Protein AF-0000000085037190 (afdb_homodimer)

pLDDT: mean 96.86, std 3.11, range [71.88, 98.94]

Solvent-accessible surface area (backbone atoms only — not comparable to full-atom values): 21646 Å² total; per-residue (Å²): 131,52,39,31,39,36,39,36,27,23,25,25,38,22,51,41,60,76,67,46,28,34,69,26,68,44,37,36,54,58,35,75,67,8,53,49,23,12,39,54,38,12,56,28,47,25,80,58,78,49,66,33,36,35,16,12,66,45,63,39,15,42,52,23,44,53,48,15,38,68,51,20,88,61,37,91,74,41,52,76,46,70,38,66,36,43,41,33,61,37,48,36,76,47,42,26,31,46,43,65,59,47,24,35,58,37,21,51,80,74,77,34,59,36,58,68,55,39,40,70,72,57,29,68,57,52,44,34,36,39,42,21,66,61,21,87,83,64,60,18,39,35,43,66,57,48,48,55,38,37,52,49,36,53,50,51,50,57,72,73,52,56,72,70,33,31,31,40,35,19,28,27,45,68,40,53,49,48,53,35,52,73,57,37,46,88,72,63,83,82,66,78,58,46,57,16,12,39,25,36,33,41,36,41,88,86,50,62,43,67,76,48,72,59,34,80,80,57,76,108,131,51,38,31,40,38,40,34,25,24,25,25,40,22,51,42,58,75,67,46,27,36,69,26,68,40,36,34,53,58,35,74,67,8,52,48,24,13,37,55,38,12,57,31,47,26,81,60,78,48,66,31,34,35,16,10,65,46,63,38,15,42,52,23,44,51,48,14,38,67,50,19,89,62,40,91,73,40,54,76,46,68,38,66,36,42,40,33,61,39,48,36,76,44,43,28,31,46,45,67,57,47,25,36,60,35,21,51,80,74,77,35,58,37,59,67,55,41,39,70,73,58,28,68,58,51,45,34,37,39,43,20,68,62,21,85,83,64,61,19,38,35,42,66,57,46,47,56,38,36,51,50,36,53,51,51,50,57,72,75,51,53,72,70,34,32,32,40,33,18,27,29,43,67,40,52,49,49,52,36,52,74,57,36,47,88,72,64,82,82,66,77,58,46,58,16,12,38,26,36,33,41,38,41,86,87,49,61,42,66,76,50,71,60,35,80,79,59,79,110

Foldseek 3Di:
DFKEKEKEAEFFAFPCNVVQADAFPDAGHHDPRRLVLLLLLLLQCQAPPAQEEEEAPHPRQVSSRVSSLVSHPCSVNHYYYHQVLQTGFFLAPRGGPRPQVLQCQLCVVVPDRGPLVCCVVPNLQVSQQSSCVSRPVNPTDHSVRSVVSNVVVLVVVVVPDGGPGYYYYYHHFSSLVVVCCVAPVVQCPPDTQHHSFIWMWIDDPVHIDTPHGRHSPRHD/DFKEKEKEAEFFAFPCNVVQADAFPDAGHHDPRRLVLLLLLLLQCQAPPAQEEEEAPHPRQVSSRVSSLVSHPCSVNHYYYHQVLQTGFFLAPRGGPRQQVLQCQLCVVVPDRGPLVCCVVPNLQVSQQSSCVSRPVNPTDHSVRSVVSNVVVLVVVVVPDGGPGYYYYYHHFSSLLVVCCVAPVVQCPPDTQHHSFIWMWIDDPVHIDTPHGRHSPRHD

Nearest PDB structures (foldseek):
  3r7a-assembly1_A  TM=9.333E-01  e=1.074E-23  Bacillus anthracis str. Sterne
  3e9d-assembly2_B  TM=7.509E-01  e=6.180E-16  Danio rerio
  3e9e-assembly2_B  TM=7.395E-01  e=4.428E-16  Danio rerio
  6e4b-assembly2_D  TM=7.863E-01  e=1.241E-14  Escherichia coli K-12
  3dcy-assembly1_A  TM=6.906E-01  e=1.919E-15  Homo sapiens

Sequence (440 aa):
MKKITAYFVRHGQTMLNHYNKVQGWIDSPLTEKGRADAKRAGEQLKNIPFAAAYSSDSGRAIETAHIALQQNPENMNIVSYQYPEFREQCHGYFEGNDLNQMWQFVGAQVQLTSESAVLGTYGLEKARDLIHQADLYGEAESNEMFWQRLDRGFDKLRANSKDGDQVLVVSHGMTIRSIIDRYAPELDEGVATINGSITRLEITDDNIHVDFFNKIDFQSMKKITAYFVRHGQTMLNHYNKVQGWIDSPLTEKGRADAKRAGEQLKNIPFAAAYSSDSGRAIETAHIALQQNPENMNIVSYQYPEFREQCHGYFEGNDLNQMWQFVGAQVQLTSESAVLGTYGLEKARDLIHQADLYGEAESNEMFWQRLDRGFDKLRANSKDGDQVLVVSHGMTIRSIIDRYAPELDEGVATINGSITRLEITDDNIHVDFFNKIDFQS

Secondary structure (DSSP, 8-state):
--EEEEEEEEPPPBHHHHTTB--SS-B-PBPHHHHHHHHHHHHHTTTS--SEEEE-SSHHHHHHHHHHHHTSTTGGG--EEE-GGGPPPP-GGGTTSBHHHHHHHHHGGGT--SHHHHHHHHHHHHHHHHHHHH-TTS-SPPHHHHHHHHHHHHHHHHHT--TT-EEEEEE-HHHHHHHHHHH-GGG--SPPPPTT-EEEEEEESS-EEEEEEEESS---/--EEEEEEEEPPPBHHHHTTB--SS-B-PBPHHHHHHHHHHHHHTTTS--SEEEE-SSHHHHHHHHHHHHTSTTGGG--EEE-GGGPPPP-GGGTTSBHHHHHHHHHGGGT--SHHHHHHHHHHHHHHHHHHHH-TTS-SPPHHHHHHHHHHHHHHHHHT--TT-EEEEEE-HHHHHHHHHHH-GGG--SPPPPTT-EEEEEEESS-EEEEEEEESS---

Radius of gyration: 23.1 Å; Cα contacts (8 Å, |Δi|>4): 973; chains: 2; bounding box: 53×68×52 Å

InterPro domains:
  IPR013078 Histidine phosphatase superfamily, clade-1 [PF00300] (7-214)
  IPR013078 Histidine phosphatase superfamily, clade-1 [SM00855] (5-179)
  IPR013078 Histidine phosphatase superfamily, clade-1 [cd07067] (7-214)
  IPR029033 Histidine phosphatase superfamily [G3DSA:3.40.50.1240] (1-220)
  IPR029033 Histidine phosphatase superfamily [SSF53254] (1-217)
  IPR050275 Phosphoglycerate Mutase/Phosphatase [PTHR48100] (4-206)

Structure (mmCIF, N/CA/C/O backbone):
data_AF-0000000085037190-model_v1
#
loop_
_entity.id
_entity.type
_entity.pdbx_description
1 polymer 'Phosphoglycerate mutase family protein'
#
loop_
_atom_site.group_PDB
_atom_site.id
_atom_site.type_symbol
_atom_site.label_atom_id
_atom_site.label_alt_id
_atom_site.label_comp_id
_atom_site.label_asym_id
_atom_site.label_entity_id
_atom_site.label_seq_id
_atom_site.pdbx_PDB_ins_code
_atom_site.Cartn_x
_atom_site.Cartn_y
_atom_site.Cartn_z
_atom_site.occupancy
_atom_site.B_iso_or_equiv
_atom_site.auth_seq_id
_atom_site.auth_comp_id
_atom_site.auth_asym_id
_atom_site.auth_atom_id
_atom_site.pdbx_PDB_model_num
ATOM 1 N N . MET A 1 1 ? -15.195 -37.062 -6.402 1 81.88 1 MET A N 1
ATOM 2 C CA . MET A 1 1 ? -14.102 -36.219 -5.988 1 81.88 1 MET A CA 1
ATOM 3 C C . MET A 1 1 ? -14.344 -34.781 -6.441 1 81.88 1 MET A C 1
ATOM 5 O O . MET A 1 1 ? -14.727 -34.531 -7.59 1 81.88 1 MET A O 1
ATOM 9 N N . LYS A 1 2 ? -14.32 -33.812 -5.359 1 91.94 2 LYS A N 1
ATOM 10 C CA . LYS A 1 2 ? -14.602 -32.438 -5.684 1 91.94 2 LYS A CA 1
ATOM 11 C C . LYS A 1 2 ? -13.508 -31.844 -6.574 1 91.94 2 LYS A C 1
ATOM 13 O O . LYS A 1 2 ? -12.32 -32.062 -6.336 1 91.94 2 LYS A O 1
ATOM 18 N N . LYS A 1 3 ? -13.953 -31.234 -7.738 1 97.56 3 LYS A N 1
ATOM 19 C CA . LYS A 1 3 ? -13.031 -30.578 -8.656 1 97.56 3 LYS A CA 1
ATOM 20 C C . LYS A 1 3 ? -13.422 -29.125 -8.875 1 97.56 3 LYS A C 1
ATOM 22 O O . LYS A 1 3 ? -14.562 -28.828 -9.242 1 97.56 3 LYS A O 1
ATOM 27 N N . ILE A 1 4 ? -12.516 -28.234 -8.586 1 98.12 4 ILE A N 1
ATOM 28 C CA . ILE A 1 4 ? -12.688 -26.812 -8.773 1 98.12 4 ILE A CA 1
ATOM 29 C C . ILE A 1 4 ? -11.711 -26.297 -9.828 1 98.12 4 ILE A C 1
ATOM 31 O O . ILE A 1 4 ? -10.539 -26.688 -9.844 1 98.12 4 ILE A O 1
ATOM 35 N N . THR A 1 5 ? -12.164 -25.531 -10.742 1 98.69 5 THR A N 1
ATOM 36 C CA . THR A 1 5 ? -11.273 -24.859 -11.68 1 98.69 5 THR A CA 1
ATOM 37 C C . THR A 1 5 ? -11.016 -23.422 -11.227 1 98.69 5 THR A C 1
ATOM 39 O O . THR A 1 5 ? -11.945 -22.625 -11.102 1 98.69 5 THR A O 1
ATOM 42 N N . ALA A 1 6 ? -9.766 -23.141 -10.969 1 98.81 6 ALA A N 1
ATOM 43 C CA . ALA A 1 6 ? -9.406 -21.797 -10.516 1 98.81 6 ALA A CA 1
ATOM 44 C C . ALA A 1 6 ? -8.539 -21.078 -11.547 1 98.81 6 ALA A C 1
ATOM 46 O O . ALA A 1 6 ? -7.512 -21.609 -11.977 1 98.81 6 ALA A O 1
ATOM 47 N N . TYR A 1 7 ? -8.969 -19.922 -11.945 1 98.81 7 TYR A N 1
ATOM 48 C CA . TYR A 1 7 ? -8.18 -19.031 -12.797 1 98.81 7 TYR A CA 1
ATOM 49 C C . TYR A 1 7 ? -7.426 -18 -11.977 1 98.81 7 TYR A C 1
ATOM 51 O O . TYR A 1 7 ? -8.016 -17.031 -11.492 1 98.81 7 TYR A O 1
ATOM 59 N N . PHE A 1 8 ? -6.133 -18.234 -11.852 1 98.88 8 PHE A N 1
ATOM 60 C CA . PHE A 1 8 ? -5.27 -17.297 -11.148 1 98.88 8 PHE A CA 1
ATOM 61 C C . PHE A 1 8 ? -4.801 -16.188 -12.086 1 98.88 8 PHE A C 1
ATOM 63 O O . PHE A 1 8 ? -4.332 -16.453 -13.195 1 98.88 8 PHE A O 1
ATOM 70 N N . VAL A 1 9 ? -4.949 -14.977 -11.633 1 98.94 9 VAL A N 1
ATOM 71 C CA . VAL A 1 9 ? -4.492 -13.805 -12.375 1 98.94 9 VAL A CA 1
ATOM 72 C C . VAL A 1 9 ? -3.52 -13 -11.523 1 98.94 9 VAL A C 1
ATOM 74 O O . VAL A 1 9 ? -3.814 -12.688 -10.367 1 98.94 9 VAL A O 1
ATOM 77 N N . ARG A 1 10 ? -2.32 -12.703 -12.039 1 98.94 10 ARG A N 1
ATOM 78 C CA . ARG A 1 10 ? -1.478 -11.734 -11.352 1 98.94 10 ARG A CA 1
ATOM 79 C C . ARG A 1 10 ? -2.062 -10.328 -11.461 1 98.94 10 ARG A C 1
ATOM 81 O O . ARG A 1 10 ? -2.562 -9.938 -12.523 1 98.94 10 ARG A O 1
ATOM 88 N N . HIS A 1 11 ? -1.981 -9.602 -10.445 1 98.94 11 HIS A N 1
ATOM 89 C CA . HIS A 1 11 ? -2.48 -8.234 -10.484 1 98.94 11 HIS A CA 1
ATOM 90 C C . HIS A 1 11 ? -1.839 -7.441 -11.617 1 98.94 11 HIS A C 1
ATOM 92 O O . HIS A 1 11 ? -0.804 -7.844 -12.148 1 98.94 11 HIS A O 1
ATOM 98 N N . GLY A 1 12 ? -2.512 -6.336 -12.023 1 98.88 12 GLY A N 1
ATOM 99 C CA . GLY A 1 12 ? -1.954 -5.441 -13.023 1 98.88 12 GLY A CA 1
ATOM 100 C C . GLY A 1 12 ? -0.72 -4.703 -12.547 1 98.88 12 GLY A C 1
ATOM 101 O O . GLY A 1 12 ? -0.411 -4.707 -11.352 1 98.88 12 GLY A O 1
ATOM 102 N N . GLN A 1 13 ? -0.067 -4.059 -13.469 1 98.81 13 GLN A N 1
ATOM 103 C CA . GLN A 1 13 ? 1.147 -3.316 -13.148 1 98.81 13 GLN A CA 1
ATOM 104 C C . GLN A 1 13 ? 0.867 -2.221 -12.125 1 98.81 13 GLN A C 1
ATOM 106 O O . GLN A 1 13 ? -0.134 -1.508 -12.227 1 98.81 13 GLN A O 1
ATOM 111 N N . THR A 1 14 ? 1.713 -2.152 -11.141 1 98.56 14 THR A N 1
ATOM 112 C CA . THR A 1 14 ? 1.604 -1.139 -10.102 1 98.56 14 THR A CA 1
ATOM 113 C C . THR A 1 14 ? 2.705 -0.091 -10.25 1 98.56 14 THR A C 1
ATOM 115 O O . THR A 1 14 ? 3.635 -0.267 -11.039 1 98.56 14 THR A O 1
ATOM 118 N N . MET A 1 15 ? 2.586 0.963 -9.477 1 97.94 15 MET A N 1
ATOM 119 C CA . MET A 1 15 ? 3.621 1.988 -9.383 1 97.94 15 MET A CA 1
ATOM 120 C C . MET A 1 15 ? 4.965 1.373 -9 1 97.94 15 MET A C 1
ATOM 122 O O . MET A 1 15 ? 5.992 1.696 -9.594 1 97.94 15 MET A O 1
ATOM 126 N N . LEU A 1 16 ? 4.984 0.467 -8.062 1 98.12 16 LEU A N 1
ATOM 127 C CA . LEU A 1 16 ? 6.234 -0.118 -7.582 1 98.12 16 LEU A CA 1
ATOM 128 C C . LEU A 1 16 ? 6.797 -1.105 -8.602 1 98.12 16 LEU A C 1
ATOM 130 O O . LEU A 1 16 ? 8.016 -1.251 -8.719 1 98.12 16 LEU A O 1
ATOM 134 N N . ASN A 1 17 ? 5.879 -1.847 -9.344 1 97.88 17 ASN A N 1
ATOM 135 C CA . ASN A 1 17 ? 6.379 -2.605 -10.484 1 97.88 17 ASN A CA 1
ATOM 136 C C . ASN A 1 17 ? 7.125 -1.708 -11.469 1 97.88 17 ASN A C 1
ATOM 138 O O . ASN A 1 17 ? 8.203 -2.064 -11.945 1 97.88 17 ASN A O 1
ATOM 142 N N . HIS A 1 18 ? 6.492 -0.583 -11.773 1 97.69 18 HIS A N 1
ATOM 143 C CA . HIS A 1 18 ? 7.02 0.396 -12.719 1 97.69 18 HIS A CA 1
ATOM 144 C C . HIS A 1 18 ? 8.391 0.895 -12.281 1 97.69 18 HIS A C 1
ATOM 146 O O . HIS A 1 18 ? 9.266 1.136 -13.117 1 97.69 18 HIS A O 1
ATOM 152 N N . TYR A 1 19 ? 8.68 1.004 -10.984 1 97.12 19 TYR A N 1
ATOM 153 C CA . TYR A 1 19 ? 9.938 1.499 -10.438 1 97.12 19 TYR A CA 1
ATOM 154 C C . TYR A 1 19 ? 10.898 0.352 -10.164 1 97.12 19 TYR A C 1
ATOM 156 O O . TYR A 1 19 ? 12.008 0.569 -9.672 1 97.12 19 TYR A O 1
ATOM 164 N N . ASN A 1 20 ? 10.508 -0.904 -10.414 1 97 20 ASN A N 1
ATOM 165 C CA . ASN A 1 20 ? 11.312 -2.096 -10.164 1 97 20 ASN A CA 1
ATOM 166 C C . ASN A 1 20 ? 11.609 -2.262 -8.672 1 97 20 ASN A C 1
ATOM 168 O O . ASN A 1 20 ? 12.758 -2.518 -8.289 1 97 20 ASN A O 1
ATOM 172 N N . LYS A 1 21 ? 10.57 -2.113 -7.879 1 97.81 21 LYS A N 1
ATOM 173 C CA . LYS A 1 21 ? 10.734 -2.201 -6.434 1 97.81 21 LYS A CA 1
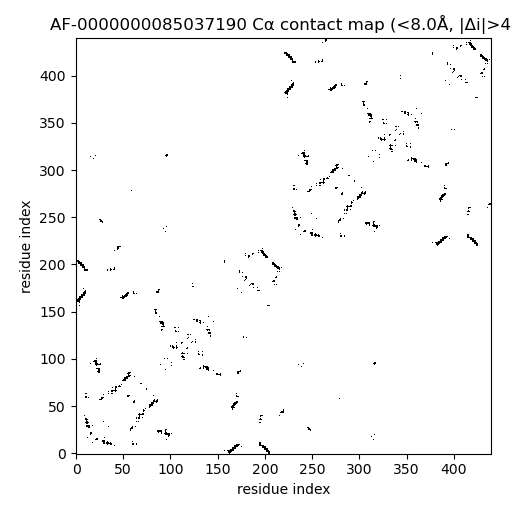ATOM 174 C C . LYS A 1 21 ? 10.008 -3.422 -5.871 1 97.81 21 LYS A C 1
ATOM 176 O O . LYS A 1 21 ? 8.984 -3.844 -6.406 1 97.81 21 LYS A O 1
ATOM 181 N N . VAL A 1 22 ? 10.547 -3.939 -4.777 1 97.94 22 VAL A N 1
ATOM 182 C CA . VAL A 1 22 ? 10 -5.105 -4.094 1 97.94 22 VAL A CA 1
ATOM 183 C C . VAL A 1 22 ? 8.633 -4.766 -3.5 1 97.94 22 VAL A C 1
ATOM 185 O O . VAL A 1 22 ? 8.492 -3.779 -2.771 1 97.94 22 VAL A O 1
ATOM 188 N N . GLN A 1 23 ? 7.68 -5.574 -3.871 1 97.81 23 GLN A N 1
ATOM 189 C CA . GLN A 1 23 ? 6.312 -5.387 -3.396 1 97.81 23 GLN A CA 1
ATOM 190 C C . GLN A 1 23 ? 5.695 -6.707 -2.955 1 97.81 23 GLN A C 1
ATOM 192 O O . GLN A 1 23 ? 5.191 -7.473 -3.781 1 97.81 23 GLN A O 1
ATOM 197 N N . GLY A 1 24 ? 5.734 -6.965 -1.653 1 98.19 24 GLY A N 1
ATOM 198 C CA . GLY A 1 24 ? 5.074 -8.109 -1.041 1 98.19 24 GLY A CA 1
ATOM 199 C C . GLY A 1 24 ? 3.785 -7.738 -0.329 1 98.19 24 GLY A C 1
ATOM 200 O O . GLY A 1 24 ? 2.73 -7.633 -0.958 1 98.19 24 GLY A O 1
ATOM 201 N N . TRP A 1 25 ? 3.971 -7.367 0.954 1 97.94 25 TRP A N 1
ATOM 202 C CA . TRP A 1 25 ? 2.795 -7.02 1.746 1 97.94 25 TRP A CA 1
ATOM 203 C C . TRP A 1 25 ? 2.482 -5.531 1.633 1 97.94 25 TRP A C 1
ATOM 205 O O . TRP A 1 25 ? 1.393 -5.09 2.004 1 97.94 25 TRP A O 1
ATOM 215 N N . ILE A 1 26 ? 3.443 -4.746 1.096 1 98.12 26 ILE A N 1
ATOM 216 C CA . ILE A 1 26 ? 3.119 -3.348 0.838 1 98.12 26 ILE A CA 1
ATOM 217 C C . ILE A 1 26 ? 2.363 -3.229 -0.483 1 98.12 26 ILE A C 1
ATOM 219 O O . ILE A 1 26 ? 2.371 -4.156 -1.296 1 98.12 26 ILE A O 1
ATOM 223 N N . ASP A 1 27 ? 1.702 -2.133 -0.625 1 97.88 27 ASP A N 1
ATOM 224 C CA . ASP A 1 27 ? 0.828 -1.966 -1.782 1 97.88 27 ASP A CA 1
ATOM 225 C C . ASP A 1 27 ? 1.099 -0.64 -2.488 1 97.88 27 ASP A C 1
ATOM 227 O O . ASP A 1 27 ? 1.649 0.287 -1.892 1 97.88 27 ASP A O 1
ATOM 231 N N . SER A 1 28 ? 0.81 -0.597 -3.717 1 97.75 28 SER A N 1
ATOM 232 C CA . SER A 1 28 ? 0.86 0.632 -4.5 1 97.75 28 SER A CA 1
ATOM 233 C C . SER A 1 28 ? -0.226 0.65 -5.57 1 97.75 28 SER A C 1
ATOM 235 O O . SER A 1 28 ? -0.74 -0.402 -5.957 1 97.75 28 SER A O 1
ATOM 237 N N . PRO A 1 29 ? -0.646 1.804 -6.012 1 96.81 29 PRO A N 1
ATOM 238 C CA . PRO A 1 29 ? -1.716 1.889 -7.012 1 96.81 29 PRO A CA 1
ATOM 239 C C . PRO A 1 29 ? -1.338 1.232 -8.336 1 96.81 29 PRO A C 1
ATOM 241 O O . PRO A 1 29 ? -0.163 1.223 -8.711 1 96.81 29 PRO A O 1
ATOM 244 N N . LEU A 1 30 ? -2.406 0.743 -9.047 1 98.19 30 LEU A N 1
ATOM 245 C CA . LEU A 1 30 ? -2.203 0.323 -10.43 1 98.19 30 LEU A CA 1
ATOM 246 C C . LEU A 1 30 ? -1.852 1.516 -11.312 1 98.19 30 LEU A C 1
ATOM 248 O O . LEU A 1 30 ? -2.404 2.605 -11.141 1 98.19 30 LEU A O 1
ATOM 252 N N . THR A 1 31 ? -0.92 1.315 -12.25 1 97.88 31 THR A N 1
ATOM 253 C CA . THR A 1 31 ? -0.697 2.289 -13.312 1 97.88 31 THR A CA 1
ATOM 254 C C . THR A 1 31 ? -1.8 2.203 -14.359 1 97.88 31 THR A C 1
ATOM 256 O O . THR A 1 31 ? -2.672 1.336 -14.281 1 97.88 31 THR A O 1
ATOM 259 N N . GLU A 1 32 ? -1.773 3.143 -15.297 1 98.06 32 GLU A N 1
ATOM 260 C CA . GLU A 1 32 ? -2.686 3.021 -16.422 1 98.06 32 GLU A CA 1
ATOM 261 C C . GLU A 1 32 ? -2.475 1.703 -17.172 1 98.06 32 GLU A C 1
ATOM 263 O O . GLU A 1 32 ? -3.439 1.041 -17.547 1 98.06 32 GLU A O 1
ATOM 268 N N . LYS A 1 33 ? -1.221 1.39 -17.391 1 98.5 33 LYS A N 1
ATOM 269 C CA . LYS A 1 33 ? -0.921 0.086 -17.969 1 98.5 33 LYS A CA 1
ATOM 270 C C . LYS A 1 33 ? -1.481 -1.044 -17.109 1 98.5 33 LYS A C 1
ATOM 272 O O . LYS A 1 33 ? -1.953 -2.055 -17.641 1 98.5 33 LYS A O 1
ATOM 277 N N . GLY A 1 34 ? -1.381 -0.908 -15.797 1 98.81 34 GLY A N 1
ATOM 278 C CA . GLY A 1 34 ? -1.902 -1.901 -14.875 1 98.81 34 GLY A CA 1
ATOM 279 C C . GLY A 1 34 ? -3.4 -2.109 -15 1 98.81 34 GLY A C 1
ATOM 280 O O . GLY A 1 34 ? -3.881 -3.242 -14.953 1 98.81 34 GLY A O 1
ATOM 281 N N . ARG A 1 35 ? -4.137 -1.033 -15.125 1 98.81 35 ARG A N 1
ATOM 282 C CA . ARG A 1 35 ? -5.578 -1.132 -15.336 1 98.81 35 ARG A CA 1
ATOM 283 C C . ARG A 1 35 ? -5.895 -1.791 -16.672 1 98.81 35 ARG A C 1
ATOM 285 O O . ARG A 1 35 ? -6.848 -2.566 -16.781 1 98.81 35 ARG A O 1
ATOM 292 N N . ALA A 1 36 ? -5.043 -1.486 -17.656 1 98.75 36 ALA A N 1
ATOM 293 C CA . ALA A 1 36 ? -5.191 -2.139 -18.969 1 98.75 36 ALA A CA 1
ATOM 294 C C . ALA A 1 36 ? -4.898 -3.633 -18.859 1 98.75 36 ALA A C 1
ATOM 296 O O . ALA A 1 36 ? -5.555 -4.445 -19.516 1 98.75 36 ALA A O 1
ATOM 297 N N . ASP A 1 37 ? -3.861 -4.008 -18.062 1 98.75 37 ASP A N 1
ATOM 298 C CA . ASP A 1 37 ? -3.561 -5.414 -17.812 1 98.75 37 ASP A CA 1
ATOM 299 C C . ASP A 1 37 ? -4.773 -6.141 -17.25 1 98.75 37 ASP A C 1
ATOM 301 O O . ASP A 1 37 ? -5.117 -7.234 -17.703 1 98.75 37 ASP A O 1
ATOM 305 N N . ALA A 1 38 ? -5.41 -5.531 -16.25 1 98.81 38 ALA A N 1
ATOM 306 C CA . ALA A 1 38 ? -6.57 -6.105 -15.586 1 98.81 38 ALA A CA 1
ATOM 307 C C . ALA A 1 38 ? -7.734 -6.285 -16.547 1 98.81 38 ALA A C 1
ATOM 309 O O . ALA A 1 38 ? -8.398 -7.324 -16.562 1 98.81 38 ALA A O 1
ATOM 310 N N . LYS A 1 39 ? -7.965 -5.25 -17.328 1 98.75 39 LYS A N 1
ATOM 311 C CA . LYS A 1 39 ? -9.039 -5.305 -18.312 1 98.75 39 LYS A CA 1
ATOM 312 C C . LYS A 1 39 ? -8.797 -6.414 -19.328 1 98.75 39 LYS A C 1
ATOM 314 O O . LYS A 1 39 ? -9.719 -7.152 -19.688 1 98.75 39 LYS A O 1
ATOM 319 N N . ARG A 1 40 ? -7.566 -6.496 -19.844 1 98.5 40 ARG A N 1
ATOM 320 C CA . ARG A 1 40 ? -7.203 -7.535 -20.797 1 98.5 40 ARG A CA 1
ATOM 321 C C . ARG A 1 40 ? -7.484 -8.922 -20.219 1 98.5 40 ARG A C 1
ATOM 323 O O . ARG A 1 40 ? -8.062 -9.773 -20.906 1 98.5 40 ARG A O 1
ATOM 330 N N . ALA A 1 41 ? -7.086 -9.188 -19.016 1 98.62 41 ALA A N 1
ATOM 331 C CA . ALA A 1 41 ? -7.355 -10.469 -18.375 1 98.62 41 ALA A CA 1
ATOM 332 C C . ALA A 1 41 ? -8.859 -10.727 -18.266 1 98.62 41 ALA A C 1
ATOM 334 O O . ALA A 1 41 ? -9.328 -11.828 -18.547 1 98.62 41 ALA A O 1
ATOM 335 N N . GLY A 1 42 ? -9.586 -9.711 -17.828 1 98.5 42 GLY A N 1
ATOM 336 C CA . GLY A 1 42 ? -11.031 -9.82 -17.719 1 98.5 42 GLY A CA 1
ATOM 337 C C . GLY A 1 42 ? -11.711 -10.164 -19.031 1 98.5 42 GLY A C 1
ATOM 338 O O . GLY A 1 42 ? -12.625 -10.992 -19.062 1 98.5 42 GLY A O 1
ATOM 339 N N . GLU A 1 43 ? -11.305 -9.508 -20.062 1 98.25 43 GLU A N 1
ATOM 340 C CA . GLU A 1 43 ? -11.875 -9.758 -21.375 1 98.25 43 GLU A CA 1
ATOM 341 C C . GLU A 1 43 ? -11.664 -11.203 -21.812 1 98.25 43 GLU A C 1
ATOM 343 O O . GLU A 1 43 ? -12.547 -11.812 -22.422 1 98.25 43 GLU A O 1
ATOM 348 N N . GLN A 1 44 ? -10.547 -11.703 -21.531 1 98.25 44 GLN A N 1
ATOM 349 C CA . GLN A 1 44 ? -10.227 -13.078 -21.891 1 98.25 44 GLN A CA 1
ATOM 350 C C . GLN A 1 44 ? -11.047 -14.07 -21.062 1 98.25 44 GLN A C 1
ATOM 352 O O . GLN A 1 44 ? -11.328 -15.18 -21.516 1 98.25 44 GLN A O 1
ATOM 357 N N . LEU A 1 45 ? -11.469 -13.656 -19.891 1 98.25 45 LEU A N 1
ATOM 358 C CA . LEU A 1 45 ? -12.18 -14.555 -18.984 1 98.25 45 LEU A CA 1
ATOM 359 C C . LEU A 1 45 ? -13.664 -14.219 -18.938 1 98.25 45 LEU A C 1
ATOM 361 O O . LEU A 1 45 ? -14.398 -14.75 -18.109 1 98.25 45 LEU A O 1
ATOM 365 N N . LYS A 1 46 ? -14.156 -13.359 -19.781 1 97 46 LYS A N 1
ATOM 366 C CA . LYS A 1 46 ? -15.461 -12.719 -19.656 1 97 46 LYS A CA 1
ATOM 367 C C . LYS A 1 46 ? -16.594 -13.742 -19.766 1 97 46 LYS A C 1
ATOM 369 O O . LYS A 1 46 ? -17.672 -13.539 -19.203 1 97 46 LYS A O 1
ATOM 374 N N . ASN A 1 47 ? -16.391 -14.867 -20.406 1 96.62 47 ASN A N 1
ATOM 375 C CA . ASN A 1 47 ? -17.469 -15.828 -20.656 1 96.62 47 ASN A CA 1
ATOM 376 C C . ASN A 1 47 ? -17.438 -16.969 -19.641 1 96.62 47 ASN A C 1
ATOM 378 O O . ASN A 1 47 ? -18.266 -17.875 -19.688 1 96.62 47 ASN A O 1
ATOM 382 N N . ILE A 1 48 ? -16.484 -16.984 -18.766 1 97.75 48 ILE A N 1
ATOM 383 C CA . ILE A 1 48 ? -16.422 -18 -17.719 1 97.75 48 ILE A CA 1
ATOM 384 C C . ILE A 1 48 ? -17.484 -17.719 -16.656 1 97.75 48 ILE A C 1
ATOM 386 O O . ILE A 1 48 ? -17.531 -16.609 -16.094 1 97.75 48 ILE A O 1
ATOM 390 N N . PRO A 1 49 ? -18.391 -18.672 -16.422 1 97.31 49 PRO A N 1
ATOM 391 C CA . PRO A 1 49 ? -19.406 -18.484 -15.398 1 97.31 49 PRO A CA 1
ATOM 392 C C . PRO A 1 49 ? -18.859 -18.656 -13.984 1 97.31 49 PRO A C 1
ATOM 394 O O . PRO A 1 49 ? -19.094 -19.688 -13.344 1 97.31 49 PRO A O 1
ATOM 397 N N . PHE A 1 50 ? -18.172 -17.672 -13.484 1 98.31 50 PHE A N 1
ATOM 398 C CA . PHE A 1 50 ? -17.547 -17.734 -12.164 1 98.31 50 PHE A CA 1
ATOM 399 C C . PHE A 1 50 ? -18.609 -17.906 -11.078 1 98.31 50 PHE A C 1
ATOM 401 O O . PHE A 1 50 ? -19.547 -17.109 -10.984 1 98.31 50 PHE A O 1
ATOM 408 N N . ALA A 1 51 ? -18.422 -18.922 -10.25 1 98.19 51 ALA A N 1
ATOM 409 C CA . ALA A 1 51 ? -19.266 -19.109 -9.07 1 98.19 51 ALA A CA 1
ATOM 410 C C . ALA A 1 51 ? -18.922 -18.078 -7.992 1 98.19 51 ALA A C 1
ATOM 412 O O . ALA A 1 51 ? -19.781 -17.703 -7.191 1 98.19 51 ALA A O 1
ATOM 413 N N . ALA A 1 52 ? -17.641 -17.688 -7.93 1 98.38 52 ALA A N 1
ATOM 414 C CA . ALA A 1 52 ? -17.125 -16.688 -6.988 1 98.38 52 ALA A CA 1
ATOM 415 C C . ALA A 1 52 ? -15.797 -16.125 -7.473 1 98.38 52 ALA A C 1
ATOM 417 O O . ALA A 1 52 ? -15.164 -16.672 -8.375 1 98.38 52 ALA A O 1
ATOM 418 N N . ALA A 1 53 ? -15.453 -15.016 -6.953 1 98.69 53 ALA A N 1
ATOM 419 C CA . ALA A 1 53 ? -14.148 -14.398 -7.195 1 98.69 53 ALA A CA 1
ATOM 420 C C . ALA A 1 53 ? -13.398 -14.172 -5.887 1 98.69 53 ALA A C 1
ATOM 422 O O . ALA A 1 53 ? -14 -13.812 -4.871 1 98.69 53 ALA A O 1
ATOM 423 N N . TYR A 1 54 ? -12.117 -14.406 -5.965 1 98.69 54 TYR A N 1
ATOM 424 C CA . TYR A 1 54 ? -11.234 -14.195 -4.82 1 98.69 54 TYR A CA 1
ATOM 425 C C . TYR A 1 54 ? -10.062 -13.297 -5.191 1 98.69 54 TYR A C 1
ATOM 427 O O . TYR A 1 54 ? -9.633 -13.266 -6.348 1 98.69 54 TYR A O 1
ATOM 435 N N . SER A 1 55 ? -9.57 -12.602 -4.293 1 98.75 55 SER A N 1
ATOM 436 C CA . SER A 1 55 ? -8.305 -11.883 -4.398 1 98.75 55 SER A CA 1
ATOM 437 C C . SER A 1 55 ? -7.555 -11.883 -3.066 1 98.75 55 SER A C 1
ATOM 439 O O . SER A 1 55 ? -8.148 -12.148 -2.018 1 98.75 55 SER A O 1
ATOM 441 N N . SER A 1 56 ? -6.234 -11.727 -3.166 1 98.5 56 SER A N 1
ATOM 442 C CA . SER A 1 56 ? -5.609 -11.266 -1.931 1 98.5 56 SER A CA 1
ATOM 443 C C . SER A 1 56 ? -6.25 -9.969 -1.434 1 98.5 56 SER A C 1
ATOM 445 O O . SER A 1 56 ? -7.07 -9.375 -2.131 1 98.5 56 SER A O 1
ATOM 447 N N . ASP A 1 57 ? -5.895 -9.562 -0.247 1 96.88 57 ASP A N 1
ATOM 448 C CA . ASP A 1 57 ? -6.527 -8.359 0.293 1 96.88 57 ASP A CA 1
ATOM 449 C C . ASP A 1 57 ? -5.68 -7.121 0.014 1 96.88 57 ASP A C 1
ATOM 451 O O . ASP A 1 57 ? -5.902 -6.062 0.61 1 96.88 57 ASP A O 1
ATOM 455 N N . SER A 1 58 ? -4.656 -7.254 -0.801 1 97 58 SER A N 1
ATOM 456 C CA . SER A 1 58 ? -3.922 -6.074 -1.249 1 97 58 SER A CA 1
ATOM 457 C C . SER A 1 58 ? -4.75 -5.242 -2.223 1 97 58 SER A C 1
ATOM 459 O O . SER A 1 58 ? -5.453 -5.793 -3.072 1 97 58 SER A O 1
ATOM 461 N N . GLY A 1 59 ? -4.66 -3.938 -2.119 1 96.69 59 GLY A N 1
ATOM 462 C CA . GLY A 1 59 ? -5.422 -3.047 -2.98 1 96.69 59 GLY A CA 1
ATOM 463 C C . GLY A 1 59 ? -5.211 -3.322 -4.457 1 96.69 59 GLY A C 1
ATOM 464 O O . GLY A 1 59 ? -6.164 -3.299 -5.238 1 96.69 59 GLY A O 1
ATOM 465 N N . ARG A 1 60 ? -3.959 -3.588 -4.836 1 98.25 60 ARG A N 1
ATOM 466 C CA . ARG A 1 60 ? -3.645 -3.854 -6.234 1 98.25 60 ARG A CA 1
ATOM 467 C C . ARG A 1 60 ? -4.387 -5.086 -6.742 1 98.25 60 ARG A C 1
ATOM 469 O O . ARG A 1 60 ? -4.836 -5.117 -7.887 1 98.25 60 ARG A O 1
ATOM 476 N N . ALA A 1 61 ? -4.543 -6.109 -5.949 1 98.69 61 ALA A N 1
ATOM 477 C CA . ALA A 1 61 ? -5.25 -7.328 -6.332 1 98.69 61 ALA A CA 1
ATOM 478 C C . ALA A 1 61 ? -6.762 -7.102 -6.355 1 98.69 61 ALA A C 1
ATOM 480 O O . ALA A 1 61 ? -7.449 -7.562 -7.27 1 98.69 61 ALA A O 1
ATOM 481 N N . ILE A 1 62 ? -7.262 -6.387 -5.379 1 98.12 62 ILE A N 1
ATOM 482 C CA . ILE A 1 62 ? -8.688 -6.09 -5.297 1 98.12 62 ILE A CA 1
ATOM 483 C C . ILE A 1 62 ? -9.117 -5.285 -6.52 1 98.12 62 ILE A C 1
ATOM 485 O O . ILE A 1 62 ? -10.117 -5.609 -7.164 1 98.12 62 ILE A O 1
ATOM 489 N N . GLU A 1 63 ? -8.367 -4.238 -6.777 1 98.12 63 GLU A N 1
ATOM 490 C CA . GLU A 1 63 ? -8.703 -3.402 -7.926 1 98.12 63 GLU A CA 1
ATOM 491 C C . GLU A 1 63 ? -8.633 -4.199 -9.227 1 98.12 63 GLU A C 1
ATOM 493 O O . GLU A 1 63 ? -9.492 -4.055 -10.094 1 98.12 63 GLU A O 1
ATOM 498 N N . THR A 1 64 ? -7.621 -5.004 -9.383 1 98.88 64 THR A N 1
ATOM 499 C CA . THR A 1 64 ? -7.492 -5.852 -10.562 1 98.88 64 THR A CA 1
ATOM 500 C C . THR A 1 64 ? -8.703 -6.766 -10.711 1 98.88 64 THR A C 1
ATOM 502 O O . THR A 1 64 ? -9.258 -6.898 -11.805 1 98.88 64 THR A O 1
ATOM 505 N N . ALA A 1 65 ? -9.125 -7.391 -9.617 1 98.81 65 ALA A N 1
ATOM 506 C CA . ALA A 1 65 ? -10.289 -8.266 -9.648 1 98.81 65 ALA A CA 1
ATOM 507 C C . ALA A 1 65 ? -11.539 -7.496 -10.07 1 98.81 65 ALA A C 1
ATOM 509 O O . ALA A 1 65 ? -12.32 -7.977 -10.898 1 98.81 65 ALA A O 1
ATOM 510 N N . HIS A 1 66 ? -11.68 -6.32 -9.508 1 98.44 66 HIS A N 1
ATOM 511 C CA . HIS A 1 66 ? -12.836 -5.496 -9.82 1 98.44 66 HIS A CA 1
ATOM 512 C C . HIS A 1 66 ? -12.898 -5.164 -11.312 1 98.44 66 HIS A C 1
ATOM 514 O O . HIS A 1 66 ? -13.938 -5.344 -11.953 1 98.44 66 HIS A O 1
ATOM 520 N N . ILE A 1 67 ? -11.805 -4.672 -11.844 1 98.69 67 ILE A N 1
ATOM 521 C CA . ILE A 1 67 ? -11.742 -4.289 -13.25 1 98.69 67 ILE A CA 1
ATOM 522 C C . ILE A 1 67 ? -11.984 -5.512 -14.125 1 98.69 67 ILE A C 1
ATOM 524 O O . ILE A 1 67 ? -12.734 -5.441 -15.109 1 98.69 67 ILE A O 1
ATOM 528 N N . ALA A 1 68 ? -11.359 -6.617 -13.797 1 98.69 68 ALA A N 1
ATOM 529 C CA . ALA A 1 68 ? -11.523 -7.844 -14.578 1 98.69 68 ALA A CA 1
ATOM 530 C C . ALA A 1 68 ? -12.977 -8.305 -14.578 1 98.69 68 ALA A C 1
ATOM 532 O O . ALA A 1 68 ? -13.531 -8.633 -15.625 1 98.69 68 ALA A O 1
ATOM 533 N N . LEU A 1 69 ? -13.617 -8.328 -13.398 1 98.5 69 LEU A N 1
ATOM 534 C CA . LEU A 1 69 ? -14.977 -8.828 -13.258 1 98.5 69 LEU A CA 1
ATOM 535 C C . LEU A 1 69 ? -15.969 -7.934 -14 1 98.5 69 LEU A C 1
ATOM 537 O O . LEU A 1 69 ? -17.016 -8.398 -14.445 1 98.5 69 LEU A O 1
ATOM 541 N N . GLN A 1 70 ? -15.648 -6.652 -14.094 1 98.31 70 GLN A N 1
ATOM 542 C CA . GLN A 1 70 ? -16.516 -5.723 -14.805 1 98.31 70 GLN A CA 1
ATOM 543 C C . GLN A 1 70 ? -16.719 -6.152 -16.25 1 98.31 70 GLN A C 1
ATOM 545 O O . GLN A 1 70 ? -17.703 -5.766 -16.891 1 98.31 70 GLN A O 1
ATOM 550 N N . GLN A 1 71 ? -15.758 -6.93 -16.766 1 97.88 71 GLN A N 1
ATOM 551 C CA . GLN A 1 71 ? -15.859 -7.379 -18.156 1 97.88 71 GLN A CA 1
ATOM 552 C C . GLN A 1 71 ? -16.812 -8.562 -18.281 1 97.88 71 GLN A C 1
ATOM 554 O O . GLN A 1 71 ? -17.203 -8.938 -19.391 1 97.88 71 GLN A O 1
ATOM 559 N N . ASN A 1 72 ? -17.141 -9.227 -17.188 1 96.88 72 ASN A N 1
ATOM 560 C CA . ASN A 1 72 ? -18.062 -10.359 -17.172 1 96.88 72 ASN A CA 1
ATOM 561 C C . ASN A 1 72 ? -19.516 -9.906 -17.188 1 96.88 72 ASN A C 1
ATOM 563 O O . ASN A 1 72 ? -19.938 -9.141 -16.312 1 96.88 72 ASN A O 1
ATOM 567 N N . PRO A 1 73 ? -20.297 -10.375 -18.094 1 95.81 73 PRO A N 1
ATOM 568 C CA . PRO A 1 73 ? -21.688 -9.93 -18.172 1 95.81 73 PRO A CA 1
ATOM 569 C C . PRO A 1 73 ? -22.5 -10.258 -16.922 1 95.81 73 PRO A C 1
ATOM 571 O O . PRO A 1 73 ? -23.5 -9.594 -16.625 1 95.81 73 PRO A O 1
ATOM 574 N N . GLU A 1 74 ? -22.125 -11.18 -16.141 1 94.06 74 GLU A N 1
ATOM 575 C CA . GLU A 1 74 ? -22.844 -11.602 -14.953 1 94.06 74 GLU A CA 1
ATOM 576 C C . GLU A 1 74 ? -22.188 -11.078 -13.68 1 94.06 74 GLU A C 1
ATOM 578 O O . GLU A 1 74 ? -22.344 -11.656 -12.602 1 94.06 74 GLU A O 1
ATOM 583 N N . ASN A 1 75 ? -21.344 -10.086 -13.828 1 92.94 75 ASN A N 1
ATOM 584 C CA . ASN A 1 75 ? -20.5 -9.602 -12.742 1 92.94 75 ASN A CA 1
ATOM 585 C C . ASN A 1 75 ? -21.328 -9.25 -11.508 1 92.94 75 ASN A C 1
ATOM 587 O O . ASN A 1 75 ? -20.891 -9.453 -10.375 1 92.94 75 ASN A O 1
ATOM 591 N N . MET A 1 76 ? -22.531 -8.797 -11.641 1 91.69 76 MET A N 1
ATOM 592 C CA . MET A 1 76 ? -23.359 -8.344 -10.523 1 91.69 76 MET A CA 1
ATOM 593 C C . MET A 1 76 ? -23.734 -9.508 -9.625 1 91.69 76 MET A C 1
ATOM 595 O O . MET A 1 76 ? -24.125 -9.312 -8.469 1 91.69 76 MET A O 1
ATOM 599 N N . ASN A 1 77 ? -23.641 -10.688 -10.102 1 93.31 77 ASN A N 1
ATOM 600 C CA . ASN A 1 77 ? -24.047 -11.875 -9.359 1 93.31 77 ASN A CA 1
ATOM 601 C C . ASN A 1 77 ? -22.859 -12.578 -8.727 1 93.31 77 ASN A C 1
ATOM 603 O O . ASN A 1 77 ? -23.016 -13.555 -7.988 1 93.31 77 ASN A O 1
ATOM 607 N N . ILE A 1 78 ? -21.734 -12.133 -9.039 1 95.94 78 ILE A N 1
ATOM 608 C CA . ILE A 1 78 ? -20.531 -12.797 -8.555 1 95.94 78 ILE A CA 1
ATOM 609 C C . ILE A 1 78 ? -20.109 -12.195 -7.219 1 95.94 78 ILE A C 1
ATOM 611 O O . ILE A 1 78 ? -19.844 -11 -7.129 1 95.94 78 ILE A O 1
ATOM 615 N N . VAL A 1 79 ? -20.078 -13.023 -6.18 1 96.69 79 VAL A N 1
ATOM 616 C CA . VAL A 1 79 ? -19.625 -12.586 -4.863 1 96.69 79 VAL A CA 1
ATOM 617 C C . VAL A 1 79 ? -18.094 -12.586 -4.816 1 96.69 79 VAL A C 1
ATOM 619 O O . VAL A 1 79 ? -17.453 -13.547 -5.25 1 96.69 79 VAL A O 1
ATOM 622 N N . SER A 1 80 ? -17.516 -11.508 -4.312 1 97.44 80 SER A N 1
ATOM 623 C CA . SER A 1 80 ? -16.062 -11.375 -4.215 1 97.44 80 SER A CA 1
ATOM 624 C C . SER A 1 80 ? -15.594 -11.477 -2.77 1 97.44 80 SER A C 1
ATOM 626 O O . SER A 1 80 ? -16.203 -10.906 -1.867 1 97.44 80 SER A O 1
ATOM 628 N N . TYR A 1 81 ? -14.547 -12.289 -2.564 1 97.81 81 TYR A N 1
ATOM 629 C CA . TYR A 1 81 ? -13.93 -12.477 -1.254 1 97.81 81 TYR A CA 1
ATOM 630 C C . TYR A 1 81 ? -12.469 -12.055 -1.273 1 97.81 81 TYR A C 1
ATOM 632 O O . TYR A 1 81 ? -11.781 -12.219 -2.285 1 97.81 81 TYR A O 1
ATOM 640 N N . GLN A 1 82 ? -12.055 -11.484 -0.16 1 97.81 82 GLN A N 1
ATOM 641 C CA . GLN A 1 82 ? -10.633 -11.203 0.027 1 97.81 82 GLN A CA 1
ATOM 642 C C . GLN A 1 82 ? -9.992 -12.227 0.96 1 97.81 82 GLN A C 1
ATOM 644 O O . GLN A 1 82 ? -10.445 -12.406 2.094 1 97.81 82 GLN A O 1
ATOM 649 N N . TYR A 1 83 ? -8.945 -12.914 0.491 1 98.25 83 TYR A N 1
ATOM 650 C CA . TYR A 1 83 ? -8.188 -13.898 1.258 1 98.25 83 TYR A CA 1
ATOM 651 C C . TYR A 1 83 ? -6.746 -13.453 1.453 1 98.25 83 TYR A C 1
ATOM 653 O O . TYR A 1 83 ? -5.91 -13.633 0.565 1 98.25 83 TYR A O 1
ATOM 661 N N . PRO A 1 84 ? -6.434 -12.93 2.672 1 97.88 84 PRO A N 1
ATOM 662 C CA . PRO A 1 84 ? -5.035 -12.562 2.914 1 97.88 84 PRO A CA 1
ATOM 663 C C . PRO A 1 84 ? -4.066 -13.719 2.656 1 97.88 84 PRO A C 1
ATOM 665 O O . PRO A 1 84 ? -2.879 -13.492 2.42 1 97.88 84 PRO A O 1
ATOM 668 N N . GLU A 1 85 ? -4.562 -14.969 2.693 1 98.69 85 GLU A N 1
ATOM 669 C CA . GLU A 1 85 ? -3.748 -16.156 2.455 1 98.69 85 GLU A CA 1
ATOM 670 C C . GLU A 1 85 ? -3.141 -16.141 1.057 1 98.69 85 GLU A C 1
ATOM 672 O O . GLU A 1 85 ? -2.123 -16.781 0.808 1 98.69 85 GLU A O 1
ATOM 677 N N . PHE A 1 86 ? -3.709 -15.367 0.093 1 98.75 86 PHE A N 1
ATOM 678 C CA . PHE A 1 86 ? -3.227 -15.359 -1.283 1 98.75 86 PHE A CA 1
ATOM 679 C C . PHE A 1 86 ? -2.344 -14.141 -1.536 1 98.75 86 PHE A C 1
ATOM 681 O O . PHE A 1 86 ? -2.027 -13.828 -2.686 1 98.75 86 PHE A O 1
ATOM 688 N N . ARG A 1 87 ? -1.884 -13.438 -0.498 1 98.5 87 ARG A N 1
ATOM 689 C CA . ARG A 1 87 ? -0.927 -12.344 -0.621 1 98.5 87 ARG A CA 1
ATOM 690 C C . ARG A 1 87 ? 0.378 -12.82 -1.247 1 98.5 87 ARG A C 1
ATOM 692 O O . ARG A 1 87 ? 0.673 -14.016 -1.237 1 98.5 87 ARG A O 1
ATOM 699 N N . GLU A 1 88 ? 1.065 -11.859 -1.723 1 98.62 88 GLU A N 1
ATOM 700 C CA . GLU A 1 88 ? 2.461 -12.086 -2.09 1 98.62 88 GLU A CA 1
ATOM 701 C C . GLU A 1 88 ? 3.309 -12.414 -0.863 1 98.62 88 GLU A C 1
ATOM 703 O O . GLU A 1 88 ? 2.898 -12.148 0.27 1 98.62 88 GLU A O 1
ATOM 708 N N . GLN A 1 89 ? 4.449 -13.016 -1.163 1 97.88 89 GLN A N 1
ATOM 709 C CA . GLN A 1 89 ? 5.41 -13.25 -0.089 1 97.88 89 GLN A CA 1
ATOM 710 C C . GLN A 1 89 ? 5.758 -11.945 0.628 1 97.88 89 GLN A C 1
ATOM 712 O O . GLN A 1 89 ? 5.918 -10.906 -0.009 1 97.88 89 GLN A O 1
ATOM 717 N N . CYS A 1 90 ? 5.797 -12.016 1.966 1 98.38 90 CYS A N 1
ATOM 718 C CA . CYS A 1 90 ? 6.281 -10.875 2.73 1 98.38 90 CYS A CA 1
ATOM 719 C C . CYS A 1 90 ? 7.801 -10.797 2.691 1 98.38 90 CYS A C 1
ATOM 721 O O . CYS A 1 90 ? 8.484 -11.734 3.115 1 98.38 90 CYS A O 1
ATOM 723 N N . HIS A 1 91 ? 8.359 -9.734 2.289 1 98.25 91 HIS A N 1
ATOM 724 C CA . HIS A 1 91 ? 9.805 -9.609 2.143 1 98.25 91 HIS A CA 1
ATOM 725 C C . HIS A 1 91 ? 10.414 -8.875 3.334 1 98.25 91 HIS A C 1
ATOM 727 O O . HIS A 1 91 ? 11.625 -8.633 3.365 1 98.25 91 HIS A O 1
ATOM 733 N N . GLY A 1 92 ? 9.547 -8.477 4.336 1 97.56 92 GLY A N 1
ATOM 734 C CA . GLY A 1 92 ? 10.039 -7.789 5.52 1 97.56 92 GLY A CA 1
ATOM 735 C C . GLY A 1 92 ? 10.711 -6.465 5.203 1 97.56 92 GLY A C 1
ATOM 736 O O . GLY A 1 92 ? 10.156 -5.637 4.48 1 97.56 92 GLY A O 1
ATOM 737 N N . TYR A 1 93 ? 11.891 -6.289 5.688 1 96.94 93 TYR A N 1
ATOM 738 C CA . TYR A 1 93 ? 12.633 -5.039 5.547 1 96.94 93 TYR A CA 1
ATOM 739 C C . TYR A 1 93 ? 12.844 -4.695 4.078 1 96.94 93 TYR A C 1
ATOM 741 O O . TYR A 1 93 ? 13.055 -3.531 3.732 1 96.94 93 TYR A O 1
ATOM 749 N N . PHE A 1 94 ? 12.797 -5.625 3.211 1 97.81 94 PHE A N 1
ATOM 750 C CA . PHE A 1 94 ? 13.156 -5.406 1.813 1 97.81 94 PHE A CA 1
ATOM 751 C C . PHE A 1 94 ? 11.977 -4.812 1.044 1 97.81 94 PHE A C 1
ATOM 753 O O . PHE A 1 94 ? 12.133 -4.387 -0.102 1 97.81 94 PHE A O 1
ATOM 760 N N . GLU A 1 95 ? 10.812 -4.836 1.678 1 98.19 95 GLU A N 1
ATOM 761 C CA . GLU A 1 95 ? 9.68 -4.168 1.052 1 98.19 95 GLU A CA 1
ATOM 762 C C . GLU A 1 95 ? 10.031 -2.742 0.639 1 98.19 95 GLU A C 1
ATOM 764 O O . GLU A 1 95 ? 10.523 -1.959 1.453 1 98.19 95 GLU A O 1
ATOM 769 N N . GLY A 1 96 ? 9.789 -2.457 -0.652 1 97.81 96 GLY A N 1
ATOM 770 C CA . GLY A 1 96 ? 10.031 -1.109 -1.143 1 97.81 96 GLY A CA 1
ATOM 771 C C . GLY A 1 96 ? 11.438 -0.914 -1.683 1 97.81 96 GLY A C 1
ATOM 772 O O . GLY A 1 96 ? 11.703 0.062 -2.387 1 97.81 96 GLY A O 1
ATOM 773 N N . ASN A 1 97 ? 12.367 -1.818 -1.365 1 96.75 97 ASN A N 1
ATOM 774 C CA . ASN A 1 97 ? 13.719 -1.726 -1.913 1 96.75 97 ASN A CA 1
ATOM 775 C C . ASN A 1 97 ? 13.727 -1.959 -3.422 1 96.75 97 ASN A C 1
ATOM 777 O O . ASN A 1 97 ? 12.828 -2.609 -3.959 1 96.75 97 ASN A O 1
ATOM 781 N N . ASP A 1 98 ? 14.734 -1.436 -4.047 1 96.06 98 ASP A N 1
ATOM 782 C CA . ASP A 1 98 ? 15.008 -1.851 -5.422 1 96.06 98 ASP A CA 1
ATOM 783 C C . ASP A 1 98 ? 15.258 -3.355 -5.5 1 96.06 98 ASP A C 1
ATOM 785 O O . ASP A 1 98 ? 15.984 -3.912 -4.672 1 96.06 98 ASP A O 1
ATOM 789 N N . LEU A 1 99 ? 14.672 -3.947 -6.516 1 96.25 99 LEU A N 1
ATOM 790 C CA . LEU A 1 99 ? 14.734 -5.398 -6.652 1 96.25 99 LEU A CA 1
ATOM 791 C C . LEU A 1 99 ? 16.188 -5.871 -6.773 1 96.25 99 LEU A C 1
ATOM 793 O O . LEU A 1 99 ? 16.594 -6.82 -6.098 1 96.25 99 LEU A O 1
ATOM 797 N N . ASN A 1 100 ? 16.969 -5.238 -7.621 1 95.62 100 ASN A N 1
ATOM 798 C CA . ASN A 1 100 ? 18.359 -5.641 -7.816 1 95.62 100 ASN A CA 1
ATOM 799 C C . ASN A 1 100 ? 19.172 -5.473 -6.539 1 95.62 100 ASN A C 1
ATOM 801 O O . ASN A 1 100 ? 20.016 -6.312 -6.219 1 95.62 100 ASN A O 1
ATOM 805 N N . GLN A 1 101 ? 18.906 -4.406 -5.836 1 93.94 101 GLN A N 1
ATOM 806 C CA . GLN A 1 101 ? 19.594 -4.172 -4.574 1 93.94 101 GLN A CA 1
ATOM 807 C C . GLN A 1 101 ? 19.266 -5.254 -3.553 1 93.94 101 GLN A C 1
ATOM 809 O O . GLN A 1 101 ? 20.141 -5.719 -2.824 1 93.94 101 GLN A O 1
ATOM 814 N N . MET A 1 102 ? 18.016 -5.609 -3.445 1 96.12 102 MET A N 1
ATOM 815 C CA . MET A 1 102 ? 17.641 -6.68 -2.523 1 96.12 102 MET A CA 1
ATOM 816 C C . MET A 1 102 ? 18.438 -7.953 -2.816 1 96.12 102 MET A C 1
ATOM 818 O O . MET A 1 102 ? 18.984 -8.562 -1.905 1 96.12 102 MET A O 1
ATOM 822 N N . TRP A 1 103 ? 18.5 -8.305 -4.07 1 96 103 TRP A N 1
ATOM 823 C CA . TRP A 1 103 ? 19.109 -9.578 -4.422 1 96 103 TRP A CA 1
ATOM 824 C C . TRP A 1 103 ? 20.625 -9.523 -4.207 1 96 103 TRP A C 1
ATOM 826 O O . TRP A 1 103 ? 21.266 -10.547 -3.945 1 96 103 TRP A O 1
ATOM 836 N N . GLN A 1 104 ? 21.203 -8.297 -4.316 1 95 104 GLN A N 1
ATOM 837 C CA . GLN A 1 104 ? 22.609 -8.156 -3.941 1 95 104 GLN A CA 1
ATOM 838 C C . GLN A 1 104 ? 22.828 -8.484 -2.467 1 95 104 GLN A C 1
ATOM 840 O O . GLN A 1 104 ? 23.781 -9.172 -2.107 1 95 104 GLN A O 1
ATOM 845 N N . PHE A 1 105 ? 21.938 -8.008 -1.693 1 94.62 105 PHE A N 1
ATOM 846 C CA . PHE A 1 105 ? 22.031 -8.227 -0.257 1 94.62 105 PHE A CA 1
ATOM 847 C C . PHE A 1 105 ? 21.75 -9.688 0.085 1 94.62 105 PHE A C 1
ATOM 849 O O . PHE A 1 105 ? 22.484 -10.312 0.841 1 94.62 105 PHE A O 1
ATOM 856 N N . VAL A 1 106 ? 20.688 -10.234 -0.416 1 95.88 106 VAL A N 1
ATOM 857 C CA . VAL A 1 106 ? 20.25 -11.602 -0.138 1 95.88 106 VAL A CA 1
ATOM 858 C C . VAL A 1 106 ? 21.281 -12.594 -0.683 1 95.88 106 VAL A C 1
ATOM 860 O O . VAL A 1 106 ? 21.656 -13.547 0 1 95.88 106 VAL A O 1
ATOM 863 N N . GLY A 1 107 ? 21.719 -12.344 -1.905 1 96.06 107 GLY A N 1
ATOM 864 C CA . GLY A 1 107 ? 22.656 -13.242 -2.572 1 96.06 107 GLY A CA 1
ATOM 865 C C . GLY A 1 107 ? 24.031 -13.266 -1.932 1 96.06 107 GLY A C 1
ATOM 866 O O . GLY A 1 107 ? 24.766 -14.242 -2.078 1 96.06 107 GLY A O 1
ATOM 867 N N . ALA A 1 108 ? 24.375 -12.195 -1.201 1 95.69 108 ALA A N 1
ATOM 868 C CA . ALA A 1 108 ? 25.672 -12.125 -0.542 1 95.69 108 ALA A CA 1
ATOM 869 C C . ALA A 1 108 ? 25.891 -13.312 0.386 1 95.69 108 ALA A C 1
ATOM 871 O O . ALA A 1 108 ? 27.016 -13.789 0.545 1 95.69 108 ALA A O 1
ATOM 872 N N . GLN A 1 109 ? 24.828 -13.828 0.942 1 96.25 109 GLN A N 1
ATOM 873 C CA . GLN A 1 109 ? 24.875 -14.969 1.849 1 96.25 109 GLN A CA 1
ATOM 874 C C . GLN A 1 109 ? 25.484 -16.188 1.165 1 96.25 109 GLN A C 1
ATOM 876 O O . GLN A 1 109 ? 26.016 -17.078 1.831 1 96.25 109 GLN A O 1
ATOM 881 N N . VAL A 1 110 ? 25.406 -16.25 -0.12 1 97.12 110 VAL A N 1
ATOM 882 C CA . VAL A 1 110 ? 25.828 -17.438 -0.861 1 97.12 110 VAL A CA 1
ATOM 883 C C . VAL A 1 110 ? 26.75 -17.016 -2.002 1 97.12 110 VAL A C 1
ATOM 885 O O . VAL A 1 110 ? 26.906 -17.75 -2.982 1 97.12 110 VAL A O 1
ATOM 888 N N . GLN A 1 111 ? 27.219 -15.859 -1.959 1 97.06 111 GLN A N 1
ATOM 889 C CA . GLN A 1 111 ? 28.203 -15.312 -2.889 1 97.06 111 GLN A CA 1
ATOM 890 C C . GLN A 1 111 ? 27.625 -15.219 -4.301 1 97.06 111 GLN A C 1
ATOM 892 O O . GLN A 1 111 ? 28.281 -15.617 -5.27 1 97.06 111 GLN A O 1
ATOM 897 N N . LEU A 1 112 ? 26.406 -14.844 -4.473 1 96.38 112 LEU A N 1
ATOM 898 C CA . LEU A 1 112 ? 25.719 -14.523 -5.723 1 96.38 112 LEU A CA 1
ATOM 899 C C . LEU A 1 112 ? 25.141 -13.117 -5.676 1 96.38 112 LEU A C 1
ATOM 901 O O . LEU A 1 112 ? 24.938 -12.555 -4.598 1 96.38 112 LEU A O 1
ATOM 905 N N . THR A 1 113 ? 24.906 -12.547 -6.875 1 93.31 113 THR A N 1
ATOM 906 C CA . THR A 1 113 ? 24.609 -11.117 -6.836 1 93.31 113 THR A CA 1
ATOM 907 C C . THR A 1 113 ? 23.281 -10.828 -7.551 1 93.31 113 THR A C 1
ATOM 909 O O . THR A 1 113 ? 22.828 -9.688 -7.586 1 93.31 113 THR A O 1
ATOM 912 N N . SER A 1 114 ? 22.719 -11.898 -8.172 1 94.25 114 SER A N 1
ATOM 913 C CA . SER A 1 114 ? 21.516 -11.625 -8.961 1 94.25 114 SER A CA 1
ATOM 914 C C . SER A 1 114 ? 20.406 -12.617 -8.633 1 94.25 114 SER A C 1
ATOM 916 O O . SER A 1 114 ? 20.672 -13.719 -8.164 1 94.25 114 SER A O 1
ATOM 918 N N . GLU A 1 115 ? 19.203 -12.109 -8.914 1 92.75 115 GLU A N 1
ATOM 919 C CA . GLU A 1 115 ? 18.031 -12.961 -8.75 1 92.75 115 GLU A CA 1
ATOM 920 C C . GLU A 1 115 ? 18.156 -14.242 -9.562 1 92.75 115 GLU A C 1
ATOM 922 O O . GLU A 1 115 ? 17.984 -15.344 -9.031 1 92.75 115 GLU A O 1
ATOM 927 N N . SER A 1 116 ? 18.422 -14.078 -10.812 1 92.06 116 SER A N 1
ATOM 928 C CA . SER A 1 116 ? 18.531 -15.219 -11.719 1 92.06 116 SER A CA 1
ATOM 929 C C . SER A 1 116 ? 19.562 -16.219 -11.219 1 92.06 116 SER A C 1
ATOM 931 O O . SER A 1 116 ? 19.344 -17.438 -11.281 1 92.06 116 SER A O 1
ATOM 933 N N . ALA A 1 117 ? 20.641 -15.719 -10.711 1 94.94 117 ALA A N 1
ATOM 934 C CA . ALA A 1 117 ? 21.688 -16.609 -10.203 1 94.94 117 ALA A CA 1
ATOM 935 C C . ALA A 1 117 ? 21.219 -17.359 -8.953 1 94.94 117 ALA A C 1
ATOM 937 O O . ALA A 1 117 ? 21.422 -18.562 -8.828 1 94.94 117 ALA A O 1
ATOM 938 N N . VAL A 1 118 ? 20.609 -16.672 -8.055 1 94.94 118 VAL A N 1
ATOM 939 C CA . VAL A 1 118 ? 20.141 -17.281 -6.809 1 94.94 118 VAL A CA 1
ATOM 940 C C . VAL A 1 118 ? 19.047 -18.297 -7.102 1 94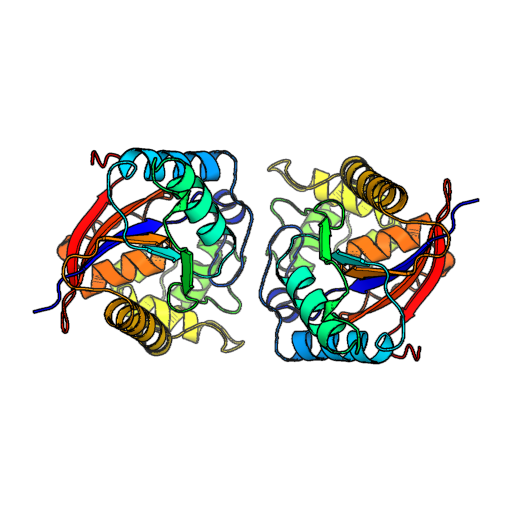.94 118 VAL A C 1
ATOM 942 O O . VAL A 1 118 ? 19.094 -19.438 -6.633 1 94.94 118 VAL A O 1
ATOM 945 N N . LEU A 1 119 ? 18.094 -17.891 -7.891 1 92.56 119 LEU A N 1
ATOM 946 C CA . LEU A 1 119 ? 16.984 -18.781 -8.219 1 92.56 119 LEU A CA 1
ATOM 947 C C . LEU A 1 119 ? 17.469 -19.984 -9.031 1 92.56 119 LEU A C 1
ATOM 949 O O . LEU A 1 119 ? 16.984 -21.109 -8.836 1 92.56 119 LEU A O 1
ATOM 953 N N . GLY A 1 120 ? 18.375 -19.719 -9.969 1 92.31 120 GLY A N 1
ATOM 954 C CA . GLY A 1 120 ? 18.922 -20.797 -10.781 1 92.31 120 GLY A CA 1
ATOM 955 C C . GLY A 1 120 ? 19.703 -21.812 -9.977 1 92.31 120 GLY A C 1
ATOM 956 O O . GLY A 1 120 ? 19.656 -23.016 -10.266 1 92.31 120 GLY A O 1
ATOM 957 N N . THR A 1 121 ? 20.328 -21.375 -8.969 1 95.06 121 THR A N 1
ATOM 958 C CA . THR A 1 121 ? 21.219 -22.25 -8.195 1 95.06 121 THR A CA 1
ATOM 959 C C . THR A 1 121 ? 20.453 -22.922 -7.07 1 95.06 121 THR A C 1
ATOM 961 O O . THR A 1 121 ? 20.656 -24.109 -6.801 1 95.06 121 THR A O 1
ATOM 964 N N . TYR A 1 122 ? 19.5 -22.234 -6.41 1 95.06 122 TYR A N 1
ATOM 965 C CA . TYR A 1 122 ? 18.969 -22.734 -5.148 1 95.06 122 TYR A CA 1
ATOM 966 C C . TYR A 1 122 ? 17.469 -22.969 -5.246 1 95.06 122 TYR A C 1
ATOM 968 O O . TYR A 1 122 ? 16.875 -23.641 -4.395 1 95.06 122 TYR A O 1
ATOM 976 N N . GLY A 1 123 ? 16.875 -22.344 -6.262 1 93.81 123 GLY A N 1
ATOM 977 C CA . GLY A 1 123 ? 15.445 -22.484 -6.426 1 93.81 123 GLY A CA 1
ATOM 978 C C . GLY A 1 123 ? 14.648 -21.5 -5.598 1 93.81 123 GLY A C 1
ATOM 979 O O . GLY A 1 123 ? 15.211 -20.797 -4.758 1 93.81 123 GLY A O 1
ATOM 980 N N . LEU A 1 124 ? 13.352 -21.5 -5.777 1 95.31 124 LEU A N 1
ATOM 981 C CA . LEU A 1 124 ? 12.453 -20.5 -5.199 1 95.31 124 LEU A CA 1
ATOM 982 C C . LEU A 1 124 ? 12.344 -20.672 -3.688 1 95.31 124 LEU A C 1
ATOM 984 O O . LEU A 1 124 ? 12.352 -19.703 -2.939 1 95.31 124 LEU A O 1
ATOM 988 N N . GLU A 1 125 ? 12.227 -21.922 -3.189 1 96.56 125 GLU A N 1
ATOM 989 C CA . GLU A 1 125 ? 12.016 -22.188 -1.771 1 96.56 125 GLU A CA 1
ATOM 990 C C . GLU A 1 125 ? 13.211 -21.734 -0.938 1 96.56 125 GLU A C 1
ATOM 992 O O . GLU A 1 125 ? 13.039 -20.984 0.025 1 96.56 125 GLU A O 1
ATOM 997 N N . LYS A 1 126 ? 14.422 -22.125 -1.381 1 96.94 126 LYS A N 1
ATOM 998 C CA . LYS A 1 126 ? 15.617 -21.719 -0.649 1 96.94 126 LYS A CA 1
ATOM 999 C C . LYS A 1 126 ? 15.844 -20.203 -0.765 1 96.94 126 LYS A C 1
ATOM 1001 O O . LYS A 1 126 ? 16.344 -19.578 0.174 1 96.94 126 LYS A O 1
ATOM 1006 N N . ALA A 1 127 ? 15.555 -19.672 -1.94 1 96.62 127 ALA A N 1
ATOM 1007 C CA . ALA A 1 127 ? 15.656 -18.234 -2.119 1 96.62 127 ALA A CA 1
ATOM 1008 C C . ALA A 1 127 ? 14.805 -17.484 -1.092 1 96.62 127 ALA A C 1
ATOM 1010 O O . ALA A 1 127 ? 15.25 -16.484 -0.52 1 96.62 127 ALA A O 1
ATOM 1011 N N . ARG A 1 128 ? 13.594 -17.953 -0.812 1 98 128 ARG A N 1
ATOM 1012 C CA . ARG A 1 128 ? 12.711 -17.344 0.18 1 98 128 ARG A CA 1
ATOM 1013 C C . ARG A 1 128 ? 13.312 -17.438 1.579 1 98 128 ARG A C 1
ATOM 1015 O O . ARG A 1 128 ? 13.211 -16.5 2.369 1 98 128 ARG A O 1
ATOM 1022 N N . ASP A 1 129 ? 13.883 -18.547 1.861 1 98.5 129 ASP A N 1
ATOM 1023 C CA . ASP A 1 129 ? 14.531 -18.719 3.158 1 98.5 129 ASP A CA 1
ATOM 1024 C C . ASP A 1 129 ? 15.734 -17.781 3.293 1 98.5 129 ASP A C 1
ATOM 1026 O O . ASP A 1 129 ? 16.031 -17.281 4.387 1 98.5 129 ASP A O 1
ATOM 1030 N N . LEU A 1 130 ? 16.453 -17.609 2.191 1 98.31 130 LEU A N 1
ATOM 1031 C CA . LEU A 1 130 ? 17.594 -16.688 2.207 1 98.31 130 LEU A CA 1
ATOM 1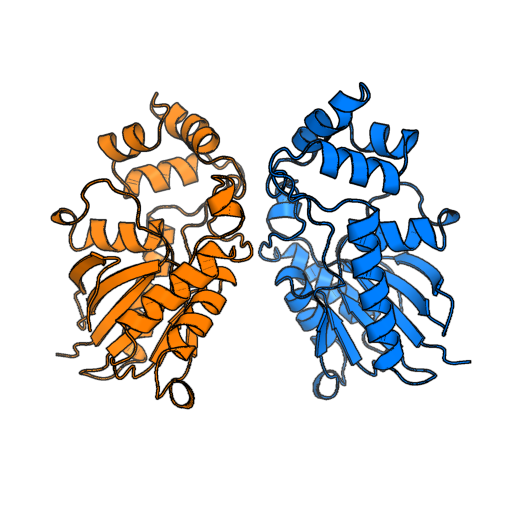032 C C . LEU A 1 130 ? 17.125 -15.25 2.459 1 98.31 130 LEU A C 1
ATOM 1034 O O . LEU A 1 130 ? 17.781 -14.492 3.16 1 98.31 130 LEU A O 1
ATOM 1038 N N . ILE A 1 131 ? 15.992 -14.844 1.857 1 98.25 131 ILE A N 1
ATOM 1039 C CA . ILE A 1 131 ? 15.414 -13.531 2.105 1 98.25 131 ILE A CA 1
ATOM 1040 C C . ILE A 1 131 ? 15.055 -13.398 3.582 1 98.25 131 ILE A C 1
ATOM 1042 O O . ILE A 1 131 ? 15.375 -12.391 4.223 1 98.25 131 ILE A O 1
ATOM 1046 N N . HIS A 1 132 ? 14.367 -14.43 4.113 1 98.44 132 HIS A N 1
ATOM 1047 C CA . HIS A 1 132 ? 13.992 -14.469 5.523 1 98.44 132 HIS A CA 1
ATOM 1048 C C . HIS A 1 132 ? 15.211 -14.297 6.422 1 98.44 132 HIS A C 1
ATOM 1050 O O . HIS A 1 132 ? 15.172 -13.531 7.391 1 98.44 132 HIS A O 1
ATOM 1056 N N . GLN A 1 133 ? 16.266 -14.93 6.078 1 98 133 GLN A N 1
ATOM 1057 C CA . GLN A 1 133 ? 17.484 -14.898 6.883 1 98 133 GLN A CA 1
ATOM 1058 C C . GLN A 1 133 ? 18.172 -13.539 6.793 1 98 133 GLN A C 1
ATOM 1060 O O . GLN A 1 133 ? 18.75 -13.07 7.77 1 98 133 GLN A O 1
ATOM 1065 N N . ALA A 1 134 ? 18.078 -12.938 5.676 1 97.12 134 ALA A N 1
ATOM 1066 C CA . ALA A 1 134 ? 18.781 -11.672 5.438 1 97.12 134 ALA A CA 1
ATOM 1067 C C . ALA A 1 134 ? 18.047 -10.508 6.109 1 97.12 134 ALA A C 1
ATOM 1069 O O . ALA A 1 134 ? 18.609 -9.438 6.301 1 97.12 134 ALA A O 1
ATOM 1070 N N . ASP A 1 135 ? 16.766 -10.68 6.387 1 96.94 135 ASP A N 1
ATOM 1071 C CA . ASP A 1 135 ? 15.977 -9.641 7.047 1 96.94 135 ASP A CA 1
ATOM 1072 C C . ASP A 1 135 ? 16.281 -9.602 8.547 1 96.94 135 ASP A C 1
ATOM 1074 O O . ASP A 1 135 ? 15.742 -10.406 9.312 1 96.94 135 ASP A O 1
ATOM 1078 N N . LEU A 1 136 ? 16.922 -8.586 8.984 1 93.25 136 LEU A N 1
ATOM 1079 C CA . LEU A 1 136 ? 17.359 -8.5 10.375 1 93.25 136 LEU A CA 1
ATOM 1080 C C . LEU A 1 136 ? 16.219 -8.086 11.289 1 93.25 136 LEU A C 1
ATOM 1082 O O . LEU A 1 136 ? 16.312 -8.211 12.508 1 93.25 136 LEU A O 1
ATOM 1086 N N . TYR A 1 137 ? 15.109 -7.609 10.742 1 95.38 137 TYR A N 1
ATOM 1087 C CA . TYR A 1 137 ? 13.922 -7.332 11.539 1 95.38 137 TYR A CA 1
ATOM 1088 C C . TYR A 1 137 ? 13.172 -8.617 11.867 1 95.38 137 TYR A C 1
ATOM 1090 O O . TYR A 1 137 ? 12.305 -8.633 12.742 1 95.38 137 TYR A O 1
ATOM 1098 N N . GLY A 1 138 ? 13.5 -9.648 11.109 1 96.12 138 GLY A N 1
ATOM 1099 C CA . GLY A 1 138 ? 12.875 -10.938 11.359 1 96.12 138 GLY A CA 1
ATOM 1100 C C . GLY A 1 138 ? 11.414 -10.984 10.945 1 96.12 138 GLY A C 1
ATOM 1101 O O . GLY A 1 138 ? 10.633 -11.758 11.5 1 96.12 138 GLY A O 1
ATOM 1102 N N . GLU A 1 139 ? 11.031 -10.188 9.945 1 97.31 139 GLU A N 1
ATOM 1103 C CA . GLU A 1 139 ? 9.617 -10.047 9.625 1 97.31 139 GLU A CA 1
ATOM 1104 C C . GLU A 1 139 ? 9.305 -10.586 8.227 1 97.31 139 GLU A C 1
ATOM 1106 O O . GLU A 1 139 ? 8.148 -10.656 7.828 1 97.31 139 GLU A O 1
ATOM 1111 N N . ALA A 1 140 ? 10.359 -10.953 7.465 1 98.25 140 ALA A N 1
ATOM 1112 C CA . ALA A 1 140 ? 10.148 -11.617 6.18 1 98.25 140 ALA A CA 1
ATOM 1113 C C . ALA A 1 140 ? 9.664 -13.055 6.375 1 98.25 140 ALA A C 1
ATOM 1115 O O . ALA A 1 140 ? 10.133 -13.75 7.285 1 98.25 140 ALA A O 1
ATOM 1116 N N . GLU A 1 141 ? 8.812 -13.523 5.555 1 98.56 141 GLU A N 1
ATOM 1117 C CA . GLU A 1 141 ? 8.328 -14.898 5.625 1 98.56 141 GLU A CA 1
ATOM 1118 C C . GLU A 1 141 ? 9.406 -15.883 5.203 1 98.56 141 GLU A C 1
ATOM 1120 O O . GLU A 1 141 ? 10.164 -15.625 4.262 1 98.56 141 GLU A O 1
ATOM 1125 N N . SER A 1 142 ? 9.484 -16.953 5.949 1 98.56 142 SER A N 1
ATOM 1126 C CA . SER A 1 142 ? 10.227 -18.125 5.465 1 98.56 142 SER A CA 1
ATOM 1127 C C . SER A 1 142 ? 9.383 -18.938 4.484 1 98.56 142 SER A C 1
ATOM 1129 O O . SER A 1 142 ? 8.188 -18.703 4.34 1 98.56 142 SER A O 1
ATOM 1131 N N . ASN A 1 143 ? 10.117 -19.875 3.848 1 98.62 143 ASN A N 1
ATOM 1132 C CA . ASN A 1 143 ? 9.398 -20.781 2.945 1 98.62 143 ASN A CA 1
ATOM 1133 C C . ASN A 1 143 ? 8.281 -21.516 3.668 1 98.62 143 ASN A C 1
ATOM 1135 O O . ASN A 1 143 ? 7.172 -21.641 3.141 1 98.62 143 ASN A O 1
ATOM 1139 N N . GLU A 1 144 ? 8.508 -21.984 4.816 1 98.69 144 GLU A N 1
ATOM 1140 C CA . GLU A 1 144 ? 7.52 -22.719 5.598 1 98.69 144 GLU A CA 1
ATOM 1141 C C . GLU A 1 144 ? 6.324 -21.844 5.945 1 98.69 144 GLU A C 1
ATOM 1143 O O . GLU A 1 144 ? 5.172 -22.266 5.793 1 98.69 144 GLU A O 1
ATOM 1148 N N . MET A 1 145 ? 6.539 -20.641 6.422 1 98.62 145 MET A N 1
ATOM 1149 C CA . MET A 1 145 ? 5.48 -19.688 6.766 1 98.62 145 MET A CA 1
ATOM 1150 C C . MET A 1 145 ? 4.617 -19.375 5.547 1 98.62 145 MET A C 1
ATOM 1152 O O . MET A 1 145 ? 3.391 -19.328 5.645 1 98.62 145 MET A O 1
ATOM 1156 N N . PHE A 1 146 ? 5.355 -19.172 4.465 1 98.75 146 PHE A N 1
ATOM 1157 C CA . PHE A 1 146 ? 4.703 -18.844 3.203 1 98.75 146 PHE A CA 1
ATOM 1158 C C . PHE A 1 146 ? 3.738 -19.953 2.785 1 98.75 146 PHE A C 1
ATOM 1160 O O . PHE A 1 146 ? 2.57 -19.688 2.49 1 98.75 146 PHE A O 1
ATOM 1167 N N . TRP A 1 147 ? 4.129 -21.156 2.836 1 98.62 147 TRP A N 1
ATOM 1168 C CA . TRP A 1 147 ? 3.303 -22.266 2.359 1 98.62 147 TRP A CA 1
ATOM 1169 C C . TRP A 1 147 ? 2.229 -22.625 3.383 1 98.62 147 TRP A C 1
ATOM 1171 O O . TRP A 1 147 ? 1.122 -23.031 3.016 1 98.62 147 TRP A O 1
ATOM 1181 N N . GLN A 1 148 ? 2.545 -22.453 4.656 1 98.69 148 GLN A N 1
ATOM 1182 C CA . GLN A 1 148 ? 1.493 -22.625 5.652 1 98.69 148 GLN A CA 1
ATOM 1183 C C . GLN A 1 148 ? 0.318 -21.703 5.379 1 98.69 148 GLN A C 1
ATOM 1185 O O . GLN A 1 148 ? -0.84 -22.109 5.449 1 98.69 148 GLN A O 1
ATOM 1190 N N . ARG A 1 149 ? 0.629 -20.516 5.094 1 98.44 149 ARG A N 1
ATOM 1191 C CA . ARG A 1 149 ? -0.395 -19.531 4.785 1 98.44 149 ARG A CA 1
ATOM 1192 C C . ARG A 1 149 ? -1.112 -19.875 3.482 1 98.44 149 ARG A C 1
ATOM 1194 O O . ARG A 1 149 ? -2.344 -19.875 3.43 1 98.44 149 ARG A O 1
ATOM 1201 N N . LEU A 1 150 ? -0.334 -20.172 2.428 1 98.5 150 LEU A N 1
ATOM 1202 C CA . LEU A 1 150 ? -0.91 -20.422 1.113 1 98.5 150 LEU A CA 1
ATOM 1203 C C . LEU A 1 150 ? -1.771 -21.688 1.135 1 98.5 150 LEU A C 1
ATOM 1205 O O . LEU A 1 150 ? -2.848 -21.719 0.537 1 98.5 150 LEU A O 1
ATOM 1209 N N . ASP A 1 151 ? -1.341 -22.688 1.854 1 98.5 151 ASP A N 1
ATOM 1210 C CA . ASP A 1 151 ? -2.113 -23.922 1.966 1 98.5 151 ASP A CA 1
ATOM 1211 C C . ASP A 1 151 ? -3.445 -23.672 2.67 1 98.5 151 ASP A C 1
ATOM 1213 O O . ASP A 1 151 ? -4.465 -24.266 2.301 1 98.5 151 ASP A O 1
ATOM 1217 N N . ARG A 1 152 ? -3.402 -22.844 3.658 1 98.56 152 ARG A N 1
ATOM 1218 C CA . ARG A 1 152 ? -4.652 -22.469 4.305 1 98.56 152 ARG A CA 1
ATOM 1219 C C . ARG A 1 152 ? -5.598 -21.781 3.318 1 98.56 152 ARG A C 1
ATOM 1221 O O . ARG A 1 152 ? -6.816 -21.969 3.395 1 98.56 152 ARG A O 1
ATOM 1228 N N . GLY A 1 153 ? -5.039 -20.969 2.438 1 98.5 153 GLY A N 1
ATOM 1229 C CA . GLY A 1 153 ? -5.84 -20.359 1.392 1 98.5 153 GLY A CA 1
ATOM 1230 C C . GLY A 1 153 ? -6.52 -21.359 0.485 1 98.5 153 GLY A C 1
ATOM 1231 O O . GLY A 1 153 ? -7.707 -21.219 0.177 1 98.5 153 GLY A O 1
ATOM 1232 N N . PHE A 1 154 ? -5.805 -22.375 0.057 1 98.44 154 PHE A N 1
ATOM 1233 C CA . PHE A 1 154 ? -6.383 -23.422 -0.771 1 98.44 154 PHE A CA 1
ATOM 1234 C C . PHE A 1 154 ? -7.453 -24.188 -0.003 1 98.44 154 PHE A C 1
ATOM 1236 O O . PHE A 1 154 ? -8.469 -24.578 -0.574 1 98.44 154 PHE A O 1
ATOM 1243 N N . ASP A 1 155 ? -7.211 -24.406 1.312 1 98.19 155 ASP A N 1
ATOM 1244 C CA . ASP A 1 155 ? -8.219 -25.062 2.139 1 98.19 155 ASP A CA 1
ATOM 1245 C C . ASP A 1 155 ? -9.508 -24.25 2.178 1 98.19 155 ASP A C 1
ATOM 1247 O O . ASP A 1 155 ? -10.609 -24.797 2.076 1 98.19 155 ASP A O 1
ATOM 1251 N N . LYS A 1 156 ? -9.367 -22.953 2.352 1 97.88 156 LYS A N 1
ATOM 1252 C CA . LYS A 1 156 ? -10.531 -22.078 2.361 1 97.88 156 LYS A CA 1
ATOM 1253 C C . LYS A 1 156 ? -11.266 -22.125 1.021 1 97.88 156 LYS A C 1
ATOM 1255 O O . LYS A 1 156 ? -12.492 -22.125 0.981 1 97.88 156 LYS A O 1
ATOM 1260 N N . LEU A 1 157 ? -10.477 -22.141 -0.028 1 97.5 157 LEU A N 1
ATOM 1261 C CA . LEU A 1 157 ? -11.062 -22.219 -1.36 1 97.5 157 LEU A CA 1
ATOM 1262 C C . LEU A 1 157 ? -11.867 -23.5 -1.531 1 97.5 157 LEU A C 1
ATOM 1264 O O . LEU A 1 157 ? -13 -23.469 -2.02 1 97.5 157 LEU A O 1
ATOM 1268 N N . ARG A 1 158 ? -11.328 -24.609 -1.15 1 97.69 158 ARG A N 1
ATOM 1269 C CA . ARG A 1 158 ? -12.016 -25.891 -1.206 1 97.69 158 ARG A CA 1
ATOM 1270 C C . ARG A 1 158 ? -13.297 -25.859 -0.381 1 97.69 158 ARG A C 1
ATOM 1272 O O . ARG A 1 158 ? -14.344 -26.328 -0.837 1 97.69 158 ARG A O 1
ATOM 1279 N N . ALA A 1 159 ? -13.219 -25.312 0.773 1 97.25 159 ALA A N 1
ATOM 1280 C CA . ALA A 1 159 ? -14.344 -25.312 1.701 1 97.25 159 ALA A CA 1
ATOM 1281 C C . ALA A 1 159 ? -15.484 -24.438 1.181 1 97.25 159 ALA A C 1
ATOM 1283 O O . ALA A 1 159 ? -16.656 -24.734 1.411 1 97.25 159 ALA A O 1
ATOM 1284 N N . ASN A 1 160 ? -15.117 -23.453 0.416 1 96.75 160 ASN A N 1
ATOM 1285 C CA . ASN A 1 160 ? -16.109 -22.469 0.004 1 96.75 160 ASN A CA 1
ATOM 1286 C C . ASN A 1 160 ? -16.562 -22.688 -1.437 1 96.75 160 ASN A C 1
ATOM 1288 O O . ASN A 1 160 ? -17.141 -21.797 -2.055 1 96.75 160 ASN A O 1
ATOM 1292 N N . SER A 1 161 ? -16.234 -23.812 -2.012 1 97 161 SER A N 1
ATOM 1293 C CA . SER A 1 161 ? -16.594 -24.094 -3.396 1 97 161 SER A CA 1
ATOM 1294 C C . SER A 1 161 ? -17.328 -25.422 -3.514 1 97 161 SER A C 1
ATOM 1296 O O . SER A 1 161 ? -17.219 -26.281 -2.635 1 97 161 SER A O 1
ATOM 1298 N N . LYS A 1 162 ? -18.141 -25.594 -4.535 1 97.5 162 LYS A N 1
ATOM 1299 C CA . LYS A 1 162 ? -18.812 -26.844 -4.879 1 97.5 162 LYS A CA 1
ATOM 1300 C C . LYS A 1 162 ? -18.125 -27.531 -6.055 1 97.5 162 LYS A C 1
ATOM 1302 O O . LYS A 1 162 ? -17.328 -26.922 -6.762 1 97.5 162 LYS A O 1
ATOM 1307 N N . ASP A 1 163 ? -18.484 -28.875 -6.156 1 97.94 163 ASP A N 1
ATOM 1308 C CA . ASP A 1 163 ? -17.953 -29.625 -7.285 1 97.94 163 ASP A CA 1
ATOM 1309 C C . ASP A 1 163 ? -18.344 -28.969 -8.609 1 97.94 163 ASP A C 1
ATOM 1311 O O . ASP A 1 163 ? -19.516 -28.656 -8.836 1 97.94 163 ASP A O 1
ATOM 1315 N N . GLY A 1 164 ? -17.312 -28.703 -9.414 1 98.12 164 GLY A N 1
ATOM 1316 C CA . GLY A 1 164 ? -17.562 -28.156 -10.742 1 98.12 164 GLY A CA 1
ATOM 1317 C C . GLY A 1 164 ? -17.453 -26.641 -10.805 1 98.12 164 GLY A C 1
ATOM 1318 O O . GLY A 1 164 ? -17.484 -26.062 -11.891 1 98.12 164 GLY A O 1
ATOM 1319 N N . ASP A 1 165 ? -17.266 -26 -9.656 1 98.31 165 ASP A N 1
ATOM 1320 C CA . ASP A 1 165 ? -17.203 -24.531 -9.617 1 98.31 165 ASP A CA 1
ATOM 1321 C C . ASP A 1 165 ? -15.977 -24.031 -10.383 1 98.31 165 ASP A C 1
ATOM 1323 O O . ASP A 1 165 ? -14.922 -24.656 -10.367 1 98.31 165 ASP A O 1
ATOM 1327 N N . GLN A 1 166 ? -16.188 -22.938 -11.07 1 98.44 166 GLN A N 1
ATOM 1328 C CA . GLN A 1 166 ? -15.094 -22.141 -11.625 1 98.44 166 GLN A CA 1
ATOM 1329 C C . GLN A 1 166 ? -14.953 -20.812 -10.883 1 98.44 166 GLN A C 1
ATOM 1331 O O . GLN A 1 166 ? -15.945 -20.125 -10.625 1 98.44 166 GLN A O 1
ATOM 1336 N N . VAL A 1 167 ? -13.688 -20.516 -10.477 1 98.69 167 VAL A N 1
ATOM 1337 C CA . VAL A 1 167 ? -13.523 -19.328 -9.656 1 98.69 167 VAL A CA 1
ATOM 1338 C C . VAL A 1 167 ? -12.359 -18.5 -10.195 1 98.69 167 VAL A C 1
ATOM 1340 O O . VAL A 1 167 ? -11.445 -19.031 -10.828 1 98.69 167 VAL A O 1
ATOM 1343 N N . LEU A 1 168 ? -12.438 -17.188 -10.031 1 98.81 168 LEU A N 1
ATOM 1344 C CA . LEU A 1 168 ? -11.344 -16.266 -10.273 1 98.81 168 LEU A CA 1
ATOM 1345 C C . LEU A 1 168 ? -10.531 -16.031 -9 1 98.81 168 LEU A C 1
ATOM 1347 O O . LEU A 1 168 ? -11.094 -15.867 -7.918 1 98.81 168 LEU A O 1
ATOM 1351 N N . VAL A 1 169 ? -9.227 -16.094 -9.086 1 98.94 169 VAL A N 1
ATOM 1352 C CA . VAL A 1 169 ? -8.344 -15.766 -7.969 1 98.94 169 VAL A CA 1
ATOM 1353 C C . VAL A 1 169 ? -7.277 -14.773 -8.43 1 98.94 169 VAL A C 1
ATOM 1355 O O . VAL A 1 169 ? -6.406 -15.117 -9.234 1 98.94 169 VAL A O 1
ATOM 1358 N N . VAL A 1 170 ? -7.344 -13.539 -7.949 1 98.94 170 VAL A N 1
ATOM 1359 C CA . VAL A 1 170 ? -6.316 -12.555 -8.273 1 98.94 170 VAL A CA 1
ATOM 1360 C C . VAL A 1 170 ? -5.258 -12.531 -7.176 1 98.94 170 VAL A C 1
ATOM 1362 O O . VAL A 1 170 ? -5.574 -12.328 -6.004 1 98.94 170 VAL A O 1
ATOM 1365 N N . SER A 1 171 ? -4.055 -12.734 -7.555 1 98.88 171 SER A N 1
ATOM 1366 C CA . SER A 1 171 ? -2.93 -12.828 -6.633 1 98.88 171 SER A CA 1
ATOM 1367 C C . SER A 1 171 ? -1.68 -12.18 -7.215 1 98.88 171 SER A C 1
ATOM 1369 O O . SER A 1 171 ? -1.76 -11.125 -7.852 1 98.88 171 SER A O 1
ATOM 1371 N N . HIS A 1 172 ? -0.537 -12.734 -6.926 1 98.81 172 HIS A N 1
ATOM 1372 C CA . HIS A 1 172 ? 0.708 -12.016 -7.176 1 98.81 172 HIS A CA 1
ATOM 1373 C C . HIS A 1 172 ? 1.726 -12.906 -7.879 1 98.81 172 HIS A C 1
ATOM 1375 O O . HIS A 1 172 ? 1.529 -14.117 -7.984 1 98.81 172 HIS A O 1
ATOM 1381 N N . GLY A 1 173 ? 2.756 -12.234 -8.391 1 98.12 173 GLY A N 1
ATOM 1382 C CA . GLY A 1 173 ? 3.701 -12.883 -9.281 1 98.12 173 GLY A CA 1
ATOM 1383 C C . GLY A 1 173 ? 4.445 -14.031 -8.633 1 98.12 173 GLY A C 1
ATOM 1384 O O . GLY A 1 173 ? 4.371 -15.172 -9.109 1 98.12 173 GLY A O 1
ATOM 1385 N N . MET A 1 174 ? 5.137 -13.789 -7.535 1 96.62 174 MET A N 1
ATOM 1386 C CA . MET A 1 174 ? 5.949 -14.82 -6.898 1 96.62 174 MET A CA 1
ATOM 1387 C C . MET A 1 174 ? 5.066 -15.898 -6.273 1 96.62 174 MET A C 1
ATOM 1389 O O . MET A 1 174 ? 5.434 -17.078 -6.258 1 96.62 174 MET A O 1
ATOM 1393 N N . THR A 1 175 ? 3.918 -15.531 -5.766 1 98.56 175 THR A N 1
ATOM 1394 C CA . THR A 1 175 ? 2.99 -16.5 -5.203 1 98.56 175 THR A CA 1
ATOM 1395 C C . THR A 1 175 ? 2.521 -17.484 -6.27 1 98.56 175 THR A C 1
ATOM 1397 O O . THR A 1 175 ? 2.604 -18.703 -6.078 1 98.56 175 THR A O 1
ATOM 1400 N N . ILE A 1 176 ? 2.105 -16.984 -7.414 1 98.69 176 ILE A N 1
ATOM 1401 C CA . ILE A 1 176 ? 1.65 -17.844 -8.492 1 98.69 176 ILE A CA 1
ATOM 1402 C C . ILE A 1 176 ? 2.812 -18.703 -8.992 1 98.69 176 ILE A C 1
ATOM 1404 O O . ILE A 1 176 ? 2.654 -19.906 -9.203 1 98.69 176 ILE A O 1
ATOM 1408 N N . ARG A 1 177 ? 3.967 -18.094 -9.117 1 97.62 177 ARG A N 1
ATOM 1409 C CA . ARG A 1 177 ? 5.133 -18.859 -9.57 1 97.62 177 ARG A CA 1
ATOM 1410 C C . ARG A 1 177 ? 5.477 -19.969 -8.594 1 97.62 177 ARG A C 1
ATOM 1412 O O . ARG A 1 177 ? 5.906 -21.047 -9 1 97.62 177 ARG A O 1
ATOM 1419 N N . SER A 1 178 ? 5.352 -19.688 -7.332 1 97.81 178 SER A N 1
ATOM 1420 C CA . SER A 1 178 ? 5.609 -20.703 -6.312 1 97.81 178 SER A CA 1
ATOM 1421 C C . SER A 1 178 ? 4.637 -21.859 -6.438 1 97.81 178 SER A C 1
ATOM 1423 O O . SER A 1 178 ? 5.02 -23.016 -6.238 1 97.81 178 SER A O 1
ATOM 1425 N N . ILE A 1 179 ? 3.379 -21.578 -6.699 1 98.44 179 ILE A N 1
ATOM 1426 C CA . ILE A 1 179 ? 2.393 -22.625 -6.93 1 98.44 179 ILE A CA 1
ATOM 1427 C C . ILE A 1 179 ? 2.834 -23.5 -8.102 1 98.44 179 ILE A C 1
ATOM 1429 O O . ILE A 1 179 ? 2.797 -24.734 -8.008 1 98.44 179 ILE A O 1
ATOM 1433 N N . ILE A 1 180 ? 3.307 -22.906 -9.148 1 98.12 180 ILE A N 1
ATOM 1434 C CA . ILE A 1 180 ? 3.77 -23.625 -10.336 1 98.12 180 ILE A CA 1
ATOM 1435 C C . ILE A 1 180 ? 4.992 -24.469 -9.984 1 98.12 180 ILE A C 1
ATOM 1437 O O . ILE A 1 180 ? 5.074 -25.641 -10.359 1 98.12 180 ILE A O 1
ATOM 1441 N N . ASP A 1 181 ? 5.871 -23.875 -9.281 1 96.56 181 ASP A N 1
ATOM 1442 C CA . ASP A 1 181 ? 7.09 -24.578 -8.875 1 96.56 181 ASP A CA 1
ATOM 1443 C C . ASP A 1 181 ? 6.762 -25.844 -8.094 1 96.56 181 ASP A C 1
ATOM 1445 O O . ASP A 1 181 ? 7.438 -26.859 -8.242 1 96.56 181 ASP A O 1
ATOM 1449 N N . ARG A 1 182 ? 5.793 -25.859 -7.293 1 96.69 182 ARG A N 1
ATOM 1450 C CA . ARG A 1 182 ? 5.449 -26.984 -6.434 1 96.69 182 ARG A CA 1
ATOM 1451 C C . ARG A 1 182 ? 4.684 -28.047 -7.207 1 96.69 182 ARG A C 1
ATOM 1453 O O . ARG A 1 182 ? 4.91 -29.25 -7.012 1 96.69 182 ARG A O 1
ATOM 1460 N N . TYR A 1 183 ? 3.797 -27.578 -8.07 1 97.88 183 TYR A N 1
ATOM 1461 C CA . TYR A 1 183 ? 2.82 -28.531 -8.586 1 97.88 183 TYR A CA 1
ATOM 1462 C C . TYR A 1 183 ? 3.094 -28.844 -10.055 1 97.88 183 TYR A C 1
ATOM 1464 O O . TYR A 1 183 ? 2.605 -29.844 -10.578 1 97.88 183 TYR A O 1
ATOM 1472 N N . ALA A 1 184 ? 3.812 -28 -10.727 1 97.69 184 ALA A N 1
ATOM 1473 C CA . ALA A 1 184 ? 4.137 -28.203 -12.141 1 97.69 184 ALA A CA 1
ATOM 1474 C C . ALA A 1 184 ? 5.445 -27.5 -12.5 1 97.69 184 ALA A C 1
ATOM 1476 O O . ALA A 1 184 ? 5.484 -26.672 -13.422 1 97.69 184 ALA A O 1
ATOM 1477 N N . PRO A 1 185 ? 6.559 -27.891 -11.82 1 95.19 185 PRO A N 1
ATOM 1478 C CA . PRO A 1 185 ? 7.828 -27.188 -12.008 1 95.19 185 PRO A CA 1
ATOM 1479 C C . PRO A 1 185 ? 8.281 -27.172 -13.469 1 95.19 185 PRO A C 1
ATOM 1481 O O . PRO A 1 185 ? 9.008 -26.266 -13.883 1 95.19 185 PRO A O 1
ATOM 1484 N N . GLU A 1 186 ? 7.809 -28.094 -14.273 1 95 186 GLU A N 1
ATOM 1485 C CA . GLU A 1 186 ? 8.211 -28.188 -15.672 1 95 186 GLU A CA 1
ATOM 1486 C C . GLU A 1 186 ? 7.633 -27.031 -16.484 1 95 186 GLU A C 1
ATOM 1488 O O . GLU A 1 186 ? 8.109 -26.734 -17.578 1 95 186 GLU A O 1
ATOM 1493 N N . LEU A 1 187 ? 6.668 -26.359 -15.977 1 95.5 187 LEU A N 1
ATOM 1494 C CA . LEU A 1 187 ? 6.027 -25.25 -16.703 1 95.5 187 LEU A CA 1
ATOM 1495 C C . LEU A 1 187 ? 6.75 -23.938 -16.438 1 95.5 187 LEU A C 1
ATOM 1497 O O . LEU A 1 187 ? 6.504 -22.938 -17.109 1 95.5 187 LEU A O 1
ATOM 1501 N N . ASP A 1 188 ? 7.621 -23.891 -15.43 1 91.62 188 ASP A N 1
ATOM 1502 C CA . ASP A 1 188 ? 8.391 -22.688 -15.148 1 91.62 188 ASP A CA 1
ATOM 1503 C C . ASP A 1 188 ? 9.57 -22.547 -16.109 1 91.62 188 ASP A C 1
ATOM 1505 O O . ASP A 1 188 ? 10.602 -23.203 -15.938 1 91.62 188 ASP A O 1
ATOM 1509 N N . GLU A 1 189 ? 9.484 -21.688 -17.047 1 87.31 189 GLU A N 1
ATOM 1510 C CA . GLU A 1 189 ? 10.5 -21.516 -18.078 1 87.31 189 GLU A CA 1
ATOM 1511 C C . GLU A 1 189 ? 11.492 -20.406 -17.703 1 87.31 189 GLU A C 1
ATOM 1513 O O . GLU A 1 189 ? 12.258 -19.938 -18.547 1 87.31 189 GLU A O 1
ATOM 1518 N N . GLY A 1 190 ? 11.398 -19.938 -16.516 1 86 190 GLY A N 1
ATOM 1519 C CA . GLY A 1 190 ? 12.344 -18.938 -16.047 1 86 190 GLY A CA 1
ATOM 1520 C C . GLY A 1 190 ? 11.898 -17.516 -16.344 1 86 190 GLY A C 1
ATOM 1521 O O . GLY A 1 190 ? 12.664 -16.562 -16.156 1 86 190 GLY A O 1
ATOM 1522 N N . VAL A 1 191 ? 10.695 -17.391 -16.828 1 87.62 191 VAL A N 1
ATOM 1523 C CA . VAL A 1 191 ? 10.148 -16.062 -17.109 1 87.62 191 VAL A CA 1
ATOM 1524 C C . VAL A 1 191 ? 9.273 -15.609 -15.945 1 87.62 191 VAL A C 1
ATOM 1526 O O . VAL A 1 191 ? 8.523 -16.406 -15.375 1 87.62 191 VAL A O 1
ATOM 1529 N N . ALA A 1 192 ? 9.453 -14.359 -15.656 1 91.12 192 ALA A N 1
ATOM 1530 C CA . ALA A 1 192 ? 8.648 -13.797 -14.578 1 91.12 192 ALA A CA 1
ATOM 1531 C C . ALA A 1 192 ? 7.16 -13.867 -14.906 1 91.12 192 ALA A C 1
ATOM 1533 O O . ALA A 1 192 ? 6.773 -13.773 -16.062 1 91.12 192 ALA A O 1
ATOM 1534 N N . THR A 1 193 ? 6.301 -14.094 -13.922 1 97 193 THR A N 1
ATOM 1535 C CA . THR A 1 193 ? 4.855 -14.031 -14.102 1 97 193 THR A CA 1
ATOM 1536 C C . THR A 1 193 ? 4.43 -12.648 -14.586 1 97 193 THR A C 1
ATOM 1538 O O . THR A 1 193 ? 4.738 -11.641 -13.945 1 97 193 THR A O 1
ATOM 1541 N N . ILE A 1 194 ? 3.758 -12.602 -15.688 1 97.81 194 ILE A N 1
ATOM 1542 C CA . ILE A 1 194 ? 3.424 -11.336 -16.328 1 97.81 194 ILE A CA 1
ATOM 1543 C C . ILE A 1 194 ? 2.211 -10.711 -15.656 1 97.81 194 ILE A C 1
ATOM 1545 O O . ILE A 1 194 ? 1.247 -11.406 -15.328 1 97.81 194 ILE A O 1
ATOM 1549 N N . ASN A 1 195 ? 2.252 -9.422 -15.422 1 98.69 195 ASN A N 1
ATOM 1550 C CA . ASN A 1 195 ? 1.073 -8.75 -14.891 1 98.69 195 ASN A CA 1
ATOM 1551 C C . ASN A 1 195 ? -0.148 -8.969 -15.781 1 98.69 195 ASN A C 1
ATOM 1553 O O . ASN A 1 195 ? -0.079 -8.781 -17 1 98.69 195 ASN A O 1
ATOM 1557 N N . GLY A 1 196 ? -1.218 -9.352 -15.141 1 98.56 196 GLY A N 1
ATOM 1558 C CA . GLY A 1 196 ? -2.449 -9.602 -15.875 1 98.56 196 GLY A CA 1
ATOM 1559 C C . GLY A 1 196 ? -2.475 -10.961 -16.547 1 98.56 196 GLY A C 1
ATOM 1560 O O . GLY A 1 196 ? -3.438 -11.297 -17.25 1 98.56 196 GLY A O 1
ATOM 1561 N N . SER A 1 197 ? -1.462 -11.758 -16.406 1 98.62 197 SER A N 1
ATOM 1562 C CA . SER A 1 197 ? -1.457 -13.086 -17.016 1 98.62 197 SER A CA 1
ATOM 1563 C C . SER A 1 197 ? -2.4 -14.031 -16.297 1 98.62 197 SER A C 1
ATOM 1565 O O . SER A 1 197 ? -2.76 -13.789 -15.133 1 98.62 197 SER A O 1
ATOM 1567 N N . ILE A 1 198 ? -2.777 -15.078 -16.984 1 98.75 198 ILE A N 1
ATOM 1568 C CA . ILE A 1 198 ? -3.76 -16.031 -16.484 1 98.75 198 ILE A CA 1
ATOM 1569 C C . ILE A 1 198 ? -3.109 -17.406 -16.328 1 98.75 198 ILE A C 1
ATOM 1571 O O . ILE A 1 198 ? -2.361 -17.844 -17.203 1 98.75 198 ILE A O 1
ATOM 1575 N N . THR A 1 199 ? -3.264 -18.031 -15.227 1 98.75 199 THR A N 1
ATOM 1576 C CA . THR A 1 199 ? -2.877 -19.406 -14.906 1 98.75 199 THR A CA 1
ATOM 1577 C C . THR A 1 199 ? -4.09 -20.219 -14.469 1 98.75 199 THR A C 1
ATOM 1579 O O . THR A 1 199 ? -4.891 -19.766 -13.656 1 98.75 199 THR A O 1
ATOM 1582 N N . ARG A 1 200 ? -4.27 -21.391 -15.016 1 98.69 200 ARG A N 1
ATOM 1583 C CA . ARG A 1 200 ? -5.434 -22.203 -14.68 1 98.69 200 ARG A CA 1
ATOM 1584 C C . ARG A 1 200 ? -5.023 -23.438 -13.875 1 98.69 200 ARG A C 1
ATOM 1586 O O . ARG A 1 200 ? -4.117 -24.156 -14.281 1 98.69 200 ARG A O 1
ATOM 1593 N N . LEU A 1 201 ? -5.676 -23.594 -12.789 1 98.75 201 LEU A N 1
ATOM 1594 C CA . LEU A 1 201 ? -5.473 -24.75 -11.906 1 98.75 201 LEU A CA 1
ATOM 1595 C C . LEU A 1 201 ? -6.734 -25.594 -11.828 1 98.75 201 LEU A C 1
ATOM 1597 O O . LEU A 1 201 ? -7.848 -25.062 -11.805 1 98.75 201 LEU A O 1
ATOM 1601 N N . GLU A 1 202 ? -6.621 -26.844 -11.773 1 98.62 202 GLU A N 1
ATOM 1602 C CA . GLU A 1 202 ? -7.637 -27.781 -11.289 1 98.62 202 GLU A CA 1
ATOM 1603 C C . GLU A 1 202 ? -7.344 -28.234 -9.867 1 98.62 202 GLU A C 1
ATOM 1605 O O . GLU A 1 202 ? -6.309 -28.859 -9.609 1 98.62 202 GLU A O 1
ATOM 1610 N N . ILE A 1 203 ? -8.203 -27.891 -9.023 1 98.5 203 ILE A N 1
ATOM 1611 C CA . ILE A 1 203 ? -8.008 -28.141 -7.598 1 98.5 203 ILE A CA 1
ATOM 1612 C C . ILE A 1 203 ? -8.961 -29.25 -7.141 1 98.5 203 ILE A C 1
ATOM 1614 O O . ILE A 1 203 ? -10.18 -29.125 -7.285 1 98.5 203 ILE A O 1
ATOM 1618 N N . THR A 1 204 ? -8.438 -30.359 -6.637 1 97.56 204 THR A N 1
ATOM 1619 C CA . THR A 1 204 ? -9.219 -31.453 -6.062 1 97.56 204 THR A CA 1
ATOM 1620 C C . THR A 1 204 ? -9.055 -31.5 -4.547 1 97.56 204 THR A C 1
ATOM 1622 O O . THR A 1 204 ? -8.453 -30.609 -3.955 1 97.56 204 THR A O 1
ATOM 1625 N N . ASP A 1 205 ? -9.641 -32.469 -3.875 1 94.19 205 ASP A N 1
ATOM 1626 C CA . ASP A 1 205 ? -9.609 -32.562 -2.418 1 94.19 205 ASP A CA 1
ATOM 1627 C C . ASP A 1 205 ? -8.172 -32.688 -1.908 1 94.19 205 ASP A C 1
ATOM 1629 O O . ASP A 1 205 ? -7.84 -32.188 -0.834 1 94.19 205 ASP A O 1
ATOM 1633 N N . ASP A 1 206 ? -7.387 -33.281 -2.699 1 90.75 206 ASP A N 1
ATOM 1634 C CA . ASP A 1 206 ? -6.086 -33.594 -2.119 1 90.75 206 ASP A CA 1
ATOM 1635 C C . ASP A 1 206 ? -4.949 -33.188 -3.055 1 90.75 206 ASP A C 1
ATOM 1637 O O . ASP A 1 206 ? -3.787 -33.5 -2.801 1 90.75 206 ASP A O 1
ATOM 1641 N N . ASN A 1 207 ? -5.336 -32.594 -4.258 1 95.25 207 ASN A N 1
ATOM 1642 C CA . ASN A 1 207 ? -4.27 -32.281 -5.199 1 95.25 207 ASN A CA 1
ATOM 1643 C C . ASN A 1 207 ? -4.59 -31.016 -5.996 1 95.25 207 ASN A C 1
ATOM 1645 O O . ASN A 1 207 ? -5.734 -30.562 -6.016 1 95.25 207 ASN A O 1
ATOM 1649 N N . ILE A 1 208 ? -3.549 -30.375 -6.605 1 98.06 208 ILE A N 1
ATOM 1650 C CA . ILE A 1 208 ? -3.646 -29.25 -7.523 1 98.06 208 ILE A CA 1
ATOM 1651 C C . ILE A 1 208 ? -2.93 -29.578 -8.828 1 98.06 208 ILE A C 1
ATOM 1653 O O . ILE A 1 208 ? -1.758 -29.969 -8.82 1 98.06 208 ILE A O 1
ATOM 1657 N N . HIS A 1 209 ? -3.678 -29.594 -9.867 1 98.19 209 HIS A N 1
ATOM 1658 C CA . HIS A 1 209 ? -3.121 -29.75 -11.203 1 98.19 209 HIS A CA 1
ATOM 1659 C C . HIS A 1 209 ? -3.098 -28.422 -11.953 1 98.19 209 HIS A C 1
ATOM 1661 O O . HIS A 1 209 ? -4.078 -27.672 -11.93 1 98.19 209 HIS A O 1
ATOM 1667 N N . VAL A 1 210 ? -1.928 -28.141 -12.578 1 98.38 210 VAL A N 1
ATOM 1668 C CA . VAL A 1 210 ? -1.81 -26.906 -13.344 1 98.38 210 VAL A CA 1
ATOM 1669 C C . VAL A 1 210 ? -2.068 -27.188 -14.82 1 98.38 210 VAL A C 1
ATOM 1671 O O . VAL A 1 210 ? -1.385 -28.016 -15.43 1 98.38 210 VAL A O 1
ATOM 1674 N N . ASP A 1 211 ? -3.029 -26.531 -15.391 1 97.69 211 ASP A N 1
ATOM 1675 C CA . ASP A 1 211 ? -3.354 -26.719 -16.797 1 97.69 211 ASP A CA 1
ATOM 1676 C C . ASP A 1 211 ? -2.449 -25.875 -17.688 1 97.69 211 ASP A C 1
ATOM 1678 O O . ASP A 1 211 ? -1.944 -26.344 -18.719 1 97.69 211 ASP A O 1
ATOM 1682 N N . PHE A 1 212 ? -2.303 -24.656 -17.422 1 97.31 212 PHE A N 1
ATOM 1683 C CA . PHE A 1 212 ? -1.363 -23.766 -18.094 1 97.31 212 PHE A CA 1
ATOM 1684 C C . PHE A 1 212 ? -0.91 -22.656 -17.156 1 97.31 212 PHE A C 1
ATOM 1686 O O . PHE A 1 212 ? -1.508 -22.438 -16.109 1 97.31 212 PHE A O 1
ATOM 1693 N N . PHE A 1 213 ? 0.157 -22.016 -17.547 1 97.62 213 PHE A N 1
ATOM 1694 C CA . PHE A 1 213 ? 0.823 -21.031 -16.719 1 97.62 213 PHE A CA 1
ATOM 1695 C C . PHE A 1 213 ? 1.149 -19.781 -17.516 1 97.62 213 PHE A C 1
ATOM 1697 O O . PHE A 1 213 ? 1.666 -19.859 -18.625 1 97.62 213 PHE A O 1
ATOM 1704 N N . ASN A 1 214 ? 0.754 -18.609 -16.984 1 98.12 214 ASN A N 1
ATOM 1705 C CA . ASN A 1 214 ? 1.33 -17.328 -17.391 1 98.12 214 ASN A CA 1
ATOM 1706 C C . ASN A 1 214 ? 0.921 -16.953 -18.797 1 98.12 214 ASN A C 1
ATOM 1708 O O . ASN A 1 214 ? 1.741 -16.453 -19.578 1 98.12 214 ASN A O 1
ATOM 1712 N N . LYS A 1 215 ? -0.372 -17.125 -19.109 1 97.25 215 LYS A N 1
ATOM 1713 C CA . LYS A 1 215 ? -0.841 -16.828 -20.453 1 97.25 215 LYS A CA 1
ATOM 1714 C C . LYS A 1 215 ? -1.424 -15.414 -20.531 1 97.25 215 LYS A C 1
ATOM 1716 O O . LYS A 1 215 ? -2.195 -15.008 -19.656 1 97.25 215 LYS A O 1
ATOM 1721 N N . ILE A 1 216 ? -1.078 -14.688 -21.562 1 95.94 216 ILE A N 1
ATOM 1722 C CA . ILE A 1 216 ? -1.657 -13.367 -21.781 1 95.94 216 ILE A CA 1
ATOM 1723 C C . ILE A 1 216 ? -2.541 -13.398 -23.031 1 95.94 216 ILE A C 1
ATOM 1725 O O . ILE A 1 216 ? -3.188 -12.406 -23.359 1 95.94 216 ILE A O 1
ATOM 1729 N N . ASP A 1 217 ? -2.639 -14.445 -23.719 1 93.62 217 ASP A N 1
ATOM 1730 C CA . ASP A 1 217 ? -3.457 -14.633 -24.906 1 93.62 217 ASP A CA 1
ATOM 1731 C C . ASP A 1 217 ? -4.43 -15.797 -24.734 1 93.62 217 ASP A C 1
ATOM 1733 O O . ASP A 1 217 ? -4.637 -16.594 -25.656 1 93.62 217 ASP A O 1
ATOM 1737 N N . PHE A 1 218 ? -4.969 -15.797 -23.531 1 88.94 218 PHE A N 1
ATOM 1738 C CA . PHE A 1 218 ? -5.98 -16.797 -23.219 1 88.94 218 PHE A CA 1
ATOM 1739 C C . PHE A 1 218 ? -7.324 -16.422 -23.828 1 88.94 218 PHE A C 1
ATOM 1741 O O . PHE A 1 218 ? -7.695 -15.242 -23.844 1 88.94 218 PHE A O 1
ATOM 1748 N N . GLN A 1 219 ? -7.898 -17.219 -24.75 1 82.31 219 GLN A N 1
ATOM 1749 C CA . GLN A 1 219 ? -9.258 -17 -25.234 1 82.31 219 GLN A CA 1
ATOM 1750 C C . GLN A 1 219 ? -10.227 -18.016 -24.656 1 82.31 219 GLN A C 1
ATOM 1752 O O . GLN A 1 219 ? -10.055 -19.219 -24.844 1 82.31 219 GLN A O 1
ATOM 1757 N N . SER A 1 220 ? -11.195 -17.484 -23.781 1 73.06 220 SER A N 1
ATOM 1758 C CA . SER A 1 220 ? -12.172 -18.375 -23.141 1 73.06 220 SER A CA 1
ATOM 1759 C C . SER A 1 220 ? -13.18 -18.906 -24.156 1 73.06 220 SER A C 1
ATOM 1761 O O . SER A 1 220 ? -13.422 -18.266 -25.188 1 73.06 220 SER A O 1
ATOM 1763 N N . MET B 1 1 ? -21.875 32.469 8.734 1 81.62 1 MET B N 1
ATOM 1764 C CA . MET B 1 1 ? -20.672 31.844 8.18 1 81.62 1 MET B CA 1
ATOM 1765 C C . MET B 1 1 ? -20.547 30.391 8.648 1 81.62 1 MET B C 1
ATOM 1767 O O . MET B 1 1 ? -20.719 30.109 9.828 1 81.62 1 MET B O 1
ATOM 1771 N N . LYS B 1 2 ? -20.453 29.469 7.555 1 92 2 LYS B N 1
ATOM 1772 C CA . LYS B 1 2 ? -20.375 28.047 7.895 1 92 2 LYS B CA 1
ATOM 1773 C C . LYS B 1 2 ? -19.078 27.734 8.609 1 92 2 LYS B C 1
ATOM 1775 O O . LYS B 1 2 ? -18 28.203 8.211 1 92 2 LYS B O 1
ATOM 1780 N N . LYS B 1 3 ? -19.219 27.062 9.805 1 97.62 3 LYS B N 1
ATOM 1781 C CA . LYS B 1 3 ? -18.047 26.641 10.57 1 97.62 3 LYS B CA 1
ATOM 1782 C C . LYS B 1 3 ? -18.078 25.125 10.82 1 97.62 3 LYS B C 1
ATOM 1784 O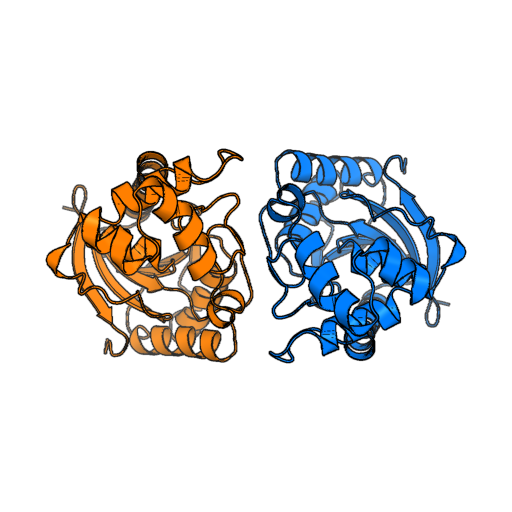 O . LYS B 1 3 ? -19.062 24.594 11.328 1 97.62 3 LYS B O 1
ATOM 1789 N N . ILE B 1 4 ? -17.047 24.469 10.398 1 98.12 4 ILE B N 1
ATOM 1790 C CA . ILE B 1 4 ? -16.875 23.031 10.586 1 98.12 4 ILE B CA 1
ATOM 1791 C C . ILE B 1 4 ? -15.672 22.781 11.492 1 98.12 4 ILE B C 1
ATOM 1793 O O . ILE B 1 4 ? -14.625 23.422 11.344 1 98.12 4 ILE B O 1
ATOM 1797 N N . THR B 1 5 ? -15.828 21.938 12.445 1 98.69 5 THR B N 1
ATOM 1798 C CA . THR B 1 5 ? -14.68 21.5 13.234 1 98.69 5 THR B CA 1
ATOM 1799 C C . THR B 1 5 ? -14.18 20.141 12.734 1 98.69 5 THR B C 1
ATOM 1801 O O . THR B 1 5 ? -14.914 19.156 12.727 1 98.69 5 THR B O 1
ATOM 1804 N N . ALA B 1 6 ? -12.938 20.141 12.297 1 98.81 6 ALA B N 1
ATOM 1805 C CA . ALA B 1 6 ? -12.359 18.906 11.773 1 98.81 6 ALA B CA 1
ATOM 1806 C C . ALA B 1 6 ? -11.219 18.406 12.664 1 98.81 6 ALA B C 1
ATOM 1808 O O . ALA B 1 6 ? -10.289 19.156 12.961 1 98.81 6 ALA B O 1
ATOM 1809 N N . TYR B 1 7 ? -11.328 17.188 13.102 1 98.81 7 TYR B N 1
ATOM 1810 C CA . TYR B 1 7 ? -10.258 16.516 13.828 1 98.81 7 TYR B CA 1
ATOM 1811 C C . TYR B 1 7 ? -9.414 15.664 12.883 1 98.81 7 TYR B C 1
ATOM 1813 O O . TYR B 1 7 ? -9.836 14.578 12.477 1 98.81 7 TYR B O 1
ATOM 1821 N N . PHE B 1 8 ? -8.227 16.172 12.594 1 98.88 8 PHE B N 1
ATOM 1822 C CA . PHE B 1 8 ? -7.285 15.43 11.766 1 98.88 8 PHE B CA 1
ATOM 1823 C C . PHE B 1 8 ? -6.465 14.461 12.609 1 98.88 8 PHE B C 1
ATOM 1825 O O . PHE B 1 8 ? -5.914 14.844 13.641 1 98.88 8 PHE B O 1
ATOM 1832 N N . VAL B 1 9 ? -6.402 13.25 12.156 1 98.94 9 VAL B N 1
ATOM 1833 C CA . VAL B 1 9 ? -5.602 12.219 12.805 1 98.94 9 VAL B CA 1
ATOM 1834 C C . VAL B 1 9 ? -4.605 11.633 11.812 1 98.94 9 VAL B C 1
ATOM 1836 O O . VAL B 1 9 ? -4.98 11.242 10.703 1 98.94 9 VAL B O 1
ATOM 1839 N N . ARG B 1 10 ? -3.311 11.617 12.164 1 98.94 10 ARG B N 1
ATOM 1840 C CA . ARG B 1 10 ? -2.379 10.836 11.352 1 98.94 10 ARG B CA 1
ATOM 1841 C C . ARG B 1 10 ? -2.621 9.344 11.516 1 98.94 10 ARG B C 1
ATOM 1843 O O . ARG B 1 10 ? -2.869 8.867 12.625 1 98.94 10 ARG B O 1
ATOM 1850 N N . HIS B 1 11 ? -2.535 8.648 10.5 1 98.94 11 HIS B N 1
ATOM 1851 C CA . HIS B 1 11 ? -2.713 7.199 10.578 1 98.94 11 HIS B CA 1
ATOM 1852 C C . HIS B 1 11 ? -1.761 6.582 11.602 1 98.94 11 HIS B C 1
ATOM 1854 O O . HIS B 1 11 ? -0.774 7.211 11.992 1 98.94 11 HIS B O 1
ATOM 1860 N N . GLY B 1 12 ? -2.109 5.371 12.078 1 98.88 12 GLY B N 1
ATOM 1861 C CA . GLY B 1 12 ? -1.237 4.633 12.977 1 98.88 12 GLY B CA 1
ATOM 1862 C C . GLY B 1 12 ? 0.051 4.176 12.32 1 98.88 12 GLY B C 1
ATOM 1863 O O . GLY B 1 12 ? 0.181 4.23 11.094 1 98.88 12 GLY B O 1
ATOM 1864 N N . GLN B 1 13 ? 0.951 3.693 13.133 1 98.81 13 GLN B N 1
ATOM 1865 C CA . GLN B 1 13 ? 2.24 3.234 12.633 1 98.81 13 GLN B CA 1
ATOM 1866 C C . GLN B 1 13 ? 2.068 2.086 11.641 1 98.81 13 GLN B C 1
ATOM 1868 O O . GLN B 1 13 ? 1.274 1.172 11.875 1 98.81 13 GLN B O 1
ATOM 1873 N N . THR B 1 14 ? 2.766 2.195 10.547 1 98.56 14 THR B N 1
ATOM 1874 C CA . THR B 1 14 ? 2.738 1.166 9.508 1 98.56 14 THR B CA 1
ATOM 1875 C C . THR B 1 14 ? 4.051 0.385 9.492 1 98.56 14 THR B C 1
ATOM 1877 O O . THR B 1 14 ? 5.02 0.771 10.148 1 98.56 14 THR B O 1
ATOM 1880 N N . MET B 1 15 ? 4.059 -0.68 8.719 1 97.94 15 MET B N 1
ATOM 1881 C CA . MET B 1 15 ? 5.27 -1.454 8.469 1 97.94 15 MET B CA 1
ATOM 1882 C C . MET B 1 15 ? 6.379 -0.565 7.914 1 97.94 15 MET B C 1
ATOM 1884 O O . MET B 1 15 ? 7.523 -0.648 8.359 1 97.94 15 MET B O 1
ATOM 1888 N N . LEU B 1 16 ? 6.07 0.302 7 1 98.12 16 LEU B N 1
ATOM 1889 C CA . LEU B 1 16 ? 7.078 1.14 6.359 1 98.12 16 LEU B CA 1
ATOM 1890 C C . LEU B 1 16 ? 7.551 2.242 7.305 1 98.12 16 LEU B C 1
ATOM 1892 O O . LEU B 1 16 ? 8.711 2.65 7.258 1 98.12 16 LEU B O 1
ATOM 1896 N N . ASN B 1 17 ? 6.598 2.783 8.188 1 97.81 17 ASN B N 1
ATOM 1897 C CA . ASN B 1 17 ? 7.078 3.65 9.258 1 97.81 17 ASN B CA 1
ATOM 1898 C C . ASN B 1 17 ? 8.133 2.955 10.109 1 97.81 17 ASN B C 1
ATOM 1900 O O . ASN B 1 17 ? 9.164 3.545 10.438 1 97.81 17 ASN B O 1
ATOM 1904 N N . HIS B 1 18 ? 7.809 1.723 10.484 1 97.69 18 HIS B N 1
ATOM 1905 C CA . HIS B 1 18 ? 8.664 0.896 11.328 1 97.69 18 HIS B CA 1
ATOM 1906 C C . HIS B 1 18 ? 10.039 0.704 10.695 1 97.69 18 HIS B C 1
ATOM 1908 O O . HIS B 1 18 ? 11.047 0.672 11.398 1 97.69 18 HIS B O 1
ATOM 1914 N N . TYR B 1 19 ? 10.156 0.644 9.367 1 97.12 19 TYR B N 1
ATOM 1915 C CA . TYR B 1 19 ? 11.406 0.429 8.641 1 97.12 19 TYR B CA 1
ATOM 1916 C C . TYR B 1 19 ? 12.047 1.757 8.258 1 97.12 19 TYR B C 1
ATOM 1918 O O . TYR B 1 19 ? 13.102 1.781 7.613 1 97.12 19 TYR B O 1
ATOM 1926 N N . ASN B 1 20 ? 11.438 2.904 8.578 1 96.88 20 ASN B N 1
ATOM 1927 C CA . ASN B 1 20 ? 11.914 4.238 8.234 1 96.88 20 ASN B CA 1
ATOM 1928 C C . ASN B 1 20 ? 11.953 4.441 6.719 1 96.88 20 ASN B C 1
ATOM 1930 O O . ASN B 1 20 ? 12.953 4.941 6.184 1 96.88 20 ASN B O 1
ATOM 1934 N N . LYS B 1 21 ? 10.875 4.047 6.082 1 97.75 21 LYS B N 1
ATOM 1935 C CA . LYS B 1 21 ? 10.812 4.145 4.625 1 97.75 21 LYS B CA 1
ATOM 1936 C C . LYS B 1 21 ? 9.773 5.172 4.188 1 97.75 21 LYS B C 1
ATOM 1938 O O . LYS B 1 21 ? 8.766 5.371 4.871 1 97.75 21 LYS B O 1
ATOM 1943 N N . VAL B 1 22 ? 10.016 5.785 3.041 1 97.88 22 VAL B N 1
ATOM 1944 C CA . VAL B 1 22 ? 9.141 6.793 2.455 1 97.88 22 VAL B CA 1
ATOM 1945 C C . VAL B 1 22 ? 7.812 6.152 2.057 1 97.88 22 VAL B C 1
ATOM 1947 O O . VAL B 1 22 ? 7.793 5.148 1.337 1 97.88 22 VAL B O 1
ATOM 1950 N N . GLN B 1 23 ? 6.773 6.738 2.574 1 97.81 23 GLN B N 1
ATOM 1951 C CA . GLN B 1 23 ? 5.43 6.242 2.297 1 97.81 23 GLN B CA 1
ATOM 1952 C C . GLN B 1 23 ? 4.48 7.391 1.96 1 97.81 23 GLN B C 1
ATOM 1954 O O . GLN B 1 23 ? 3.943 8.039 2.859 1 97.81 23 GLN B O 1
ATOM 1959 N N . GLY B 1 24 ? 4.281 7.633 0.67 1 98.19 24 GLY B N 1
ATOM 1960 C CA . GLY B 1 24 ? 3.303 8.586 0.17 1 98.19 24 GLY B CA 1
ATOM 1961 C C . GLY B 1 24 ? 2.039 7.93 -0.352 1 98.19 24 GLY B C 1
ATOM 1962 O O . GLY B 1 24 ? 1.139 7.602 0.423 1 98.19 24 GLY B O 1
ATOM 1963 N N . TRP B 1 25 ? 2.119 7.582 -1.659 1 97.88 25 TRP B N 1
ATOM 1964 C CA . TRP B 1 25 ? 0.948 6.969 -2.279 1 97.88 25 TRP B CA 1
ATOM 1965 C C . TRP B 1 25 ? 0.991 5.453 -2.145 1 97.88 25 TRP B C 1
ATOM 1967 O O . TRP B 1 25 ? -0.016 4.773 -2.359 1 97.88 25 TRP B O 1
ATOM 1977 N N . ILE B 1 26 ? 2.174 4.91 -1.773 1 98.12 26 ILE B N 1
ATOM 1978 C CA . ILE B 1 26 ? 2.205 3.479 -1.494 1 98.12 26 ILE B CA 1
A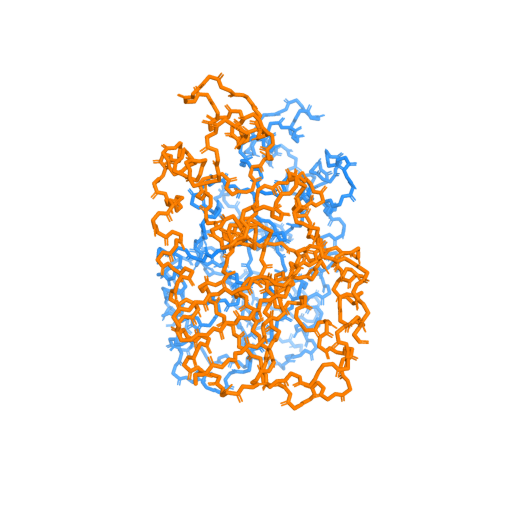TOM 1979 C C . ILE B 1 26 ? 1.687 3.217 -0.082 1 98.12 26 ILE B C 1
ATOM 1981 O O . ILE B 1 26 ? 1.618 4.133 0.741 1 98.12 26 ILE B O 1
ATOM 1985 N N . ASP B 1 27 ? 1.303 2.008 0.132 1 97.88 27 ASP B N 1
ATOM 1986 C CA . ASP B 1 27 ? 0.658 1.674 1.397 1 97.88 27 ASP B CA 1
ATOM 1987 C C . ASP B 1 27 ? 1.308 0.45 2.039 1 97.88 27 ASP B C 1
ATOM 1989 O O . ASP B 1 27 ? 1.966 -0.339 1.357 1 97.88 27 ASP B O 1
ATOM 1993 N N . SER B 1 28 ? 1.201 0.362 3.295 1 97.75 28 SER B N 1
ATOM 1994 C CA . SER B 1 28 ? 1.627 -0.814 4.047 1 97.75 28 SER B CA 1
ATOM 1995 C C . SER B 1 28 ? 0.729 -1.053 5.254 1 97.75 28 SER B C 1
ATOM 1997 O O . SER B 1 28 ? 0.056 -0.134 5.727 1 97.75 28 SER B O 1
ATOM 1999 N N . PRO B 1 29 ? 0.637 -2.27 5.734 1 96.81 29 PRO B N 1
ATOM 2000 C CA . PRO B 1 29 ? -0.236 -2.57 6.871 1 96.81 29 PRO B CA 1
ATOM 2001 C C . PRO B 1 29 ? 0.171 -1.829 8.141 1 96.81 29 PRO B C 1
ATOM 2003 O O . PRO B 1 29 ? 1.355 -1.556 8.352 1 96.81 29 PRO B O 1
ATOM 2006 N N . LEU B 1 30 ? -0.869 -1.577 9 1 98.19 30 LEU B N 1
ATOM 2007 C CA . LEU B 1 30 ? -0.569 -1.1 10.352 1 98.19 30 LEU B CA 1
ATOM 2008 C C . LEU B 1 30 ? 0.158 -2.17 11.156 1 98.19 30 LEU B C 1
ATOM 2010 O O . LEU B 1 30 ? -0.159 -3.357 11.047 1 98.19 30 LEU B O 1
ATOM 2014 N N . THR B 1 31 ? 1.146 -1.749 11.961 1 97.88 31 THR B N 1
ATOM 2015 C CA . THR B 1 31 ? 1.726 -2.633 12.961 1 97.88 31 THR B CA 1
ATOM 2016 C C . THR B 1 31 ? 0.789 -2.777 14.156 1 97.88 31 THR B C 1
ATOM 2018 O O . THR B 1 31 ? -0.256 -2.127 14.219 1 97.88 31 THR B O 1
ATOM 2021 N N . GLU B 1 32 ? 1.15 -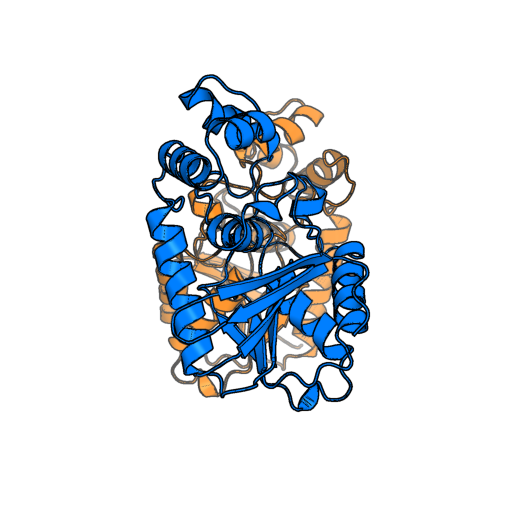3.67 15.062 1 98.06 32 GLU B N 1
ATOM 2022 C CA . GLU B 1 32 ? 0.4 -3.736 16.312 1 98.06 32 GLU B CA 1
ATOM 2023 C C . GLU B 1 32 ? 0.414 -2.395 17.031 1 98.06 32 GLU B C 1
ATOM 2025 O O . GLU B 1 32 ? -0.611 -1.957 17.562 1 98.06 32 GLU B O 1
ATOM 2030 N N . LYS B 1 33 ? 1.583 -1.812 17.094 1 98.5 33 LYS B N 1
ATOM 2031 C CA . LYS B 1 33 ? 1.665 -0.466 17.641 1 98.5 33 LYS B CA 1
ATOM 2032 C C . LYS B 1 33 ? 0.757 0.501 16.891 1 98.5 33 LYS B C 1
ATOM 2034 O O . LYS B 1 33 ? 0.154 1.392 17.5 1 98.5 33 LYS B O 1
ATOM 2039 N N . GLY B 1 34 ? 0.705 0.365 15.562 1 98.81 34 GLY B N 1
ATOM 2040 C CA . GLY B 1 34 ? -0.145 1.208 14.742 1 98.81 34 GLY B CA 1
ATOM 2041 C C . GLY B 1 34 ? -1.618 1.085 15.078 1 98.81 34 GLY B C 1
ATOM 2042 O O . GLY B 1 34 ? -2.338 2.086 15.117 1 98.81 34 GLY B O 1
ATOM 2043 N N . ARG B 1 35 ? -2.084 -0.119 15.297 1 98.81 35 ARG B N 1
ATOM 2044 C CA . ARG B 1 35 ? -3.467 -0.336 15.703 1 98.81 35 ARG B CA 1
ATOM 2045 C C . ARG B 1 35 ? -3.73 0.257 17.078 1 98.81 35 ARG B C 1
ATOM 2047 O O . ARG B 1 35 ? -4.805 0.804 17.328 1 98.81 35 ARG B O 1
ATOM 2054 N N . ALA B 1 36 ? -2.703 0.166 17.938 1 98.75 36 ALA B N 1
ATOM 2055 C CA . ALA B 1 36 ? -2.809 0.791 19.266 1 98.75 36 ALA B CA 1
ATOM 2056 C C . ALA B 1 36 ? -2.867 2.311 19.141 1 98.75 36 ALA B C 1
ATOM 2058 O O . ALA B 1 36 ? -3.586 2.971 19.891 1 98.75 36 ALA B O 1
ATOM 2059 N N . ASP B 1 37 ? -2.061 2.889 18.219 1 98.75 37 ASP B N 1
ATOM 2060 C CA . ASP B 1 37 ? -2.115 4.32 17.953 1 98.75 37 ASP B CA 1
ATOM 2061 C C . ASP B 1 37 ? -3.525 4.754 17.562 1 98.75 37 ASP B C 1
ATOM 2063 O O . ASP B 1 37 ? -4.039 5.754 18.078 1 98.75 37 ASP B O 1
ATOM 2067 N N . ALA B 1 38 ? -4.137 4.008 16.656 1 98.81 38 ALA B N 1
ATOM 2068 C CA . ALA B 1 38 ? -5.48 4.305 16.156 1 98.81 38 ALA B CA 1
ATOM 2069 C C . ALA B 1 38 ? -6.508 4.234 17.281 1 98.81 38 ALA B C 1
ATOM 2071 O O . ALA B 1 38 ? -7.379 5.102 17.391 1 98.81 38 ALA B O 1
ATOM 2072 N N . LYS B 1 39 ? -6.395 3.188 18.062 1 98.75 39 LYS B N 1
ATOM 2073 C CA . LYS B 1 39 ? -7.305 3.021 19.203 1 98.75 39 LYS B CA 1
ATOM 2074 C C . LYS B 1 39 ? -7.176 4.176 20.188 1 98.75 39 LYS B C 1
ATOM 2076 O O . LYS B 1 39 ? -8.18 4.695 20.672 1 98.75 39 LYS B O 1
ATOM 2081 N N . ARG B 1 40 ? -5.934 4.527 20.516 1 98.44 40 ARG B N 1
ATOM 2082 C CA . ARG B 1 40 ? -5.68 5.641 21.422 1 98.44 40 ARG B CA 1
ATOM 2083 C C . ARG B 1 40 ? -6.336 6.922 20.922 1 98.44 40 ARG B C 1
ATOM 2085 O O . ARG B 1 40 ? -6.984 7.637 21.688 1 98.44 40 ARG B O 1
ATOM 2092 N N . ALA B 1 41 ? -6.176 7.246 19.672 1 98.56 41 ALA B N 1
ATOM 2093 C CA . ALA B 1 41 ? -6.809 8.422 19.094 1 98.56 41 ALA B CA 1
ATOM 2094 C C . ALA B 1 41 ? -8.328 8.344 19.203 1 98.56 41 ALA B C 1
ATOM 2096 O O . ALA B 1 41 ? -8.984 9.32 19.562 1 98.56 41 ALA B O 1
ATOM 2097 N N . GLY B 1 42 ? -8.875 7.188 18.859 1 98.44 42 GLY B N 1
ATOM 2098 C CA . GLY B 1 42 ? -10.312 6.977 18.953 1 98.44 42 GLY B CA 1
ATOM 2099 C C . GLY B 1 42 ? -10.859 7.176 20.359 1 98.44 42 GLY B C 1
ATOM 2100 O O . GLY B 1 42 ? -11.914 7.781 20.531 1 98.44 42 GLY B O 1
ATOM 2101 N N . GLU B 1 43 ? -10.172 6.645 21.312 1 98.25 43 GLU B N 1
ATOM 2102 C CA . GLU B 1 43 ? -10.594 6.781 22.703 1 98.25 43 GLU B CA 1
ATOM 2103 C C . GLU B 1 43 ? -10.641 8.25 23.125 1 98.25 43 GLU B C 1
ATOM 2105 O O . GLU B 1 43 ? -11.547 8.664 23.844 1 98.25 43 GLU B O 1
ATOM 2110 N N . GLN B 1 44 ? -9.711 8.969 22.688 1 98.19 44 GLN B N 1
ATOM 2111 C CA . GLN B 1 44 ? -9.656 10.383 23.016 1 98.19 44 GLN B CA 1
ATOM 2112 C C . GLN B 1 44 ? -10.773 11.156 22.328 1 98.19 44 GLN B C 1
ATOM 2114 O O . GLN B 1 44 ? -11.227 12.188 22.844 1 98.19 44 GLN B O 1
ATOM 2119 N N . LEU B 1 45 ? -11.266 10.656 21.234 1 98.19 45 LEU B N 1
ATOM 2120 C CA . LEU B 1 45 ? -12.273 11.359 20.438 1 98.19 45 LEU B CA 1
ATOM 2121 C C . LEU B 1 45 ? -13.641 10.711 20.609 1 98.19 45 LEU B C 1
ATOM 2123 O O . LEU B 1 45 ? -14.586 11.047 19.875 1 98.19 45 LEU B O 1
ATOM 2127 N N . LYS B 1 46 ? -13.805 9.773 21.484 1 96.94 46 LYS B N 1
ATOM 2128 C CA . LYS B 1 46 ? -14.945 8.867 21.531 1 96.94 46 LYS B CA 1
ATOM 2129 C C . LYS B 1 46 ? -16.25 9.625 21.812 1 96.94 46 LYS B C 1
ATOM 2131 O O . LYS B 1 46 ? -17.328 9.188 21.406 1 96.94 46 LYS B O 1
ATOM 2136 N N . ASN B 1 47 ? -16.203 10.766 22.438 1 96.44 47 ASN B N 1
ATOM 2137 C CA . ASN B 1 47 ? -17.406 11.477 22.844 1 96.44 47 ASN B CA 1
ATOM 2138 C C . ASN B 1 47 ? -17.781 12.578 21.859 1 96.44 47 ASN B C 1
ATOM 2140 O O . ASN B 1 47 ? -18.781 13.281 22.031 1 96.44 47 ASN B O 1
ATOM 2144 N N . ILE B 1 48 ? -17 12.789 20.859 1 97.62 48 ILE B N 1
ATOM 2145 C CA . ILE B 1 48 ? -17.312 13.773 19.828 1 97.62 48 ILE B CA 1
ATOM 2146 C C . ILE B 1 48 ? -18.422 13.242 18.922 1 97.62 48 ILE B C 1
ATOM 2148 O O . ILE B 1 48 ? -18.297 12.148 18.359 1 97.62 48 ILE B O 1
ATOM 2152 N N . PRO B 1 49 ? -19.531 13.984 18.828 1 97.25 49 PRO B N 1
ATOM 2153 C CA . PRO B 1 49 ? -20.609 13.562 17.953 1 97.25 49 PRO B CA 1
ATOM 2154 C C . PRO B 1 49 ? -20.312 13.82 16.484 1 97.25 49 PRO B C 1
ATOM 2156 O O . PRO B 1 49 ? -20.859 14.766 15.891 1 97.25 49 PRO B O 1
ATOM 2159 N N . PHE B 1 50 ? -19.516 12.992 15.883 1 98.25 50 PHE B N 1
ATOM 2160 C CA . PHE B 1 50 ? -19.109 13.18 14.492 1 98.25 50 PHE B CA 1
ATOM 2161 C C . PHE B 1 50 ? -20.312 13.094 13.562 1 98.25 50 PHE B C 1
ATOM 2163 O O . PHE B 1 50 ? -21.062 12.117 13.594 1 98.25 50 PHE B O 1
ATOM 2170 N N . ALA B 1 51 ? -20.484 14.102 12.742 1 98.19 51 ALA B N 1
ATOM 2171 C CA . ALA B 1 51 ? -21.484 14.078 11.688 1 98.19 51 ALA B CA 1
ATOM 2172 C C . ALA B 1 51 ? -21.078 13.141 10.555 1 98.19 51 ALA B C 1
ATOM 2174 O O . ALA B 1 51 ? -21.938 12.57 9.875 1 98.19 51 ALA B O 1
ATOM 2175 N N . ALA B 1 52 ? -19.781 13.039 10.32 1 98.31 52 ALA B N 1
ATOM 2176 C CA . ALA B 1 52 ? -19.188 12.172 9.297 1 98.31 52 ALA B CA 1
ATOM 2177 C C . ALA B 1 52 ? -17.719 11.914 9.586 1 98.31 52 ALA B C 1
ATOM 2179 O O . ALA B 1 52 ? -17.094 12.609 10.391 1 98.31 52 ALA B O 1
ATOM 2180 N N . ALA B 1 53 ? -17.219 10.898 8.992 1 98.69 53 ALA B N 1
ATOM 2181 C CA . ALA B 1 53 ? -15.789 10.594 9.047 1 98.69 53 ALA B CA 1
ATOM 2182 C C . ALA B 1 53 ? -15.195 10.508 7.637 1 98.69 53 ALA B C 1
ATOM 2184 O O . ALA B 1 53 ? -15.836 10.008 6.715 1 98.69 53 ALA B O 1
ATOM 2185 N N . TYR B 1 54 ? -13.992 11.031 7.547 1 98.69 54 TYR B N 1
ATOM 2186 C CA . TYR B 1 54 ? -13.258 11 6.285 1 98.69 54 TYR B CA 1
ATOM 2187 C C . TYR B 1 54 ? -11.875 10.391 6.477 1 98.69 54 TYR B C 1
ATOM 2189 O O . TYR B 1 54 ? -11.297 10.477 7.562 1 98.69 54 TYR B O 1
ATOM 2197 N N . SER B 1 55 ? -11.375 9.797 5.492 1 98.75 55 SER B N 1
ATOM 2198 C CA . SER B 1 55 ? -9.977 9.383 5.41 1 98.75 55 SER B CA 1
ATOM 2199 C C . SER B 1 55 ? -9.445 9.523 3.986 1 98.75 55 SER B C 1
ATOM 2201 O O . SER B 1 55 ? -10.227 9.633 3.035 1 98.75 55 SER B O 1
ATOM 2203 N N . SER B 1 56 ? -8.125 9.672 3.91 1 98.5 56 SER B N 1
ATOM 2204 C CA . SER B 1 56 ? -7.586 9.336 2.594 1 98.5 56 SER B CA 1
ATOM 2205 C C . SER B 1 56 ? -7.988 7.93 2.172 1 98.5 56 SER B C 1
ATOM 2207 O O . SER B 1 56 ? -8.539 7.168 2.973 1 98.5 56 SER B O 1
ATOM 2209 N N . ASP B 1 57 ? -7.715 7.594 0.933 1 96.81 57 ASP B N 1
ATOM 2210 C CA . ASP B 1 57 ? -8.141 6.277 0.467 1 96.81 57 ASP B CA 1
ATOM 2211 C C . ASP B 1 57 ? -7.012 5.254 0.605 1 96.81 57 ASP B C 1
ATOM 2213 O O . ASP B 1 57 ? -7.082 4.164 0.032 1 96.81 57 ASP B O 1
ATOM 2217 N N . SER B 1 58 ? -5.938 5.617 1.272 1 97 58 SER B N 1
ATOM 2218 C CA . SER B 1 58 ? -4.91 4.629 1.595 1 97 58 SER B CA 1
ATOM 2219 C C . SER B 1 58 ? -5.398 3.652 2.66 1 97 58 SER B C 1
ATOM 2221 O O . SER B 1 58 ? -6.078 4.051 3.609 1 97 58 SER B O 1
ATOM 2223 N N . GLY B 1 59 ? -5.039 2.396 2.527 1 96.75 59 GLY B N 1
ATOM 2224 C CA . GLY B 1 59 ? -5.461 1.374 3.471 1 96.75 59 GLY B CA 1
ATOM 2225 C C . GLY B 1 59 ? -5.113 1.709 4.91 1 96.75 59 GLY B C 1
ATOM 2226 O O . GLY B 1 59 ? -5.918 1.489 5.816 1 96.75 59 GLY B O 1
ATOM 2227 N N . ARG B 1 60 ? -3.91 2.246 5.117 1 98.25 60 ARG B N 1
ATOM 2228 C CA . ARG B 1 60 ? -3.467 2.596 6.465 1 98.25 60 ARG B CA 1
ATOM 2229 C C . ARG B 1 60 ? -4.387 3.641 7.09 1 98.25 60 ARG B C 1
ATOM 2231 O O . ARG B 1 60 ? -4.668 3.59 8.289 1 98.25 60 ARG B O 1
ATOM 2238 N N . ALA B 1 61 ? -4.871 4.598 6.34 1 98.69 61 ALA B N 1
ATOM 2239 C CA . ALA B 1 61 ? -5.766 5.641 6.84 1 98.69 61 ALA B CA 1
ATOM 2240 C C . ALA B 1 61 ? -7.172 5.09 7.07 1 98.69 61 ALA B C 1
ATOM 2242 O O . ALA B 1 61 ? -7.809 5.398 8.078 1 98.69 61 ALA B O 1
ATOM 2243 N N . ILE B 1 62 ? -7.637 4.262 6.164 1 98.12 62 ILE B N 1
ATOM 2244 C CA . ILE B 1 62 ? -8.961 3.656 6.277 1 98.12 62 ILE B CA 1
ATOM 2245 C C . ILE B 1 62 ? -9.023 2.795 7.535 1 98.12 62 ILE B C 1
ATOM 2247 O O . ILE B 1 62 ? -9.977 2.9 8.32 1 98.12 62 ILE B O 1
ATOM 2251 N N . GLU B 1 63 ? -8.023 1.945 7.668 1 98.12 63 GLU B N 1
ATOM 2252 C CA . GLU B 1 63 ? -8.016 1.075 8.844 1 98.12 63 GLU B CA 1
ATOM 2253 C C . GLU B 1 63 ? -7.934 1.888 10.133 1 98.12 63 GLU B C 1
ATOM 2255 O O . GLU B 1 63 ? -8.609 1.57 11.109 1 98.12 63 GLU B O 1
ATOM 2260 N N . THR B 1 64 ? -7.117 2.898 10.148 1 98.88 64 THR B N 1
ATOM 2261 C CA . THR B 1 64 ? -7.012 3.771 11.312 1 98.88 64 THR B CA 1
ATOM 2262 C C . THR B 1 64 ? -8.367 4.398 11.641 1 98.88 64 THR B C 1
ATOM 2264 O O . THR B 1 64 ? -8.781 4.418 12.805 1 98.88 64 THR B O 1
ATOM 2267 N N . ALA B 1 65 ? -9.055 4.91 10.633 1 98.81 65 ALA B N 1
ATOM 2268 C CA . ALA B 1 65 ? -10.375 5.504 10.844 1 98.81 65 ALA B CA 1
ATOM 2269 C C . ALA B 1 65 ? -11.352 4.484 11.422 1 98.81 65 ALA B C 1
ATOM 2271 O O . ALA B 1 65 ? -12.094 4.789 12.352 1 98.81 65 ALA B O 1
ATOM 2272 N N . HIS B 1 66 ? -11.305 3.295 10.867 1 98.44 66 HIS B N 1
ATOM 2273 C CA . HIS B 1 66 ? -12.195 2.236 11.32 1 98.44 66 HIS B CA 1
ATOM 2274 C C . HIS B 1 66 ? -11.977 1.923 12.797 1 98.44 66 HIS B C 1
ATOM 2276 O O . HIS B 1 66 ? -12.93 1.877 13.578 1 98.44 66 HIS B O 1
ATOM 2282 N N . ILE B 1 67 ? -10.734 1.696 13.164 1 98.69 67 ILE B N 1
ATOM 2283 C CA . ILE B 1 67 ? -10.398 1.357 14.539 1 98.69 67 ILE B CA 1
ATOM 2284 C C . ILE B 1 67 ? -10.773 2.51 15.469 1 98.69 67 ILE B C 1
ATOM 2286 O O . ILE B 1 67 ? -11.352 2.293 16.531 1 98.69 67 ILE B O 1
ATOM 2290 N N . ALA B 1 68 ? -10.469 3.715 15.07 1 98.62 68 ALA B N 1
ATOM 2291 C CA . ALA B 1 68 ? -10.789 4.883 15.883 1 98.62 68 ALA B CA 1
ATOM 2292 C C . ALA B 1 68 ? -12.289 5.012 16.094 1 98.62 68 ALA B C 1
ATOM 2294 O O . ALA B 1 68 ? -12.75 5.234 17.219 1 98.62 68 ALA B O 1
ATOM 2295 N N . LEU B 1 69 ? -13.078 4.875 15.023 1 98.44 69 LEU B N 1
ATOM 2296 C CA . LEU B 1 69 ? -14.523 5.066 15.078 1 98.44 69 LEU B CA 1
ATOM 2297 C C . LEU B 1 69 ? -15.172 3.986 15.938 1 98.44 69 LEU B C 1
ATOM 2299 O O . LEU B 1 69 ? -16.234 4.211 16.516 1 98.44 69 LEU B O 1
ATOM 2303 N N . GLN B 1 70 ? -14.57 2.812 15.969 1 98.25 70 GLN B N 1
ATOM 2304 C CA . GLN B 1 70 ? -15.109 1.727 16.781 1 98.25 70 GLN B CA 1
ATOM 2305 C C . GLN B 1 70 ? -15.195 2.129 18.25 1 98.25 70 GLN B C 1
ATOM 2307 O O . GLN B 1 70 ? -15.969 1.548 19.016 1 98.25 70 GLN B O 1
ATOM 2312 N N . GLN B 1 71 ? -14.367 3.1 18.641 1 97.81 71 GLN B N 1
ATOM 2313 C CA . GLN B 1 71 ? -14.375 3.537 20.031 1 97.81 71 GLN B CA 1
ATOM 2314 C C . GLN B 1 71 ? -15.531 4.488 20.312 1 97.81 71 GLN B C 1
ATOM 2316 O O . GLN B 1 71 ? -15.836 4.789 21.469 1 97.81 71 GLN B O 1
ATOM 2321 N N . ASN B 1 72 ? -16.156 5.047 19.281 1 96.69 72 ASN B N 1
ATOM 2322 C CA . ASN B 1 72 ? -17.281 5.953 19.406 1 96.69 72 ASN B CA 1
ATOM 2323 C C . ASN B 1 72 ? -18.594 5.195 19.625 1 96.69 72 ASN B C 1
ATOM 2325 O O . ASN B 1 72 ? -18.953 4.344 18.812 1 96.69 72 ASN B O 1
ATOM 2329 N N . PRO B 1 73 ? -19.312 5.488 20.625 1 95.75 73 PRO B N 1
ATOM 2330 C CA . PRO B 1 73 ? -20.547 4.746 20.906 1 95.75 73 PRO B CA 1
ATOM 2331 C C . PRO B 1 73 ? -21.578 4.875 19.781 1 95.75 73 PRO B C 1
ATOM 2333 O O . PRO B 1 73 ? -22.438 4.004 19.625 1 95.75 73 PRO B O 1
ATOM 2336 N N . GLU B 1 74 ? -21.516 5.852 18.984 1 93.94 74 GLU B N 1
ATOM 2337 C CA . GLU B 1 74 ? -22.484 6.082 17.922 1 93.94 74 GLU B CA 1
ATOM 2338 C C . GLU B 1 74 ? -21.906 5.699 16.547 1 93.94 74 GLU B C 1
ATOM 2340 O O . GLU B 1 74 ? -22.359 6.207 15.523 1 93.94 74 GLU B O 1
ATOM 2345 N N . ASN B 1 75 ? -20.875 4.895 16.562 1 92.81 75 ASN B N 1
ATOM 2346 C CA . ASN B 1 75 ? -20.109 4.594 15.352 1 92.81 75 ASN B CA 1
ATOM 2347 C C . ASN B 1 75 ? -21 4.051 14.242 1 92.81 75 ASN B C 1
ATOM 2349 O O . ASN B 1 75 ? -20.781 4.328 13.062 1 92.81 75 ASN B O 1
ATOM 2353 N N . MET B 1 76 ? -22.047 3.365 14.539 1 91.5 76 MET B N 1
ATOM 2354 C CA . MET B 1 76 ? -22.906 2.727 13.547 1 91.5 76 MET B CA 1
ATOM 2355 C C . MET B 1 76 ? -23.656 3.77 12.727 1 91.5 76 MET B C 1
ATOM 2357 O O . MET B 1 76 ? -24.156 3.471 11.641 1 91.5 76 MET B O 1
ATOM 2361 N N . ASN B 1 77 ? -23.75 4.941 13.203 1 93.06 77 ASN B N 1
ATOM 2362 C CA . ASN B 1 77 ? -24.5 6 12.539 1 93.06 77 ASN B CA 1
ATOM 2363 C C . ASN B 1 77 ? -23.594 6.934 11.75 1 93.06 77 ASN B C 1
ATOM 2365 O O . ASN B 1 77 ? -24.062 7.84 11.062 1 93.06 77 ASN B O 1
ATOM 2369 N N . ILE B 1 78 ? -22.359 6.754 11.891 1 95.69 78 ILE B N 1
ATOM 2370 C CA . ILE B 1 78 ? -21.406 7.656 11.25 1 95.69 78 ILE B CA 1
ATOM 2371 C C . ILE B 1 78 ? -21.062 7.133 9.859 1 95.69 78 ILE B C 1
ATOM 2373 O O . ILE B 1 78 ? -20.547 6.02 9.719 1 95.69 78 ILE B O 1
ATOM 2377 N N . VAL B 1 79 ? -21.344 7.914 8.844 1 96.62 79 VAL B N 1
ATOM 2378 C CA . VAL B 1 79 ? -21 7.562 7.473 1 96.62 79 VAL B CA 1
ATOM 2379 C C . VAL B 1 79 ? -19.531 7.902 7.211 1 96.62 79 VAL B C 1
ATOM 2381 O O . VAL B 1 79 ? -19.062 8.992 7.555 1 96.62 79 VAL B O 1
ATOM 2384 N N . SER B 1 80 ? -18.781 6.973 6.613 1 97.44 80 SER B N 1
ATOM 2385 C CA . SER B 1 80 ? -17.375 7.16 6.316 1 97.44 80 SER B CA 1
ATOM 2386 C C . SER B 1 80 ? -17.141 7.336 4.816 1 97.44 80 SER B C 1
ATOM 2388 O O . SER B 1 80 ? -17.734 6.625 4.004 1 97.44 80 SER B O 1
ATOM 2390 N N . TYR B 1 81 ? -16.344 8.359 4.477 1 97.81 81 TYR B N 1
ATOM 2391 C CA . TYR B 1 81 ? -15.984 8.648 3.094 1 97.81 81 TYR B CA 1
ATOM 2392 C C . TYR B 1 81 ? -14.477 8.57 2.902 1 97.81 81 TYR B C 1
ATOM 2394 O O . TYR B 1 81 ? -13.711 8.898 3.812 1 97.81 81 TYR B O 1
ATOM 2402 N N . GLN B 1 82 ? -14.109 8.094 1.733 1 97.81 82 GLN B N 1
ATOM 2403 C CA . GLN B 1 82 ? -12.703 8.133 1.35 1 97.81 82 GLN B CA 1
ATOM 2404 C C . GLN B 1 82 ? -12.438 9.258 0.353 1 97.81 82 GLN B C 1
ATOM 2406 O O . GLN B 1 82 ? -13.07 9.32 -0.705 1 97.81 82 GLN B O 1
ATOM 2411 N N . TYR B 1 83 ? -11.508 10.18 0.686 1 98.25 83 TYR B N 1
ATOM 2412 C CA . TYR B 1 83 ? -11.102 11.289 -0.162 1 98.25 83 TYR B CA 1
ATOM 2413 C C . TYR B 1 83 ? -9.641 11.172 -0.566 1 98.25 83 TYR B C 1
ATOM 2415 O O . TYR B 1 83 ? -8.75 11.539 0.197 1 98.25 83 TYR B O 1
ATOM 2423 N N . PRO B 1 84 ? -9.391 10.711 -1.82 1 97.88 84 PRO B N 1
ATOM 2424 C CA . PRO B 1 84 ? -7.996 10.648 -2.26 1 97.88 84 PRO B CA 1
ATOM 2425 C C . PRO B 1 84 ? -7.277 11.992 -2.121 1 97.88 84 PRO B C 1
ATOM 2427 O O . PRO B 1 84 ? -6.047 12.031 -2.053 1 97.88 84 PRO B O 1
ATOM 2430 N N . GLU B 1 85 ? -8.023 13.102 -2.074 1 98.69 85 GLU B N 1
ATOM 2431 C CA . GLU B 1 85 ? -7.469 14.445 -1.934 1 98.69 85 GLU B CA 1
ATOM 2432 C C . GLU B 1 85 ? -6.68 14.578 -0.635 1 98.69 85 GLU B C 1
ATOM 2434 O O . GLU B 1 85 ? -5.801 15.438 -0.524 1 98.69 85 GLU B O 1
ATOM 2439 N N . PHE B 1 86 ? -6.922 13.719 0.385 1 98.75 86 PHE B N 1
ATOM 2440 C CA . PHE B 1 86 ? -6.262 13.836 1.679 1 98.75 86 PHE B CA 1
ATOM 2441 C C . PHE B 1 86 ? -5.109 12.852 1.788 1 98.75 86 PHE B C 1
ATOM 2443 O O . PHE B 1 86 ? -4.574 12.625 2.877 1 98.75 86 PHE B O 1
ATOM 2450 N N . ARG B 1 87 ? -4.652 12.25 0.692 1 98.5 87 ARG B N 1
ATOM 2451 C CA . ARG B 1 87 ? -3.471 11.391 0.662 1 98.5 87 ARG B CA 1
ATOM 2452 C C . ARG B 1 87 ? -2.229 12.156 1.108 1 98.5 87 ARG B C 1
ATOM 2454 O O . ARG B 1 87 ? -2.209 13.391 1.08 1 98.5 87 ARG B O 1
ATOM 2461 N N . GLU B 1 88 ? -1.29 11.367 1.457 1 98.62 88 GLU B N 1
ATOM 2462 C CA . GLU B 1 88 ? 0.059 11.898 1.626 1 98.62 88 GLU B CA 1
ATOM 2463 C C . GLU B 1 88 ? 0.629 12.391 0.298 1 98.62 88 GLU B C 1
ATOM 2465 O O . GLU B 1 88 ? 0.128 12.031 -0.77 1 98.62 88 GLU B O 1
ATOM 2470 N N . GLN B 1 89 ? 1.634 13.242 0.448 1 97.81 89 GLN B N 1
ATOM 2471 C CA . GLN B 1 89 ? 2.355 13.664 -0.748 1 97.81 89 GLN B CA 1
ATOM 2472 C C . GLN B 1 89 ? 2.879 12.453 -1.526 1 97.81 89 GLN B C 1
ATOM 2474 O O . GLN B 1 89 ? 3.354 11.484 -0.933 1 97.81 89 GLN B O 1
ATOM 2479 N N . CYS B 1 90 ? 2.719 12.508 -2.857 1 98.31 90 CYS B N 1
ATOM 2480 C CA . CYS B 1 90 ? 3.332 11.492 -3.701 1 98.31 90 CYS B CA 1
ATOM 2481 C C . CYS B 1 90 ? 4.824 11.75 -3.873 1 98.31 90 CYS B C 1
ATOM 2483 O O . CYS B 1 90 ? 5.223 12.805 -4.375 1 98.31 90 CYS B O 1
ATOM 2485 N N . HIS B 1 91 ? 5.652 10.852 -3.568 1 98.25 91 HIS B N 1
ATOM 2486 C CA . HIS B 1 91 ? 7.098 11.047 -3.623 1 98.25 91 HIS B CA 1
ATOM 2487 C C . HIS B 1 91 ? 7.684 10.453 -4.898 1 98.25 91 HIS B C 1
ATOM 2489 O O . HIS B 1 91 ? 8.898 10.477 -5.098 1 98.25 91 HIS B O 1
ATOM 2495 N N . GLY B 1 92 ? 6.797 9.852 -5.773 1 97.56 92 GLY B N 1
ATOM 2496 C CA . GLY B 1 92 ? 7.262 9.273 -7.023 1 97.56 92 GLY B CA 1
ATOM 2497 C C . GLY B 1 92 ? 8.242 8.133 -6.828 1 97.56 92 GLY B C 1
ATOM 2498 O O . GLY B 1 92 ? 7.984 7.211 -6.051 1 97.56 92 GLY B O 1
ATOM 2499 N N . TYR B 1 93 ? 9.352 8.203 -7.477 1 97 93 TYR B N 1
ATOM 2500 C CA . TYR B 1 93 ? 10.359 7.148 -7.465 1 97 93 TYR B CA 1
ATOM 2501 C C . TYR B 1 93 ? 10.844 6.883 -6.043 1 97 93 TYR B C 1
ATOM 2503 O O . TYR B 1 93 ? 11.352 5.797 -5.75 1 97 93 TYR B O 1
ATOM 2511 N N . PHE B 1 94 ? 10.719 7.793 -5.16 1 97.81 94 PHE B N 1
ATOM 2512 C CA . PHE B 1 94 ? 11.305 7.68 -3.828 1 97.81 94 PHE B CA 1
ATOM 2513 C C . PHE B 1 94 ? 10.414 6.855 -2.912 1 97.81 94 PHE B C 1
ATOM 2515 O O . PHE B 1 94 ? 10.812 6.488 -1.807 1 97.81 94 PHE B O 1
ATOM 2522 N N . GLU B 1 95 ? 9.188 6.605 -3.369 1 98.19 95 GLU B N 1
ATOM 2523 C CA . GLU B 1 95 ? 8.328 5.715 -2.602 1 98.19 95 GLU B CA 1
ATOM 2524 C C . GLU B 1 95 ? 9.039 4.41 -2.262 1 98.19 95 GLU B C 1
ATOM 2526 O O . GLU B 1 95 ? 9.578 3.742 -3.148 1 98.19 95 GLU B O 1
ATOM 2531 N N . GLY B 1 96 ? 9.039 4.094 -0.955 1 97.81 96 GLY B N 1
ATOM 2532 C CA . GLY B 1 96 ? 9.641 2.842 -0.522 1 97.81 96 GLY B CA 1
ATOM 2533 C C . GLY B 1 96 ? 11.109 2.965 -0.19 1 97.81 96 GLY B C 1
ATOM 2534 O O . GLY B 1 96 ? 11.688 2.082 0.451 1 97.81 96 GLY B O 1
ATOM 2535 N N . ASN B 1 97 ? 11.773 4.055 -0.622 1 96.75 97 ASN B N 1
ATOM 2536 C CA . ASN B 1 97 ? 13.172 4.273 -0.268 1 96.75 97 ASN B CA 1
ATOM 2537 C C . ASN B 1 97 ? 13.336 4.523 1.228 1 96.75 97 ASN B C 1
ATOM 2539 O O . ASN B 1 97 ? 12.398 4.969 1.896 1 96.75 97 ASN B O 1
ATOM 2543 N N . ASP B 1 98 ? 14.516 4.246 1.707 1 96.06 98 ASP B N 1
ATOM 2544 C CA . ASP B 1 98 ? 14.875 4.73 3.035 1 96.06 98 ASP B CA 1
ATOM 2545 C C . ASP B 1 98 ? 14.797 6.258 3.1 1 96.06 98 ASP B C 1
ATOM 2547 O O . ASP B 1 98 ? 15.266 6.945 2.191 1 96.06 98 ASP B O 1
ATOM 2551 N N . LEU B 1 99 ? 14.242 6.73 4.199 1 96.19 99 LEU B N 1
ATOM 2552 C CA . LEU B 1 99 ? 14.008 8.164 4.344 1 96.19 99 LEU B CA 1
ATOM 2553 C C . LEU B 1 99 ? 15.32 8.938 4.273 1 96.19 99 LEU B C 1
ATOM 2555 O O . LEU B 1 99 ? 15.406 9.945 3.562 1 96.19 99 LEU B O 1
ATOM 2559 N N . ASN B 1 100 ? 16.328 8.516 4.992 1 95.56 100 ASN B N 1
ATOM 2560 C CA . ASN B 1 100 ? 17.609 9.211 5.004 1 95.56 100 ASN B CA 1
ATOM 2561 C C . ASN B 1 100 ? 18.25 9.203 3.623 1 95.56 100 ASN B C 1
ATOM 2563 O O . ASN B 1 100 ? 18.844 10.203 3.207 1 95.56 100 ASN B O 1
ATOM 2567 N N . GLN B 1 101 ? 18.125 8.094 2.951 1 93.94 101 GLN B N 1
ATOM 2568 C CA . GLN B 1 101 ? 18.688 8 1.604 1 93.94 101 GLN B CA 1
ATOM 2569 C C . GLN B 1 101 ? 17.984 8.961 0.654 1 93.94 101 GLN B C 1
ATOM 2571 O O . GLN B 1 101 ? 18.625 9.594 -0.184 1 93.94 101 GLN B O 1
ATOM 2576 N N . MET B 1 102 ? 16.688 9.039 0.718 1 96.06 102 MET B N 1
ATOM 2577 C CA . MET B 1 102 ? 15.961 9.984 -0.127 1 96.06 102 MET B CA 1
ATOM 2578 C C . MET B 1 102 ? 16.484 11.406 0.075 1 96.06 102 MET B C 1
ATOM 2580 O O . MET B 1 102 ? 16.766 12.109 -0.894 1 96.06 102 MET B O 1
ATOM 2584 N N . TRP B 1 103 ? 16.641 11.781 1.312 1 95.94 103 TRP B N 1
ATOM 2585 C CA . TRP B 1 103 ? 17 13.164 1.597 1 95.94 103 TRP B CA 1
ATOM 2586 C C . TRP B 1 103 ? 18.438 13.445 1.179 1 95.94 103 TRP B C 1
ATOM 2588 O O . TRP B 1 103 ? 18.797 14.578 0.842 1 95.94 103 TRP B O 1
ATOM 2598 N N . GLN B 1 104 ? 19.297 12.383 1.186 1 95 104 GLN B N 1
ATOM 2599 C CA . GLN B 1 104 ? 20.625 12.547 0.625 1 95 104 GLN B CA 1
ATOM 2600 C C . GLN B 1 104 ? 20.562 12.891 -0.861 1 95 104 GLN B C 1
ATOM 2602 O O . GLN B 1 104 ? 21.281 13.766 -1.333 1 95 104 GLN B O 1
ATOM 2607 N N . PHE B 1 105 ? 19.703 12.203 -1.512 1 94.69 105 PHE B N 1
ATOM 2608 C CA . PHE B 1 105 ? 19.562 12.422 -2.945 1 94.69 105 PHE B CA 1
ATOM 2609 C C . PHE B 1 105 ? 18.906 13.766 -3.227 1 94.69 105 PHE B C 1
ATOM 2611 O O . PHE B 1 105 ? 19.391 14.531 -4.066 1 94.69 105 PHE B O 1
ATOM 2618 N N . VAL B 1 106 ? 17.828 14.086 -2.578 1 95.81 106 VAL B N 1
ATOM 2619 C CA . VAL B 1 106 ? 17.078 15.312 -2.775 1 95.81 106 VAL B CA 1
ATOM 2620 C C . VAL B 1 106 ? 17.922 16.516 -2.359 1 95.81 106 VAL B C 1
ATOM 2622 O O . VAL B 1 106 ? 17.969 17.531 -3.072 1 95.81 106 VAL B O 1
ATOM 2625 N N . GLY B 1 107 ? 18.562 16.391 -1.209 1 96 107 GLY B N 1
ATOM 2626 C CA . GLY B 1 107 ? 19.359 17.484 -0.664 1 96 107 GLY B CA 1
ATOM 2627 C C . GLY B 1 107 ? 20.594 17.797 -1.49 1 96 107 GLY B C 1
ATOM 2628 O O . GLY B 1 107 ? 21.094 18.922 -1.442 1 96 107 GLY B O 1
ATOM 2629 N N . ALA B 1 108 ? 21.062 16.828 -2.275 1 95.56 108 ALA B N 1
ATOM 2630 C CA . ALA B 1 108 ? 22.234 17.031 -3.109 1 95.56 108 ALA B CA 1
ATOM 2631 C C . ALA B 1 108 ? 22.047 18.219 -4.043 1 95.56 108 ALA B C 1
ATOM 2633 O O . ALA B 1 108 ? 23.016 18.938 -4.348 1 95.56 108 ALA B O 1
ATOM 2634 N N . GLN B 1 109 ? 20.844 18.469 -4.438 1 96.25 109 GLN B N 1
ATOM 2635 C CA . GLN B 1 109 ? 20.516 19.578 -5.328 1 96.25 109 GLN B CA 1
ATOM 2636 C C . GLN B 1 109 ? 20.922 20.922 -4.723 1 96.25 109 GLN B C 1
ATOM 2638 O O . GLN B 1 109 ? 21.141 21.891 -5.441 1 96.25 109 GLN B O 1
ATOM 2643 N N . VAL B 1 110 ? 21 20.984 -3.428 1 97.06 110 VAL B N 1
ATOM 2644 C CA . VAL B 1 110 ? 21.266 22.234 -2.736 1 97.06 110 VAL B CA 1
ATOM 2645 C C . VAL B 1 110 ? 22.406 22.062 -1.742 1 97.06 110 VAL B C 1
ATOM 2647 O O . VAL B 1 110 ? 22.531 22.828 -0.787 1 97.06 110 VAL B O 1
ATOM 2650 N N . GLN B 1 111 ? 23.109 21.031 -1.871 1 96.94 111 GLN B N 1
ATOM 2651 C CA . GLN B 1 111 ? 24.312 20.734 -1.097 1 96.94 111 GLN B CA 1
ATOM 2652 C C . GLN B 1 111 ? 23.969 20.531 0.379 1 96.94 111 GLN B C 1
ATOM 2654 O O . GLN B 1 111 ? 24.656 21.078 1.253 1 96.94 111 GLN B O 1
ATOM 2659 N N . LEU B 1 112 ? 22.891 19.906 0.706 1 96.25 112 LEU B N 1
ATOM 2660 C CA . LEU B 1 112 ? 22.469 19.469 2.029 1 96.25 112 LEU B CA 1
ATOM 2661 C C . LEU B 1 112 ? 22.203 17.953 2.037 1 96.25 112 LEU B C 1
ATOM 2663 O O . LEU B 1 112 ? 22.016 17.359 0.981 1 96.25 112 LEU B O 1
ATOM 2667 N N . THR B 1 113 ? 22.266 17.359 3.248 1 93.25 113 THR B N 1
ATOM 2668 C CA . THR B 1 113 ? 22.266 15.906 3.221 1 93.25 113 THR B CA 1
ATOM 2669 C C . THR B 1 113 ? 21.172 15.352 4.117 1 93.25 113 THR B C 1
ATOM 2671 O O . THR B 1 113 ? 20.984 14.133 4.207 1 93.25 113 THR B O 1
ATOM 2674 N N . SER B 1 114 ? 20.453 16.266 4.824 1 94.25 114 SER B N 1
ATOM 2675 C CA . SER B 1 114 ? 19.469 15.758 5.773 1 94.25 114 SER B CA 1
ATOM 2676 C C . SER B 1 114 ? 18.141 16.469 5.621 1 94.25 114 SER B C 1
ATOM 2678 O O . SER B 1 114 ? 18.078 17.594 5.133 1 94.25 114 SER B O 1
ATOM 2680 N N . GLU B 1 115 ? 17.141 15.727 6.059 1 92.75 115 GLU B N 1
ATOM 2681 C CA . GLU B 1 115 ? 15.797 16.297 6.07 1 92.75 115 GLU B CA 1
ATOM 2682 C C . GLU B 1 115 ? 15.75 17.594 6.879 1 92.75 115 GLU B C 1
ATOM 2684 O O . GLU B 1 115 ? 15.266 18.609 6.395 1 92.75 115 GLU B O 1
ATOM 2689 N N . SER B 1 116 ? 16.219 17.5 8.078 1 92 116 SER B N 1
ATOM 2690 C CA . SER B 1 116 ? 16.203 18.656 8.977 1 92 116 SER B CA 1
ATOM 2691 C C . SER B 1 116 ? 16.922 19.859 8.352 1 92 116 SER B C 1
ATOM 2693 O O . SER B 1 116 ? 16.438 20.984 8.461 1 92 116 SER B O 1
ATOM 2695 N N . ALA B 1 117 ? 18 19.594 7.691 1 94.88 117 ALA B N 1
ATOM 2696 C CA . ALA B 1 117 ? 18.734 20.672 7.059 1 94.88 117 ALA B CA 1
ATOM 2697 C C . ALA B 1 117 ? 17.953 21.281 5.898 1 94.88 117 ALA B C 1
ATOM 2699 O O . ALA B 1 117 ? 17.875 22.5 5.766 1 94.88 117 ALA B O 1
ATOM 2700 N N . VAL B 1 118 ? 17.375 20.469 5.082 1 94.88 118 VAL B N 1
ATOM 2701 C CA . VAL B 1 118 ? 16.641 20.953 3.92 1 94.88 118 VAL B CA 1
ATOM 2702 C C . VAL B 1 118 ? 15.391 21.703 4.379 1 94.88 118 VAL B C 1
ATOM 2704 O O . VAL B 1 118 ? 15.125 22.812 3.926 1 94.88 118 VAL B O 1
ATOM 2707 N N . LEU B 1 119 ? 14.664 21.125 5.285 1 92.62 119 LEU B N 1
ATOM 2708 C CA . LEU B 1 119 ? 13.445 21.75 5.777 1 92.62 119 LEU B CA 1
ATOM 2709 C C . LEU B 1 119 ? 13.773 23.047 6.527 1 92.62 119 LEU B C 1
ATOM 2711 O O . LEU B 1 119 ? 13.031 24.016 6.43 1 92.62 119 LEU B O 1
ATOM 2715 N N . GLY B 1 120 ? 14.828 22.984 7.324 1 92.38 120 GLY B N 1
ATOM 2716 C CA . GLY B 1 120 ? 15.234 24.172 8.078 1 92.38 120 GLY B CA 1
ATOM 2717 C C . GLY B 1 120 ? 15.648 25.328 7.188 1 92.38 120 GLY B C 1
ATOM 2718 O O . GLY B 1 120 ? 15.383 26.484 7.504 1 92.38 120 GLY B O 1
ATOM 2719 N N . THR B 1 121 ? 16.234 25.016 6.094 1 95 121 THR B N 1
ATOM 2720 C CA . THR B 1 121 ? 16.781 26.047 5.227 1 95 121 THR B CA 1
ATOM 2721 C C . THR B 1 121 ? 15.742 26.531 4.227 1 95 121 THR B C 1
ATOM 2723 O O . THR B 1 121 ? 15.648 27.734 3.949 1 95 121 THR B O 1
ATOM 2726 N N . TYR B 1 122 ? 14.891 25.656 3.695 1 95.06 122 TYR B N 1
ATOM 2727 C CA . TYR B 1 122 ? 14.094 26 2.527 1 95.06 122 TYR B CA 1
ATOM 2728 C C . TYR B 1 122 ? 12.602 25.906 2.834 1 95.06 122 TYR B C 1
ATOM 2730 O O . TYR B 1 122 ? 11.773 26.422 2.082 1 95.06 122 TYR B O 1
ATOM 2738 N N . GLY B 1 123 ? 12.312 25.172 3.904 1 93.81 123 GLY B N 1
ATOM 2739 C CA . GLY B 1 123 ? 10.922 25 4.266 1 93.81 123 GLY B CA 1
ATOM 2740 C C . GLY B 1 123 ? 10.258 23.844 3.545 1 93.81 123 GLY B C 1
ATOM 2741 O O . GLY B 1 123 ? 10.836 23.266 2.623 1 93.81 123 GLY B O 1
ATOM 2742 N N . LEU B 1 124 ? 9.016 23.562 3.91 1 95.25 124 LEU B N 1
ATOM 2743 C CA . LEU B 1 124 ? 8.289 22.375 3.451 1 95.25 124 LEU B CA 1
ATOM 2744 C C . LEU B 1 124 ? 7.93 22.5 1.975 1 95.25 124 LEU B C 1
ATOM 2746 O O . LEU B 1 124 ? 8.039 21.531 1.22 1 95.25 124 LEU B O 1
ATOM 2750 N N . GLU B 1 125 ? 7.477 23.672 1.511 1 96.56 125 GLU B N 1
ATOM 2751 C CA . GLU B 1 125 ? 7.016 23.875 0.139 1 96.56 125 GLU B CA 1
ATOM 2752 C C . GLU B 1 125 ? 8.156 23.656 -0.859 1 96.56 125 GLU B C 1
ATOM 2754 O O . GLU B 1 125 ? 8.023 22.891 -1.807 1 96.56 125 GLU B O 1
ATOM 2759 N N . LYS B 1 126 ? 9.297 24.328 -0.582 1 96.88 126 LYS B N 1
ATOM 2760 C CA . LYS B 1 126 ? 10.438 24.172 -1.479 1 96.88 126 LYS B CA 1
ATOM 2761 C C . LYS B 1 126 ? 11.008 22.766 -1.42 1 96.88 126 LYS B C 1
ATOM 2763 O O . LYS B 1 126 ? 11.484 22.234 -2.428 1 96.88 126 LYS B O 1
ATOM 2768 N N . ALA B 1 127 ? 11.008 22.188 -0.224 1 96.56 127 ALA B N 1
ATOM 2769 C CA . ALA B 1 127 ? 11.445 20.797 -0.083 1 96.56 127 ALA B CA 1
ATOM 2770 C C . ALA B 1 127 ? 10.641 19.875 -0.994 1 96.56 127 ALA B C 1
ATOM 2772 O O . ALA B 1 127 ? 11.203 18.984 -1.635 1 96.56 127 ALA B O 1
ATOM 2773 N N . ARG B 1 128 ? 9.328 20.062 -1.098 1 98 128 ARG B N 1
ATOM 2774 C CA . ARG B 1 128 ? 8.469 19.266 -1.966 1 98 128 ARG B CA 1
ATOM 2775 C C . ARG B 1 128 ? 8.836 19.469 -3.434 1 98 128 ARG B C 1
ATOM 2777 O O . ARG B 1 128 ? 8.836 18.516 -4.215 1 98 128 ARG B O 1
ATOM 2784 N N . ASP B 1 129 ? 9.094 20.672 -3.764 1 98.5 129 ASP B N 1
ATOM 2785 C CA . ASP B 1 129 ? 9.508 20.953 -5.137 1 98.5 129 ASP B CA 1
ATOM 2786 C C . ASP B 1 129 ? 10.852 20.297 -5.453 1 98.5 129 ASP B C 1
ATOM 2788 O O . ASP B 1 129 ? 11.086 19.859 -6.582 1 98.5 129 ASP B O 1
ATOM 2792 N N . LEU B 1 130 ? 11.75 20.297 -4.469 1 98.31 130 LEU B N 1
ATOM 2793 C CA . LEU B 1 130 ? 13.039 19.656 -4.656 1 98.31 130 LEU B CA 1
ATOM 2794 C C . LEU B 1 130 ? 12.867 18.156 -4.863 1 98.31 130 LEU B C 1
ATOM 2796 O O . LEU B 1 130 ? 13.578 17.547 -5.664 1 98.31 130 LEU B O 1
ATOM 2800 N N . ILE B 1 131 ? 11.961 17.516 -4.117 1 98.25 131 ILE B N 1
ATOM 2801 C CA . ILE B 1 131 ? 11.656 16.094 -4.305 1 98.25 131 ILE B CA 1
ATOM 2802 C C . ILE B 1 131 ? 11.125 15.859 -5.719 1 98.25 131 ILE B C 1
ATOM 2804 O O . ILE B 1 131 ? 11.578 14.945 -6.41 1 98.25 131 ILE B O 1
ATOM 2808 N N . HIS B 1 132 ? 10.164 16.703 -6.137 1 98.44 132 HIS B N 1
ATOM 2809 C CA . HIS B 1 132 ? 9.594 16.641 -7.477 1 98.44 132 HIS B CA 1
ATOM 2810 C C . HIS B 1 132 ? 10.688 16.719 -8.539 1 98.44 132 HIS B C 1
ATOM 2812 O O . HIS B 1 132 ? 10.68 15.953 -9.5 1 98.44 132 HIS B O 1
ATOM 2818 N N . GLN B 1 133 ? 11.609 17.578 -8.336 1 98 133 GLN B N 1
ATOM 2819 C CA . GLN B 1 133 ? 12.68 17.812 -9.297 1 98 133 GLN B CA 1
ATOM 2820 C C . GLN B 1 133 ? 13.648 16.641 -9.328 1 98 133 GLN B C 1
ATOM 2822 O O . GLN B 1 133 ? 14.188 16.297 -10.383 1 98 133 GLN B O 1
ATOM 2827 N N . ALA B 1 134 ? 13.859 16.047 -8.219 1 97.06 134 ALA B N 1
ATOM 2828 C CA . ALA B 1 134 ? 14.836 14.969 -8.102 1 97.06 134 ALA B CA 1
ATOM 2829 C C . ALA B 1 134 ? 14.289 13.664 -8.68 1 97.06 134 ALA B C 1
ATOM 2831 O O . ALA B 1 134 ? 15.055 12.734 -8.961 1 97.06 134 ALA B O 1
ATOM 2832 N N . ASP B 1 135 ? 12.977 13.547 -8.781 1 97 135 ASP B N 1
ATOM 2833 C CA . ASP B 1 135 ? 12.359 12.344 -9.336 1 97 135 ASP B CA 1
ATOM 2834 C C . ASP B 1 135 ? 12.445 12.344 -10.867 1 97 135 ASP B C 1
ATOM 2836 O O . ASP B 1 135 ? 11.648 13 -11.539 1 97 135 ASP B O 1
ATOM 2840 N N . LEU B 1 136 ? 13.234 11.492 -11.406 1 93.31 136 LEU B N 1
ATOM 2841 C CA . LEU B 1 136 ? 13.5 11.484 -12.844 1 93.31 136 LEU B CA 1
ATOM 2842 C C . LEU B 1 136 ? 12.352 10.82 -13.602 1 93.31 136 LEU B C 1
ATOM 2844 O O . LEU B 1 136 ? 12.258 10.945 -14.82 1 93.31 136 LEU B O 1
ATOM 2848 N N . TYR B 1 137 ? 11.453 10.125 -12.914 1 95.38 137 TYR B N 1
ATOM 2849 C CA . TYR B 1 137 ? 10.258 9.586 -13.547 1 95.38 137 TYR B CA 1
ATOM 2850 C C . TYR B 1 137 ? 9.211 10.68 -13.742 1 95.38 137 TYR B C 1
ATOM 2852 O O . TYR B 1 137 ? 8.25 10.5 -14.492 1 95.38 137 TYR B O 1
ATOM 2860 N N . GLY B 1 138 ? 9.406 11.758 -13.023 1 96.12 138 GLY B N 1
ATOM 2861 C CA . GLY B 1 138 ? 8.484 12.883 -13.148 1 96.12 138 GLY B CA 1
ATOM 2862 C C . GLY B 1 138 ? 7.125 12.609 -12.539 1 96.12 138 GLY B C 1
ATOM 2863 O O . GLY B 1 138 ? 6.121 13.188 -12.969 1 96.12 138 GLY B O 1
ATOM 2864 N N . GLU B 1 139 ? 7.074 11.766 -11.516 1 97.31 139 GLU B N 1
ATOM 2865 C CA . GLU B 1 139 ? 5.781 11.32 -11.008 1 97.31 139 GLU B CA 1
ATOM 2866 C C . GLU B 1 139 ? 5.562 11.797 -9.57 1 97.31 139 GLU B C 1
ATOM 2868 O O . GLU B 1 139 ? 4.48 11.602 -9.008 1 97.31 139 GLU B O 1
ATOM 2873 N N . ALA B 1 140 ? 6.598 12.391 -8.945 1 98.25 140 ALA B N 1
ATOM 2874 C CA . ALA B 1 140 ? 6.422 13.008 -7.637 1 98.25 140 ALA B CA 1
ATOM 2875 C C . ALA B 1 140 ? 5.613 14.305 -7.742 1 98.25 140 ALA B C 1
ATOM 2877 O O . ALA B 1 140 ? 5.781 15.07 -8.695 1 98.25 140 ALA B O 1
ATOM 2878 N N . GLU B 1 141 ? 4.805 14.586 -6.801 1 98.56 141 GLU B N 1
ATOM 2879 C CA . GLU B 1 141 ? 4.02 15.812 -6.785 1 98.56 141 GLU B CA 1
ATOM 2880 C C . GLU B 1 141 ? 4.902 17.031 -6.5 1 98.56 141 GLU B C 1
ATOM 2882 O O . GLU B 1 141 ? 5.816 16.953 -5.676 1 98.56 141 GLU B O 1
ATOM 2887 N N . SER B 1 142 ? 4.637 18.078 -7.238 1 98.56 142 SER B N 1
ATOM 2888 C CA . SER B 1 142 ? 5.156 19.391 -6.84 1 98.56 142 SER B CA 1
ATOM 2889 C C . SER B 1 142 ? 4.305 20.016 -5.738 1 98.56 142 SER B C 1
ATOM 2891 O O . SER B 1 142 ? 3.219 19.516 -5.434 1 98.56 142 SER B O 1
ATOM 2893 N N . ASN B 1 143 ? 4.887 21.094 -5.195 1 98.56 143 ASN B N 1
ATOM 2894 C CA . ASN B 1 143 ? 4.121 21.828 -4.188 1 98.56 143 ASN B CA 1
ATOM 2895 C C . ASN B 1 143 ? 2.775 22.297 -4.738 1 98.56 143 ASN B C 1
ATOM 2897 O O . ASN B 1 143 ? 1.753 22.188 -4.059 1 98.56 143 ASN B O 1
ATOM 2901 N N . GLU B 1 144 ? 2.74 22.797 -5.898 1 98.69 144 GLU B N 1
ATOM 2902 C CA . GLU B 1 144 ? 1.515 23.281 -6.523 1 98.69 144 GLU B CA 1
ATOM 2903 C C . GLU B 1 144 ? 0.504 22.156 -6.711 1 98.69 144 GLU B C 1
ATOM 2905 O O . GLU B 1 144 ? -0.676 22.312 -6.395 1 98.69 144 GLU B O 1
ATOM 2910 N N . MET B 1 145 ? 0.913 21.016 -7.238 1 98.69 145 MET B N 1
ATOM 2911 C CA . MET B 1 145 ? 0.049 19.859 -7.445 1 98.69 145 MET B CA 1
ATOM 2912 C C . MET B 1 145 ? -0.543 19.375 -6.125 1 98.69 145 MET B C 1
ATOM 2914 O O . MET B 1 145 ? -1.735 19.062 -6.051 1 98.69 145 MET B O 1
ATOM 2918 N N . PHE B 1 146 ? 0.361 19.359 -5.148 1 98.75 146 PHE B N 1
ATOM 2919 C CA . PHE B 1 146 ? -0.02 18.922 -3.814 1 98.75 146 PHE B CA 1
ATOM 2920 C C . PHE B 1 146 ? -1.132 19.797 -3.248 1 98.75 146 PHE B C 1
ATOM 2922 O O . PHE B 1 146 ? -2.16 19.281 -2.797 1 98.75 146 PHE B O 1
ATOM 2929 N N . TRP B 1 147 ? -1.026 21.047 -3.334 1 98.62 147 TRP B N 1
ATOM 2930 C CA . TRP B 1 147 ? -2 21.953 -2.727 1 98.62 147 TRP B CA 1
ATOM 2931 C C . TRP B 1 147 ? -3.26 22.047 -3.58 1 98.62 147 TRP B C 1
ATOM 2933 O O . TRP B 1 147 ? -4.363 22.203 -3.055 1 98.62 147 TRP B O 1
ATOM 2943 N N . GLN B 1 148 ? -3.104 21.953 -4.895 1 98.69 148 GLN B N 1
ATOM 2944 C CA . GLN B 1 148 ? -4.301 21.875 -5.727 1 98.69 148 GLN B CA 1
ATOM 2945 C C . GLN B 1 148 ? -5.188 20.703 -5.309 1 98.69 148 GLN B C 1
ATOM 2947 O O . GLN B 1 148 ? -6.41 20.859 -5.207 1 98.69 148 GLN B O 1
ATOM 2952 N N . ARG B 1 149 ? -4.582 19.625 -5.09 1 98.44 149 ARG B N 1
ATOM 2953 C CA . ARG B 1 149 ? -5.309 18.438 -4.66 1 98.44 149 ARG B CA 1
ATOM 2954 C C . ARG B 1 149 ? -5.895 18.625 -3.266 1 98.44 149 ARG B C 1
ATOM 2956 O O . ARG B 1 149 ? -7.078 18.375 -3.041 1 98.44 149 ARG B O 1
ATOM 2963 N N . LEU B 1 150 ? -5.059 19.109 -2.326 1 98.5 150 LEU B N 1
ATOM 2964 C CA . LEU B 1 150 ? -5.488 19.25 -0.941 1 98.5 150 LEU B CA 1
ATOM 2965 C C . LEU B 1 150 ? -6.602 20.297 -0.826 1 98.5 150 LEU B C 1
ATOM 2967 O O . LEU B 1 150 ? -7.566 20.094 -0.083 1 98.5 150 LEU B O 1
ATOM 2971 N N . ASP B 1 151 ? -6.508 21.359 -1.58 1 98.5 151 ASP B N 1
ATOM 2972 C CA . ASP B 1 151 ? -7.539 22.391 -1.564 1 98.5 151 ASP B CA 1
ATOM 2973 C C . ASP B 1 151 ? -8.867 21.844 -2.082 1 98.5 151 ASP B C 1
ATOM 2975 O O . ASP B 1 151 ? -9.93 22.188 -1.568 1 98.5 151 ASP B O 1
ATOM 2979 N N . ARG B 1 152 ? -8.781 21.031 -3.082 1 98.56 152 ARG B N 1
ATOM 2980 C CA . ARG B 1 152 ? -10 20.375 -3.555 1 98.56 152 ARG B CA 1
ATOM 2981 C C . ARG B 1 152 ? -10.625 19.516 -2.457 1 98.56 152 ARG B C 1
ATOM 2983 O O . ARG B 1 152 ? -11.852 19.422 -2.359 1 98.56 152 ARG B O 1
ATOM 2990 N N . GLY B 1 153 ? -9.781 18.859 -1.668 1 98.5 153 GLY B N 1
ATOM 2991 C CA . GLY B 1 153 ? -10.266 18.094 -0.531 1 98.5 153 GLY B CA 1
ATOM 2992 C C . GLY B 1 153 ? -11.023 18.953 0.476 1 98.5 153 GLY B C 1
ATOM 2993 O O . GLY B 1 153 ? -12.094 18.562 0.942 1 98.5 153 GLY B O 1
ATOM 2994 N N . PHE B 1 154 ? -10.492 20.094 0.815 1 98.44 154 PHE B N 1
ATOM 2995 C CA . PHE B 1 154 ? -11.164 21.016 1.732 1 98.44 154 PHE B CA 1
ATOM 2996 C C . PHE B 1 154 ? -12.477 21.516 1.134 1 98.44 154 PHE B C 1
ATOM 2998 O O . PHE B 1 154 ? -13.461 21.688 1.847 1 98.44 154 PHE B O 1
ATOM 3005 N N . ASP B 1 155 ? -12.469 21.75 -0.199 1 98.19 155 ASP B N 1
ATOM 3006 C CA . ASP B 1 155 ? -13.703 22.156 -0.868 1 98.19 155 ASP B CA 1
ATOM 3007 C C . ASP B 1 155 ? -14.781 21.078 -0.741 1 98.19 155 ASP B C 1
ATOM 3009 O O . ASP B 1 155 ? -15.945 21.391 -0.479 1 98.19 155 ASP B O 1
ATOM 3013 N N . LYS B 1 156 ? -14.391 19.859 -0.954 1 97.88 156 LYS B N 1
ATOM 3014 C CA . LYS B 1 156 ? -15.328 18.75 -0.814 1 97.88 156 LYS B CA 1
ATOM 3015 C C . LYS B 1 156 ? -15.852 18.641 0.614 1 97.88 156 LYS B C 1
ATOM 3017 O O . LYS B 1 156 ? -17.047 18.391 0.826 1 97.88 156 LYS B O 1
ATOM 3022 N N . LEU B 1 157 ? -14.945 18.859 1.533 1 97.56 157 LEU B N 1
ATOM 3023 C CA . LEU B 1 157 ? -15.344 18.812 2.936 1 97.56 157 LEU B CA 1
ATOM 3024 C C . LEU B 1 157 ? -16.375 19.891 3.238 1 97.56 157 LEU B C 1
ATOM 3026 O O . LEU B 1 157 ? -17.391 19.625 3.881 1 97.56 157 LEU B O 1
ATOM 3030 N N . ARG B 1 158 ? -16.156 21.078 2.807 1 97.69 158 ARG B N 1
ATOM 3031 C CA . ARG B 1 158 ? -17.094 22.188 2.979 1 97.69 158 ARG B CA 1
ATOM 3032 C C . ARG B 1 158 ? -18.438 21.875 2.34 1 97.69 158 ARG B C 1
ATOM 3034 O O . ARG B 1 158 ? -19.484 22.109 2.947 1 97.69 158 ARG B O 1
ATOM 3041 N N . ALA B 1 159 ? -18.406 21.344 1.182 1 97.25 159 ALA B N 1
ATOM 3042 C CA . ALA B 1 159 ? -19.625 21.078 0.417 1 97.25 159 ALA B CA 1
ATOM 3043 C C . ALA B 1 159 ? -20.453 19.984 1.072 1 97.25 159 ALA B C 1
ATOM 3045 O O . ALA B 1 159 ? -21.688 20.016 1.007 1 97.25 159 ALA B O 1
ATOM 3046 N N . ASN B 1 160 ? -19.781 19.109 1.763 1 96.81 160 ASN B N 1
ATOM 3047 C CA . ASN B 1 160 ? -20.469 17.938 2.283 1 96.81 160 ASN B CA 1
ATOM 3048 C C . ASN B 1 160 ? -20.734 18.062 3.779 1 96.81 160 ASN B C 1
ATOM 3050 O O . ASN B 1 160 ? -21.016 17.078 4.449 1 96.81 160 ASN B O 1
ATOM 3054 N N . SER B 1 161 ? -20.594 19.234 4.328 1 97.06 161 SER B N 1
ATOM 3055 C CA . SER B 1 161 ? -20.812 19.453 5.754 1 97.06 161 SER B CA 1
ATOM 3056 C C . SER B 1 161 ? -21.797 20.594 5.996 1 97.06 161 SER B C 1
ATOM 3058 O O . SER B 1 161 ? -21.984 21.453 5.129 1 97.06 161 SER B O 1
ATOM 3060 N N . LYS B 1 162 ? -22.469 20.594 7.129 1 97.56 162 LYS B N 1
ATOM 3061 C CA . LYS B 1 162 ? -23.344 21.672 7.582 1 97.56 162 LYS B CA 1
ATOM 3062 C C . LYS B 1 162 ? -22.672 22.516 8.664 1 97.56 162 LYS B C 1
ATOM 3064 O O . LYS B 1 162 ? -21.672 22.109 9.234 1 97.56 162 LYS B O 1
ATOM 3069 N N . ASP B 1 163 ? -23.297 23.734 8.836 1 98 163 ASP B N 1
ATOM 3070 C CA . ASP B 1 163 ? -22.797 24.594 9.891 1 98 163 ASP B CA 1
ATOM 3071 C C . ASP B 1 163 ? -22.844 23.891 11.25 1 98 163 ASP B C 1
ATOM 3073 O O . ASP B 1 163 ? -23.875 23.328 11.625 1 98 163 ASP B O 1
ATOM 3077 N N . GLY B 1 164 ? -21.672 23.875 11.898 1 98.12 164 GLY B N 1
ATOM 3078 C CA . GLY B 1 164 ? -21.625 23.312 13.234 1 98.12 164 GLY B CA 1
ATOM 3079 C C . GLY B 1 164 ? -21.172 21.859 13.258 1 98.12 164 GLY B C 1
ATOM 3080 O O . GLY B 1 164 ? -20.906 21.297 14.32 1 98.12 164 GLY B O 1
ATOM 3081 N N . ASP B 1 165 ? -21.016 21.25 12.086 1 98.31 165 ASP B N 1
ATOM 3082 C CA . ASP B 1 165 ? -20.625 19.844 12.016 1 98.31 165 ASP B CA 1
ATOM 3083 C C . ASP B 1 165 ? -19.219 19.625 12.594 1 98.31 165 ASP B C 1
ATOM 3085 O O . ASP B 1 165 ? -18.344 20.469 12.438 1 98.31 165 ASP B O 1
ATOM 3089 N N . GLN B 1 166 ? -19.094 18.531 13.289 1 98.44 166 GLN B N 1
ATOM 3090 C CA . GLN B 1 166 ? -17.781 18 13.68 1 98.44 166 GLN B CA 1
ATOM 3091 C C . GLN B 1 166 ? -17.453 16.734 12.906 1 98.44 166 GLN B C 1
ATOM 3093 O O . GLN B 1 166 ? -18.297 15.836 12.773 1 98.44 166 GLN B O 1
ATOM 3098 N N . VAL B 1 167 ? -16.234 16.719 12.32 1 98.62 167 VAL B N 1
ATOM 3099 C CA . VAL B 1 167 ? -15.914 15.57 11.461 1 98.62 167 VAL B CA 1
ATOM 3100 C C . VAL B 1 167 ? -14.539 15.023 11.82 1 98.62 167 VAL B C 1
ATOM 3102 O O . VAL B 1 167 ? -13.688 15.75 12.336 1 98.62 167 VAL B O 1
ATOM 3105 N N . LEU B 1 168 ? -14.352 13.734 11.648 1 98.75 168 LEU B N 1
ATOM 3106 C CA . LEU B 1 168 ? -13.055 13.07 11.719 1 98.75 168 LEU B CA 1
ATOM 3107 C C . LEU B 1 168 ? -12.398 13.016 10.344 1 98.75 168 LEU B C 1
ATOM 3109 O O . LEU B 1 168 ? -13.055 12.711 9.344 1 98.75 168 LEU B O 1
ATOM 3113 N N . VAL B 1 169 ? -11.133 13.359 10.25 1 98.94 169 VAL B N 1
ATOM 3114 C CA . VAL B 1 169 ? -10.367 13.219 9.016 1 98.94 169 VAL B CA 1
ATOM 3115 C C . VAL B 1 169 ? -9.055 12.492 9.305 1 98.94 169 VAL B C 1
ATOM 3117 O O . VAL B 1 169 ? -8.172 13.031 9.984 1 98.94 169 VAL B O 1
ATOM 3120 N N . VAL B 1 170 ? -8.922 11.266 8.828 1 98.94 170 VAL B N 1
ATOM 3121 C CA . VAL B 1 170 ? -7.664 10.531 8.984 1 98.94 170 VAL B CA 1
ATOM 3122 C C . VAL B 1 170 ? -6.789 10.727 7.754 1 98.94 170 VAL B C 1
ATOM 3124 O O . VAL B 1 170 ? -7.215 10.445 6.629 1 98.94 170 VAL B O 1
ATOM 3127 N N . SER B 1 171 ? -5.617 11.195 7.973 1 98.88 171 SER B N 1
ATOM 3128 C CA . SER B 1 171 ? -4.68 11.523 6.902 1 98.88 171 SER B CA 1
ATOM 3129 C C . SER B 1 171 ? -3.25 11.172 7.297 1 98.88 171 SER B C 1
ATOM 3131 O O . SER B 1 171 ? -3.008 10.141 7.926 1 98.88 171 SER B O 1
ATOM 3133 N N . HIS B 1 172 ? -2.311 11.961 6.855 1 98.81 172 HIS B N 1
ATOM 3134 C CA . HIS B 1 172 ? -0.917 11.539 6.914 1 98.81 172 HIS B CA 1
ATOM 3135 C C . HIS B 1 172 ? -0.029 12.633 7.488 1 98.81 172 HIS B C 1
ATOM 3137 O O . HIS B 1 172 ? -0.467 13.781 7.641 1 98.81 172 HIS B O 1
ATOM 3143 N N . GLY B 1 173 ? 1.189 12.219 7.832 1 98.06 173 GLY B N 1
ATOM 3144 C CA . GLY B 1 173 ? 2.086 13.07 8.602 1 98.06 173 GLY B CA 1
ATOM 3145 C C . GLY B 1 173 ? 2.461 14.344 7.875 1 98.06 173 GLY B C 1
ATOM 3146 O O . GLY B 1 173 ? 2.205 15.445 8.367 1 98.06 173 GLY B O 1
ATOM 3147 N N . MET B 1 174 ? 3.029 14.242 6.695 1 96.5 174 MET B N 1
ATOM 3148 C CA . MET B 1 174 ? 3.498 15.422 5.965 1 96.5 174 MET B CA 1
ATOM 3149 C C . MET B 1 174 ? 2.326 16.266 5.484 1 96.5 174 MET B C 1
ATOM 3151 O O . MET B 1 174 ? 2.418 17.5 5.434 1 96.5 174 MET B O 1
ATOM 3155 N N . THR B 1 175 ? 1.229 15.648 5.137 1 98.56 175 THR B N 1
ATOM 3156 C CA . THR B 1 175 ? 0.041 16.375 4.719 1 98.56 175 THR B CA 1
ATOM 3157 C C . THR B 1 175 ? -0.479 17.266 5.855 1 98.56 175 THR B C 1
ATOM 3159 O O . THR B 1 175 ? -0.693 18.453 5.676 1 98.56 175 THR B O 1
ATOM 3162 N N . ILE B 1 176 ? -0.612 16.688 7.031 1 98.69 176 ILE B N 1
ATOM 3163 C CA . ILE B 1 176 ? -1.09 17.453 8.18 1 98.69 176 ILE B CA 1
ATOM 3164 C C . ILE B 1 176 ? -0.086 18.547 8.523 1 98.69 176 ILE B C 1
ATOM 3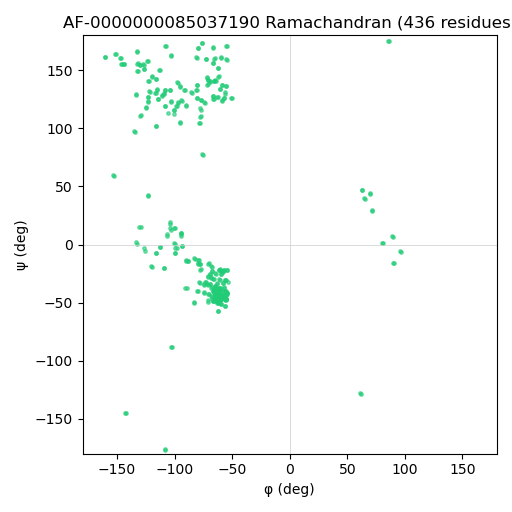166 O O . ILE B 1 176 ? -0.472 19.688 8.773 1 98.69 176 ILE B O 1
ATOM 3170 N N . ARG B 1 177 ? 1.174 18.219 8.477 1 97.56 177 ARG B N 1
ATOM 3171 C CA . ARG B 1 177 ? 2.199 19.219 8.773 1 97.56 177 ARG B CA 1
ATOM 3172 C C . ARG B 1 177 ? 2.152 20.359 7.773 1 97.56 177 ARG B C 1
ATOM 3174 O O . ARG B 1 177 ? 2.389 21.516 8.133 1 97.56 177 ARG B O 1
ATOM 3181 N N . SER B 1 178 ? 1.921 20.047 6.547 1 97.75 178 SER B N 1
ATOM 3182 C CA . SER B 1 178 ? 1.802 21.062 5.516 1 97.75 178 SER B CA 1
ATOM 3183 C C . SER B 1 178 ? 0.625 22 5.793 1 97.75 178 SER B C 1
ATOM 3185 O O . SER B 1 178 ? 0.711 23.203 5.559 1 97.75 178 SER B O 1
ATOM 3187 N N . ILE B 1 179 ? -0.484 21.438 6.223 1 98.44 179 ILE B N 1
ATOM 3188 C CA . ILE B 1 179 ? -1.638 22.25 6.602 1 98.44 179 ILE B CA 1
ATOM 3189 C C . ILE B 1 179 ? -1.243 23.219 7.715 1 98.44 179 ILE B C 1
ATOM 3191 O O . ILE B 1 179 ? -1.562 24.406 7.648 1 98.44 179 ILE B O 1
ATOM 3195 N N . ILE B 1 180 ? -0.513 22.75 8.68 1 98.06 180 ILE B N 1
ATOM 3196 C CA . ILE B 1 180 ? -0.062 23.578 9.797 1 98.06 180 ILE B CA 1
ATOM 3197 C C . ILE B 1 180 ? 0.883 24.656 9.289 1 98.06 180 ILE B C 1
ATOM 3199 O O . ILE B 1 180 ? 0.757 25.828 9.68 1 98.06 180 ILE B O 1
ATOM 3203 N N . ASP B 1 181 ? 1.768 24.266 8.477 1 96.56 181 ASP B N 1
ATOM 3204 C CA . ASP B 1 181 ? 2.736 25.219 7.922 1 96.56 181 ASP B CA 1
ATOM 3205 C C . ASP B 1 181 ? 2.035 26.359 7.203 1 96.56 181 ASP B C 1
ATOM 3207 O O . ASP B 1 181 ? 2.486 27.516 7.273 1 96.56 181 ASP B O 1
ATOM 3211 N N . ARG B 1 182 ? 0.999 26.156 6.543 1 96.62 182 ARG B N 1
ATOM 3212 C CA . ARG B 1 182 ? 0.299 27.156 5.75 1 96.62 182 ARG B CA 1
ATOM 3213 C C . ARG B 1 182 ? -0.569 28.047 6.637 1 96.62 182 ARG B C 1
ATOM 3215 O O . ARG B 1 182 ? -0.643 29.25 6.43 1 96.62 182 ARG B O 1
ATOM 3222 N N . TYR B 1 183 ? -1.208 27.391 7.609 1 97.88 183 TYR B N 1
ATOM 3223 C CA . TYR B 1 183 ? -2.287 28.125 8.266 1 97.88 183 TYR B CA 1
ATOM 3224 C C . TYR B 1 183 ? -1.893 28.516 9.688 1 97.88 183 TYR B C 1
ATOM 3226 O O . TYR B 1 183 ? -2.512 29.391 10.289 1 97.88 183 TYR B O 1
ATOM 3234 N N . ALA B 1 184 ? -0.922 27.859 10.25 1 97.69 184 ALA B N 1
ATOM 3235 C CA . ALA B 1 184 ? -0.454 28.141 11.602 1 97.69 184 ALA B CA 1
ATOM 3236 C C . ALA B 1 184 ? 1.013 27.766 11.766 1 97.69 184 ALA B C 1
ATOM 3238 O O . ALA B 1 184 ? 1.359 26.969 12.656 1 97.69 184 ALA B O 1
ATOM 3239 N N . PRO B 1 185 ? 1.896 28.375 10.945 1 95.19 185 PRO B N 1
ATOM 3240 C CA . PRO B 1 185 ? 3.305 27.969 10.945 1 95.19 185 PRO B CA 1
ATOM 3241 C C . PRO B 1 185 ? 3.949 28.078 12.328 1 95.19 185 PRO B C 1
ATOM 3243 O O . PRO B 1 185 ? 4.91 27.359 12.617 1 95.19 185 PRO B O 1
ATOM 3246 N N . GLU B 1 186 ? 3.4 28.891 13.203 1 94.94 186 GLU B N 1
ATOM 3247 C CA . GLU B 1 186 ? 3.961 29.078 14.539 1 94.94 186 GLU B CA 1
ATOM 3248 C C . GLU B 1 186 ? 3.777 27.844 15.398 1 94.94 186 GLU B C 1
ATOM 3250 O O . GLU B 1 186 ? 4.453 27.672 16.422 1 94.94 186 GLU B O 1
ATOM 3255 N N . LEU B 1 187 ? 2.932 26.953 15.023 1 95.44 187 LEU B N 1
ATOM 3256 C CA . LEU B 1 187 ? 2.654 25.75 15.797 1 95.44 187 LEU B CA 1
ATOM 3257 C C . LEU B 1 187 ? 3.604 24.625 15.414 1 95.44 187 LEU B C 1
ATOM 3259 O O . LEU B 1 187 ? 3.686 23.609 16.109 1 95.44 187 LEU B O 1
ATOM 3263 N N . ASP B 1 188 ? 4.312 24.75 14.305 1 91.5 188 ASP B N 1
ATOM 3264 C CA . ASP B 1 188 ? 5.281 23.75 13.891 1 91.5 188 ASP B CA 1
ATOM 3265 C C . ASP B 1 188 ? 6.582 23.875 14.68 1 91.5 188 ASP B C 1
ATOM 3267 O O . ASP B 1 188 ? 7.41 24.75 14.375 1 91.5 188 ASP B O 1
ATOM 3271 N N . GLU B 1 189 ? 6.824 23.016 15.594 1 87 189 GLU B N 1
ATOM 3272 C CA . GLU B 1 189 ? 7.992 23.078 16.469 1 87 189 GLU B CA 1
ATOM 3273 C C . GLU B 1 189 ? 9.133 22.234 15.922 1 87 189 GLU B C 1
ATOM 3275 O O . GLU B 1 189 ? 10.109 21.969 16.641 1 87 189 GLU B O 1
ATOM 3280 N N . GLY B 1 190 ? 8.984 21.734 14.758 1 85.88 190 GLY B N 1
ATOM 3281 C CA . GLY B 1 190 ? 10.055 20.969 14.141 1 85.88 190 GLY B CA 1
ATOM 3282 C C . GLY B 1 190 ? 9.984 19.484 14.461 1 85.88 190 GLY B C 1
ATOM 3283 O O . GLY B 1 190 ? 10.914 18.734 14.156 1 85.88 190 GLY B O 1
ATOM 3284 N N . VAL B 1 191 ? 8.922 19.125 15.109 1 87.44 191 VAL B N 1
ATOM 3285 C CA . VAL B 1 191 ? 8.734 17.703 15.445 1 87.44 191 VAL B CA 1
ATOM 3286 C C . VAL B 1 191 ? 7.816 17.062 14.414 1 87.44 191 VAL B C 1
ATOM 3288 O O . VAL B 1 191 ? 6.84 17.656 13.977 1 87.44 191 VAL B O 1
ATOM 3291 N N . ALA B 1 192 ? 8.211 15.852 14.094 1 90.94 192 ALA B N 1
ATOM 3292 C CA . ALA B 1 192 ? 7.395 15.102 13.133 1 90.94 192 ALA B CA 1
ATOM 3293 C C . ALA B 1 192 ? 5.992 14.859 13.68 1 90.94 192 ALA B C 1
ATOM 3295 O O . ALA B 1 192 ? 5.805 14.703 14.891 1 90.94 192 ALA B O 1
ATOM 3296 N N . THR B 1 193 ? 4.969 14.883 12.852 1 96.94 193 THR B N 1
ATOM 3297 C CA . THR B 1 193 ? 3.615 14.508 13.242 1 96.94 193 THR B CA 1
ATOM 3298 C C . THR B 1 193 ? 3.578 13.078 13.758 1 96.94 193 THR B C 1
ATOM 3300 O O . THR B 1 193 ? 4.012 12.148 13.07 1 96.94 193 THR B O 1
ATOM 3303 N N . ILE B 1 194 ? 3.094 12.898 14.93 1 97.81 194 ILE B N 1
ATOM 3304 C CA . ILE B 1 194 ? 3.137 11.602 15.602 1 97.81 194 ILE B CA 1
ATOM 3305 C C . ILE B 1 194 ? 2.008 10.719 15.078 1 97.81 194 ILE B C 1
ATOM 3307 O O . ILE B 1 194 ? 0.88 11.18 14.898 1 97.81 194 ILE B O 1
ATOM 3311 N N . ASN B 1 195 ? 2.291 9.461 14.828 1 98.69 195 ASN B N 1
ATOM 3312 C CA . ASN B 1 195 ? 1.228 8.531 14.453 1 98.69 195 ASN B CA 1
ATOM 3313 C C . ASN B 1 195 ? 0.122 8.492 15.508 1 98.69 195 ASN B C 1
ATOM 3315 O O . ASN B 1 195 ? 0.398 8.336 16.703 1 98.69 195 ASN B O 1
ATOM 3319 N N . GLY B 1 196 ? -1.086 8.641 15.031 1 98.56 196 GLY B N 1
ATOM 3320 C CA . GLY B 1 196 ? -2.229 8.625 15.93 1 98.56 196 GLY B CA 1
ATOM 3321 C C . GLY B 1 196 ? -2.457 9.953 16.625 1 98.56 196 GLY B C 1
ATOM 3322 O O . GLY B 1 196 ? -3.363 10.078 17.453 1 98.56 196 GLY B O 1
ATOM 3323 N N . SER B 1 197 ? -1.668 10.945 16.359 1 98.62 197 SER B N 1
ATOM 3324 C CA . SER B 1 197 ? -1.872 12.242 16.984 1 98.62 197 SER B CA 1
ATOM 3325 C C . SER B 1 197 ? -3.092 12.953 16.406 1 98.62 197 SER B C 1
ATOM 3327 O O . SER B 1 197 ? -3.543 12.617 15.297 1 98.62 197 SER B O 1
ATOM 3329 N N . ILE B 1 198 ? -3.592 13.898 17.156 1 98.75 198 ILE B N 1
ATOM 3330 C CA . ILE B 1 198 ? -4.82 14.609 16.812 1 98.75 198 ILE B CA 1
ATOM 3331 C C . ILE B 1 198 ? -4.512 16.078 16.578 1 98.75 198 ILE B C 1
ATOM 3333 O O . ILE B 1 198 ? -3.768 16.688 17.359 1 98.75 198 ILE B O 1
ATOM 3337 N N . THR B 1 199 ? -4.949 16.641 15.523 1 98.69 199 THR B N 1
ATOM 3338 C CA . THR B 1 199 ? -4.922 18.062 15.18 1 98.69 199 THR B CA 1
ATOM 3339 C C . THR B 1 199 ? -6.332 18.578 14.922 1 98.69 199 THR B C 1
ATOM 3341 O O . THR B 1 199 ? -7.117 17.953 14.219 1 98.69 199 THR B O 1
ATOM 3344 N N . ARG B 1 200 ? -6.691 19.688 15.508 1 98.62 200 ARG B N 1
ATOM 3345 C CA . ARG B 1 200 ? -8.039 20.219 15.344 1 98.62 200 ARG B CA 1
ATOM 3346 C C . ARG B 1 200 ? -8.023 21.5 14.516 1 98.62 200 ARG B C 1
ATOM 3348 O O . ARG B 1 200 ? -7.254 22.422 14.797 1 98.62 200 ARG B O 1
ATOM 3355 N N . LEU B 1 201 ? -8.844 21.516 13.531 1 98.75 201 LEU B N 1
ATOM 3356 C CA . LEU B 1 201 ? -9.023 22.672 12.648 1 98.75 201 LEU B CA 1
ATOM 3357 C C . LEU B 1 201 ? -10.438 23.219 12.758 1 98.75 201 LEU B C 1
ATOM 3359 O O . LEU B 1 201 ? -11.398 22.453 12.883 1 98.75 201 LEU B O 1
ATOM 3363 N N . GLU B 1 202 ? -10.609 24.453 12.711 1 98.62 202 GLU B N 1
ATOM 3364 C CA . GLU B 1 202 ? -11.867 25.141 12.398 1 98.62 202 GLU B CA 1
ATOM 3365 C C . GLU B 1 202 ? -11.883 25.625 10.953 1 98.62 202 GLU B C 1
ATOM 3367 O O . GLU B 1 202 ? -11.055 26.453 10.562 1 98.62 202 GLU B O 1
ATOM 3372 N N . ILE B 1 203 ? -12.75 25.094 10.227 1 98.5 203 ILE B N 1
ATOM 3373 C CA . ILE B 1 203 ? -12.82 25.359 8.797 1 98.5 203 ILE B CA 1
ATOM 3374 C C . ILE B 1 203 ? -14.047 26.219 8.492 1 98.5 203 ILE B C 1
ATOM 3376 O O . ILE B 1 203 ? -15.172 25.828 8.797 1 98.5 203 ILE B O 1
ATOM 3380 N N . THR B 1 204 ? -13.859 27.422 7.938 1 97.62 204 THR B N 1
ATOM 3381 C CA . THR B 1 204 ? -14.938 28.297 7.496 1 97.62 204 THR B CA 1
ATOM 3382 C C . THR B 1 204 ? -15 28.359 5.973 1 97.62 204 THR B C 1
ATOM 3384 O O . THR B 1 204 ? -14.297 27.609 5.289 1 97.62 204 THR B O 1
ATOM 3387 N N . ASP B 1 205 ? -15.859 29.156 5.398 1 94.31 205 ASP B N 1
ATOM 3388 C CA . ASP B 1 205 ? -16.062 29.219 3.953 1 94.31 205 ASP B CA 1
ATOM 3389 C C . ASP B 1 205 ? -14.773 29.656 3.246 1 94.31 205 ASP B C 1
ATOM 3391 O O . ASP B 1 205 ? -14.5 29.234 2.127 1 94.31 205 ASP B O 1
ATOM 3395 N N . ASP B 1 206 ? -14.016 30.422 3.936 1 90.94 206 ASP B N 1
ATOM 3396 C CA . ASP B 1 206 ? -12.914 31 3.184 1 90.94 206 ASP B CA 1
ATOM 3397 C C . ASP B 1 206 ? -11.602 30.891 3.953 1 90.94 206 ASP B C 1
ATOM 3399 O O . ASP B 1 206 ? -10.586 31.453 3.549 1 90.94 206 ASP B O 1
ATOM 3403 N N . ASN B 1 207 ? -11.688 30.234 5.18 1 95.31 207 ASN B N 1
ATOM 3404 C CA . ASN B 1 207 ? -10.453 30.172 5.965 1 95.31 207 ASN B CA 1
ATOM 3405 C C . ASN B 1 207 ? -10.375 28.891 6.777 1 95.31 207 ASN B C 1
ATOM 3407 O O . ASN B 1 207 ? -11.383 28.203 6.949 1 95.31 207 ASN B O 1
ATOM 3411 N N . ILE B 1 208 ? -9.148 28.5 7.223 1 98.06 208 ILE B N 1
ATOM 3412 C CA . ILE B 1 208 ? -8.859 27.391 8.125 1 98.06 208 ILE B CA 1
ATOM 3413 C C . ILE B 1 208 ? -8.062 27.891 9.32 1 98.06 208 ILE B C 1
ATOM 3415 O O . ILE B 1 208 ? -7.016 28.531 9.156 1 98.06 208 ILE B O 1
ATOM 3419 N N . HIS B 1 209 ? -8.633 27.75 10.445 1 98.19 209 HIS B N 1
ATOM 3420 C CA . HIS B 1 209 ? -7.945 28.047 11.695 1 98.19 209 HIS B CA 1
ATOM 3421 C C . HIS B 1 209 ? -7.527 26.781 12.414 1 98.19 209 HIS B C 1
ATOM 3423 O O . HIS B 1 209 ? -8.312 25.828 12.516 1 98.19 209 HIS B O 1
ATOM 3429 N N . VAL B 1 210 ? -6.246 26.766 12.875 1 98.38 210 VAL B N 1
ATOM 3430 C CA . VAL B 1 210 ? -5.754 25.594 13.594 1 98.38 210 VAL B CA 1
ATOM 3431 C C . VAL B 1 210 ? -5.859 25.844 15.102 1 98.38 210 VAL B C 1
ATOM 3433 O O . VAL B 1 210 ? -5.289 26.797 15.617 1 98.38 210 VAL B O 1
ATOM 3436 N N . ASP B 1 211 ? -6.562 25 15.789 1 97.62 211 ASP B N 1
ATOM 3437 C CA . ASP B 1 211 ? -6.719 25.125 17.234 1 97.62 211 ASP B CA 1
ATOM 3438 C C . ASP B 1 211 ? -5.531 24.516 17.969 1 97.62 211 ASP B C 1
ATOM 3440 O O . ASP B 1 211 ? -5.008 25.109 18.922 1 97.62 211 ASP B O 1
ATOM 3444 N N . PHE B 1 212 ? -5.168 23.359 17.656 1 97.25 212 PHE B N 1
ATOM 3445 C CA . PHE B 1 212 ? -3.969 22.719 18.188 1 97.25 212 PHE B CA 1
ATOM 3446 C C . PHE B 1 212 ? -3.416 21.703 17.188 1 97.25 212 PHE B C 1
ATOM 3448 O O . PHE B 1 212 ? -4.094 21.344 16.219 1 97.25 212 PHE B O 1
ATOM 3455 N N . PHE B 1 213 ? -2.188 21.328 17.422 1 97.56 213 PHE B N 1
ATOM 3456 C CA . PHE B 1 213 ? -1.445 20.5 16.484 1 97.56 213 PHE B CA 1
ATOM 3457 C C . PHE B 1 213 ? -0.747 19.359 17.219 1 97.56 213 PHE B C 1
ATOM 3459 O O . PHE B 1 213 ? -0.111 19.562 18.25 1 97.56 213 PHE B O 1
ATOM 3466 N N . ASN B 1 214 ? -0.948 18.125 16.719 1 98.06 214 ASN B N 1
ATOM 3467 C CA . ASN B 1 214 ? -0.059 17.016 17.016 1 98.06 214 ASN B CA 1
ATOM 3468 C C . ASN B 1 214 ? -0.178 16.562 18.469 1 98.06 214 ASN B C 1
ATOM 3470 O O . ASN B 1 214 ? 0.828 16.281 19.125 1 98.06 214 ASN B O 1
ATOM 3474 N N . LYS B 1 215 ? -1.425 16.469 18.938 1 97.19 215 LYS B N 1
ATOM 3475 C CA . LYS B 1 215 ? -1.629 16.078 20.328 1 97.19 215 LYS B CA 1
ATOM 3476 C C . LYS B 1 215 ? -1.874 14.578 20.469 1 97.19 215 LYS B C 1
ATOM 3478 O O . LYS B 1 215 ? -2.641 14 19.688 1 97.19 215 LYS B O 1
ATOM 3483 N N . ILE B 1 216 ? -1.248 13.961 21.438 1 95.81 216 ILE B N 1
ATOM 3484 C CA . ILE B 1 216 ? -1.489 12.555 21.719 1 95.81 216 ILE B CA 1
ATOM 3485 C C . ILE 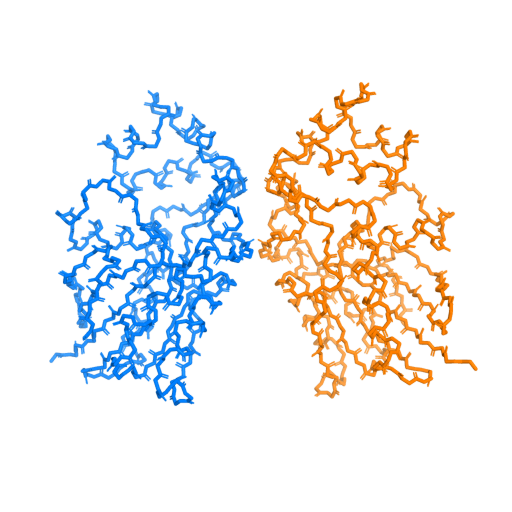B 1 216 ? -2.176 12.414 23.078 1 95.81 216 ILE B C 1
ATOM 3487 O O . ILE B 1 216 ? -2.525 11.305 23.5 1 95.81 216 ILE B O 1
ATOM 3491 N N . ASP B 1 217 ? -2.408 13.414 23.781 1 93.44 217 ASP B N 1
ATOM 3492 C CA . ASP B 1 217 ? -3.076 13.453 25.078 1 93.44 217 ASP B CA 1
ATOM 3493 C C . ASP B 1 217 ? -4.285 14.383 25.047 1 93.44 217 ASP B C 1
ATOM 3495 O O . ASP B 1 217 ? -4.5 15.156 25.984 1 93.44 217 ASP B O 1
ATOM 3499 N N . PHE B 1 218 ? -4.977 14.234 23.969 1 89 218 PHE B N 1
ATOM 3500 C CA . PHE B 1 218 ? -6.207 15 23.812 1 89 218 PHE B CA 1
ATOM 3501 C C . PHE B 1 218 ? -7.336 14.398 24.641 1 89 218 PHE B C 1
ATOM 3503 O O . PHE B 1 218 ? -7.48 13.18 24.703 1 89 218 PHE B O 1
ATOM 3510 N N . GLN B 1 219 ? -7.844 15.109 25.641 1 80.75 219 GLN B N 1
ATOM 3511 C CA . GLN B 1 219 ? -9.023 14.656 26.359 1 80.75 219 GLN B CA 1
ATOM 3512 C C . GLN B 1 219 ? -10.281 15.375 25.891 1 80.75 219 GLN B C 1
ATOM 3514 O O . GLN B 1 219 ? -10.367 16.609 25.969 1 80.75 219 GLN B O 1
ATOM 3519 N N . SER B 1 220 ? -11.203 14.602 25.234 1 71.88 220 SER B N 1
ATOM 3520 C CA . SER B 1 220 ? -12.438 15.18 24.719 1 71.88 220 SER B CA 1
ATOM 3521 C C . SER B 1 220 ? -13.375 15.57 25.859 1 71.88 220 SER B C 1
ATOM 3523 O O . SER B 1 220 ? -13.305 15.008 26.953 1 71.88 220 SER B O 1
#

Organism: Levilactobacillus brevis (strain ATCC 367 / BCRC 12310 / CIP 105137 / JCM 1170 / LMG 11437 / NCIMB 947 / NCTC 947) (NCBI:txid387344)